Protein AF-0000000069866969 (afdb_homodimer)

InterPro domains:
  IPR025669 AAA domain [PF13614] (3-176)
  IPR027417 P-loop containing nucleoside triphosphate hydrolase [G3DSA:3.40.50.300] (1-258)
  IPR027417 P-loop containing nucleoside triphosphate hydrolase [SSF52540] (1-255)
  IPR050678 DNA Partitioning ATPase [PTHR13696] (1-254)

Nearest PDB structures (foldseek):
  5ihp-assembly1_A  TM=9.322E-01  e=5.234E-22  Mycolicibacterium smegmatis MC2 155
  5ihp-assembly2_B  TM=9.308E-01  e=9.791E-22  Mycolicibacterium smegmatis MC2 155
  5if9-assembly2_B  TM=9.311E-01  e=1.634E-21  Mycolicibacterium smegmatis MC2 155
  5if9-assembly1_A  TM=9.260E-01  e=3.057E-21  Mycolicibacterium smegmatis MC2 155
  4pfs-assembly1_A  TM=9.219E-01  e=2.173E-21  Mycolicibacterium smegmatis MC2 155

Structure (mmCIF, N/CA/C/O backbone):
data_AF-0000000069866969-model_v1
#
loop_
_entity.id
_entity.type
_entity.pdbx_description
1 polymer 'Sporulation initiation inhibitor protein Soj'
#
loop_
_atom_site.group_PDB
_atom_site.id
_atom_site.type_symbol
_atom_site.label_atom_id
_atom_site.label_alt_id
_atom_site.label_comp_id
_atom_site.label_asym_id
_atom_site.label_entity_id
_atom_site.label_seq_id
_atom_site.pdbx_PDB_ins_code
_atom_site.Cartn_x
_atom_site.Cartn_y
_atom_site.Cartn_z
_atom_site.occupancy
_atom_site.B_iso_or_equiv
_atom_site.auth_seq_id
_atom_site.auth_comp_id
_atom_site.auth_asym_id
_atom_site.auth_atom_id
_atom_site.pdbx_PDB_model_num
ATOM 1 N N . MET A 1 1 ? -4.129 -30.766 -12.219 1 86.69 1 MET A N 1
ATOM 2 C CA . MET A 1 1 ? -4.668 -29.484 -11.773 1 86.69 1 MET A CA 1
ATOM 3 C C . MET A 1 1 ? -3.553 -28.562 -11.297 1 86.69 1 MET A C 1
ATOM 5 O O . MET A 1 1 ? -2.549 -29.016 -10.75 1 86.69 1 MET A O 1
ATOM 9 N N . ALA A 1 2 ? -3.652 -27.344 -11.625 1 96.94 2 ALA A N 1
ATOM 10 C CA . ALA A 1 2 ? -2.607 -26.391 -11.258 1 96.94 2 ALA A CA 1
ATOM 11 C C . ALA A 1 2 ? -2.521 -26.219 -9.742 1 96.94 2 ALA A C 1
ATOM 13 O O . ALA A 1 2 ? -3.537 -26.281 -9.047 1 96.94 2 ALA A O 1
ATOM 14 N N . ARG A 1 3 ? -1.364 -26.234 -9.258 1 98.44 3 ARG A N 1
ATOM 15 C CA . ARG A 1 3 ? -1.183 -25.812 -7.867 1 98.44 3 ARG A CA 1
ATOM 16 C C . ARG A 1 3 ? -1.259 -24.297 -7.73 1 98.44 3 ARG A C 1
ATOM 18 O O . ARG A 1 3 ? -0.504 -23.578 -8.383 1 98.44 3 ARG A O 1
ATOM 25 N N . ILE A 1 4 ? -2.191 -23.766 -6.906 1 98.88 4 ILE A N 1
ATOM 26 C CA . ILE A 1 4 ? -2.443 -22.328 -6.805 1 98.88 4 ILE A CA 1
ATOM 27 C C . ILE A 1 4 ? -1.893 -21.812 -5.484 1 98.88 4 ILE A C 1
ATOM 29 O O . ILE A 1 4 ? -2.25 -22.297 -4.41 1 98.88 4 ILE A O 1
ATOM 33 N N . ILE A 1 5 ? -1.007 -20.797 -5.559 1 98.94 5 ILE A N 1
ATOM 34 C CA . ILE A 1 5 ? -0.299 -20.25 -4.406 1 98.94 5 ILE A CA 1
ATOM 35 C C . ILE A 1 5 ? -0.622 -18.766 -4.262 1 98.94 5 ILE A C 1
ATOM 37 O O . ILE A 1 5 ? -0.398 -17.984 -5.188 1 98.94 5 ILE A O 1
ATOM 41 N N . SER A 1 6 ? -1.142 -18.391 -3.123 1 98.94 6 SER A N 1
ATOM 42 C CA . SER A 1 6 ? -1.241 -16.969 -2.789 1 98.94 6 SER A CA 1
ATOM 43 C C . SER A 1 6 ? -0.017 -16.5 -2.014 1 98.94 6 SER A C 1
ATOM 45 O O . SER A 1 6 ? 0.435 -17.172 -1.086 1 98.94 6 SER A O 1
ATOM 47 N N . VAL A 1 7 ? 0.572 -15.398 -2.414 1 98.94 7 VAL A N 1
ATOM 48 C CA . VAL A 1 7 ? 1.601 -14.703 -1.646 1 98.94 7 VAL A CA 1
ATOM 49 C C . VAL A 1 7 ? 0.986 -13.508 -0.924 1 98.94 7 VAL A C 1
ATOM 51 O O . VAL A 1 7 ? 0.573 -12.531 -1.562 1 98.94 7 VAL A O 1
ATOM 54 N N . ALA A 1 8 ? 0.957 -13.609 0.402 1 98.62 8 ALA A N 1
ATOM 55 C CA . ALA A 1 8 ? 0.111 -12.648 1.104 1 98.62 8 ALA A CA 1
ATOM 56 C C . ALA A 1 8 ? 0.723 -12.258 2.445 1 98.62 8 ALA A C 1
ATOM 58 O O . ALA A 1 8 ? 1.416 -13.062 3.076 1 98.62 8 ALA A O 1
ATOM 59 N N . ASN A 1 9 ? 0.517 -11.141 2.797 1 97.44 9 ASN A N 1
ATOM 60 C CA . ASN A 1 9 ? 0.788 -10.5 4.078 1 97.44 9 ASN A CA 1
ATOM 61 C C . ASN A 1 9 ? 0.042 -9.172 4.211 1 97.44 9 ASN A C 1
ATOM 63 O O . ASN A 1 9 ? -0.158 -8.469 3.223 1 97.44 9 ASN A O 1
ATOM 67 N N . GLN A 1 10 ? -0.396 -8.914 5.383 1 96.19 10 GLN A N 1
ATOM 68 C CA . GLN A 1 10 ? -1.116 -7.656 5.57 1 96.19 10 GLN A CA 1
ATOM 69 C C . GLN A 1 10 ? -0.164 -6.465 5.539 1 96.19 10 GLN A C 1
ATOM 71 O O . GLN A 1 10 ? -0.546 -5.371 5.117 1 96.19 10 GLN A O 1
ATOM 76 N N . LYS A 1 11 ? 1.005 -6.684 5.902 1 95.56 11 LYS A N 1
ATOM 77 C CA . LYS A 1 11 ? 2.006 -5.621 5.895 1 95.56 11 LYS A CA 1
ATOM 78 C C . LYS A 1 11 ? 2.523 -5.359 4.484 1 95.56 11 LYS A C 1
ATOM 80 O O . LYS A 1 11 ? 2.764 -6.297 3.721 1 95.56 11 LYS A O 1
ATOM 85 N N . GLY A 1 12 ? 2.633 -4.02 4.129 1 94.44 12 GLY A N 1
ATOM 86 C CA . GLY A 1 12 ? 3.223 -3.621 2.861 1 94.44 12 GLY A CA 1
ATOM 87 C C . GLY A 1 12 ? 4.738 -3.592 2.891 1 94.44 12 GLY A C 1
ATOM 88 O O . GLY A 1 12 ? 5.344 -3.52 3.963 1 94.44 12 GLY A O 1
ATOM 89 N N . GLY A 1 13 ? 5.352 -3.746 1.772 1 93.44 13 GLY A N 1
ATOM 90 C CA . GLY A 1 13 ? 6.789 -3.551 1.654 1 93.44 13 GLY A CA 1
ATOM 91 C C . GLY A 1 13 ? 7.594 -4.754 2.107 1 93.44 13 GLY A C 1
ATOM 92 O O . GLY A 1 13 ? 8.82 -4.672 2.25 1 93.44 13 GLY A O 1
ATOM 93 N N . VAL A 1 14 ? 6.941 -5.91 2.23 1 95.94 14 VAL A N 1
ATOM 94 C CA . VAL A 1 14 ? 7.621 -7.062 2.812 1 95.94 14 VAL A CA 1
ATOM 95 C C . VAL A 1 14 ? 8.039 -8.031 1.708 1 95.94 14 VAL A C 1
ATOM 97 O O . VAL A 1 14 ? 8.312 -9.203 1.971 1 95.94 14 VAL A O 1
ATOM 100 N N . SER A 1 15 ? 7.883 -7.688 0.43 1 97.75 15 SER A N 1
ATOM 101 C CA . SER A 1 15 ? 8.383 -8.398 -0.743 1 97.75 15 SER A CA 1
ATOM 102 C C . SER A 1 15 ? 7.367 -9.406 -1.255 1 97.75 15 SER A C 1
ATOM 104 O O . SER A 1 15 ? 7.734 -10.5 -1.702 1 97.75 15 SER A O 1
ATOM 106 N N . LYS A 1 16 ? 6.145 -9.141 -1.042 1 98.56 16 LYS A N 1
ATOM 107 C CA . LYS A 1 16 ? 5.117 -10 -1.619 1 98.56 16 LYS A CA 1
ATOM 108 C C . LYS A 1 16 ? 5.254 -10.078 -3.137 1 98.56 16 LYS A C 1
ATOM 110 O O . LYS A 1 16 ? 5.375 -11.172 -3.697 1 98.56 16 LYS A O 1
ATOM 115 N N . THR A 1 17 ? 5.301 -8.891 -3.76 1 98.69 17 THR A N 1
ATOM 116 C CA . THR A 1 17 ? 5.387 -8.805 -5.215 1 98.69 17 THR A CA 1
ATOM 117 C C . THR A 1 17 ? 6.695 -9.398 -5.715 1 98.69 17 THR A C 1
ATOM 119 O O . THR A 1 17 ? 6.699 -10.195 -6.66 1 98.69 17 THR A O 1
ATOM 122 N N . THR A 1 18 ? 7.789 -9.062 -5.031 1 98.5 18 THR A N 1
ATOM 123 C CA . THR A 1 18 ? 9.094 -9.594 -5.398 1 98.5 18 THR A CA 1
ATOM 124 C C . THR A 1 18 ? 9.094 -11.125 -5.332 1 98.5 18 THR A C 1
ATOM 126 O O . THR A 1 18 ? 9.625 -11.789 -6.227 1 98.5 18 THR A O 1
ATOM 129 N N . THR A 1 19 ? 8.469 -11.641 -4.312 1 98.88 19 THR A N 1
ATOM 130 C CA . THR A 1 19 ? 8.406 -13.086 -4.129 1 98.88 19 THR A CA 1
ATOM 131 C C . THR A 1 19 ? 7.527 -13.727 -5.203 1 98.88 19 THR A C 1
ATOM 133 O O . THR A 1 19 ? 7.891 -14.75 -5.777 1 98.88 19 THR A O 1
ATOM 136 N N . SER A 1 20 ? 6.395 -13.141 -5.512 1 98.94 20 SER A N 1
ATOM 137 C CA . SER A 1 20 ? 5.504 -13.672 -6.539 1 98.94 20 SER A CA 1
ATOM 138 C C . SER A 1 20 ? 6.215 -13.773 -7.887 1 98.94 20 SER A C 1
ATOM 140 O O . SER A 1 20 ? 6.145 -14.812 -8.555 1 98.94 20 SER A O 1
ATOM 142 N N . ILE A 1 21 ? 6.941 -12.719 -8.211 1 98.88 21 ILE A N 1
ATOM 143 C CA . ILE A 1 21 ? 7.609 -12.633 -9.508 1 98.88 21 ILE A CA 1
ATOM 144 C C . ILE A 1 21 ? 8.758 -13.641 -9.57 1 98.88 21 ILE A C 1
ATOM 146 O O . ILE A 1 21 ? 8.859 -14.406 -10.531 1 98.88 21 ILE A O 1
ATOM 150 N N . ASN A 1 22 ? 9.531 -13.703 -8.555 1 98.81 22 ASN A N 1
ATOM 151 C CA . ASN A 1 22 ? 10.766 -14.484 -8.633 1 98.81 22 ASN A CA 1
ATOM 152 C C . ASN A 1 22 ? 10.516 -15.953 -8.32 1 98.81 22 ASN A C 1
ATOM 154 O O . ASN A 1 22 ? 11.242 -16.828 -8.812 1 98.81 22 ASN A O 1
ATOM 158 N N . LEU A 1 23 ? 9.5 -16.25 -7.523 1 98.88 23 LEU A N 1
ATOM 159 C CA . LEU A 1 23 ? 9.039 -17.641 -7.434 1 98.88 23 LEU A CA 1
ATOM 160 C C . LEU A 1 23 ? 8.555 -18.141 -8.789 1 98.88 23 LEU A C 1
ATOM 162 O O . LEU A 1 23 ? 8.945 -19.219 -9.227 1 98.88 23 LEU A O 1
ATOM 166 N N . GLY A 1 24 ? 7.742 -17.312 -9.492 1 98.88 24 GLY A N 1
ATOM 167 C CA . GLY A 1 24 ? 7.285 -17.672 -10.828 1 98.88 24 GLY A CA 1
ATOM 168 C C . GLY A 1 24 ? 8.422 -17.875 -11.812 1 98.88 24 GLY A C 1
ATOM 169 O O . GLY A 1 24 ? 8.43 -18.844 -12.578 1 98.88 24 GLY A O 1
ATOM 170 N N . ALA A 1 25 ? 9.359 -16.984 -11.75 1 98.81 25 ALA A N 1
ATOM 171 C CA . ALA A 1 25 ? 10.508 -17.047 -12.648 1 98.81 25 ALA A CA 1
ATOM 172 C C . ALA A 1 25 ? 11.328 -18.312 -12.391 1 98.81 25 ALA A C 1
ATOM 174 O O . ALA A 1 25 ? 11.711 -19.016 -13.328 1 98.81 25 ALA A O 1
ATOM 175 N N . ALA A 1 26 ? 11.609 -18.594 -11.125 1 98.75 26 ALA A N 1
ATOM 176 C CA . ALA A 1 26 ? 12.391 -19.797 -10.797 1 98.75 26 ALA A CA 1
ATOM 177 C C . ALA A 1 26 ? 11.656 -21.062 -11.234 1 98.75 26 ALA A C 1
ATOM 179 O O . ALA A 1 26 ? 12.266 -21.953 -11.812 1 98.75 26 ALA A O 1
ATOM 180 N N . LEU A 1 27 ? 10.367 -21.125 -10.969 1 98.81 27 LEU A N 1
ATOM 181 C CA . LEU A 1 27 ? 9.578 -22.266 -11.391 1 98.81 27 LEU A CA 1
ATOM 182 C C . LEU A 1 27 ? 9.672 -22.469 -12.898 1 98.81 27 LEU A C 1
ATOM 184 O O . LEU A 1 27 ? 9.867 -23.594 -13.367 1 98.81 27 LEU A O 1
ATOM 188 N N . HIS A 1 28 ? 9.586 -21.391 -13.633 1 98.75 28 HIS A N 1
ATOM 189 C CA . HIS A 1 28 ? 9.539 -21.469 -15.086 1 98.75 28 HIS A CA 1
ATOM 190 C C . HIS A 1 28 ? 10.93 -21.688 -15.672 1 98.75 28 HIS A C 1
ATOM 192 O O . HIS A 1 28 ? 11.164 -22.672 -16.375 1 98.75 28 HIS A O 1
ATOM 198 N N . PHE A 1 29 ? 11.859 -20.828 -15.32 1 98.31 29 PHE A N 1
ATOM 199 C CA . PHE A 1 29 ? 13.141 -20.781 -16.016 1 98.31 29 PHE A CA 1
ATOM 200 C C . PHE A 1 29 ? 14.094 -21.844 -15.469 1 98.31 29 PHE A C 1
ATOM 202 O O . PHE A 1 29 ? 14.953 -22.328 -16.203 1 98.31 29 PHE A O 1
ATOM 209 N N . THR A 1 30 ? 13.984 -22.156 -14.203 1 98 30 THR A N 1
ATOM 210 C CA . THR A 1 30 ? 14.922 -23.078 -13.586 1 98 30 THR A CA 1
ATOM 211 C C . THR A 1 30 ? 14.32 -24.484 -13.516 1 98 30 THR A C 1
ATOM 213 O O . THR A 1 30 ? 15.016 -25.469 -13.742 1 98 30 THR A O 1
ATOM 216 N N . PHE A 1 31 ? 13.039 -24.594 -13.305 1 98.31 31 PHE A N 1
ATOM 217 C CA . PHE A 1 31 ? 12.484 -25.906 -13.039 1 98.31 31 PHE A CA 1
ATOM 218 C C . PHE A 1 31 ? 11.492 -26.312 -14.125 1 98.31 31 PHE A C 1
ATOM 220 O O . PHE A 1 31 ? 10.758 -27.281 -13.977 1 98.31 31 PHE A O 1
ATOM 227 N N . ASN A 1 32 ? 11.344 -25.594 -15.227 1 97.94 32 ASN A N 1
ATOM 228 C CA . ASN A 1 32 ? 10.633 -25.906 -16.453 1 97.94 32 ASN A CA 1
ATOM 229 C C . ASN A 1 32 ? 9.148 -26.156 -16.203 1 97.94 32 ASN A C 1
ATOM 231 O O . ASN A 1 32 ? 8.586 -27.141 -16.703 1 97.94 32 ASN A O 1
ATOM 235 N N . LYS A 1 33 ? 8.531 -25.281 -15.375 1 98.62 33 LYS A N 1
ATOM 236 C CA . LYS A 1 33 ? 7.102 -25.375 -15.094 1 98.62 33 LYS A CA 1
ATOM 237 C C . LYS A 1 33 ? 6.312 -24.344 -15.898 1 98.62 33 LYS A C 1
ATOM 239 O O . LYS A 1 33 ? 6.828 -23.266 -16.203 1 98.62 33 LYS A O 1
ATOM 244 N N . SER A 1 34 ? 5.074 -24.688 -16.328 1 98.75 34 SER A N 1
ATOM 245 C CA . SER A 1 34 ? 4.141 -23.703 -16.859 1 98.75 34 SER A CA 1
ATOM 246 C C . SER A 1 34 ? 3.512 -22.859 -15.758 1 98.75 34 SER A C 1
ATOM 248 O O . SER A 1 34 ? 2.926 -23.406 -14.82 1 98.75 34 SER A O 1
ATOM 250 N N . VAL A 1 35 ? 3.676 -21.516 -15.891 1 98.88 35 VAL A N 1
ATOM 251 C CA . VAL A 1 35 ? 3.34 -20.672 -14.75 1 98.88 35 VAL A CA 1
ATOM 252 C C . VAL A 1 35 ? 2.43 -19.531 -15.203 1 98.88 35 VAL A C 1
ATOM 254 O O . VAL A 1 35 ? 2.652 -18.922 -16.266 1 98.88 35 VAL A O 1
ATOM 257 N N . LEU A 1 36 ? 1.386 -19.234 -14.398 1 98.94 36 LEU A N 1
ATOM 258 C CA . LEU A 1 36 ? 0.578 -18.031 -14.469 1 98.94 36 LEU A CA 1
ATOM 259 C C . LEU A 1 36 ? 0.749 -17.188 -13.203 1 98.94 36 LEU A C 1
ATOM 261 O O . LEU A 1 36 ? 0.657 -17.719 -12.086 1 98.94 36 LEU A O 1
ATOM 265 N N . VAL A 1 37 ? 1.093 -15.93 -13.352 1 98.94 37 VAL A N 1
ATOM 266 C CA . VAL A 1 37 ? 1.11 -14.992 -12.242 1 98.94 37 VAL A CA 1
ATOM 267 C C . VAL A 1 37 ? -0.066 -14.023 -12.359 1 98.94 37 VAL A C 1
ATOM 269 O O . VAL A 1 37 ? -0.274 -13.422 -13.414 1 98.94 37 VAL A O 1
ATOM 272 N N . ILE A 1 38 ? -0.859 -13.883 -11.312 1 98.94 38 ILE A N 1
ATOM 273 C CA . ILE A 1 38 ? -2.002 -12.977 -11.289 1 98.94 38 ILE A CA 1
ATOM 274 C C . ILE A 1 38 ? -1.721 -11.82 -10.336 1 98.94 38 ILE A C 1
ATOM 276 O O . ILE A 1 38 ? -1.481 -12.031 -9.148 1 98.94 38 ILE A O 1
ATOM 280 N N . ASP A 1 39 ? -1.709 -10.625 -10.844 1 98.88 39 ASP A N 1
ATOM 281 C CA . ASP A 1 39 ? -1.643 -9.414 -10.039 1 98.88 39 ASP A CA 1
ATOM 282 C C . ASP A 1 39 ? -3.008 -9.078 -9.438 1 98.88 39 ASP A C 1
ATOM 284 O O . ASP A 1 39 ? -3.934 -8.711 -10.164 1 98.88 39 ASP A O 1
ATOM 288 N N . MET A 1 40 ? -3.121 -9.195 -8.117 1 98.81 40 MET A N 1
ATOM 289 C CA . MET A 1 40 ? -4.391 -8.922 -7.445 1 98.81 40 MET A CA 1
ATOM 290 C C . MET A 1 40 ? -4.297 -7.66 -6.598 1 98.81 40 MET A C 1
ATOM 292 O O . MET A 1 40 ? -5.16 -7.406 -5.758 1 98.81 40 MET A O 1
ATOM 296 N N . ASP A 1 41 ? -3.234 -6.914 -6.73 1 98.5 41 ASP A N 1
ATOM 297 C CA . ASP A 1 41 ? -3.041 -5.648 -6.027 1 98.5 41 ASP A CA 1
ATOM 298 C C . ASP A 1 41 ? -3.396 -4.461 -6.922 1 98.5 41 ASP A C 1
ATOM 300 O O . ASP A 1 41 ? -2.785 -4.266 -7.973 1 98.5 41 ASP A O 1
ATOM 304 N N . PRO A 1 42 ? -4.305 -3.609 -6.457 1 97.44 42 PRO A N 1
ATOM 305 C CA . PRO A 1 42 ? -4.695 -2.449 -7.262 1 97.44 42 PRO A CA 1
ATOM 306 C C . PRO A 1 42 ? -3.512 -1.558 -7.625 1 97.44 42 PRO A C 1
ATOM 308 O O . PRO A 1 42 ? -3.584 -0.792 -8.586 1 97.44 42 PRO A O 1
ATOM 311 N N . GLN A 1 43 ? -2.377 -1.67 -6.961 1 96.69 43 GLN A N 1
ATOM 312 C CA . GLN A 1 43 ? -1.207 -0.853 -7.262 1 96.69 43 GLN A CA 1
ATOM 313 C C . GLN A 1 43 ? -0.494 -1.355 -8.516 1 96.69 43 GLN A C 1
ATOM 315 O O . GLN A 1 43 ? 0.333 -0.646 -9.094 1 96.69 43 GLN A O 1
ATOM 320 N N . GLY A 1 44 ? -0.757 -2.598 -8.953 1 96.88 44 GLY A N 1
ATOM 321 C CA . GLY A 1 44 ? -0.243 -3.133 -10.203 1 96.88 44 GLY A CA 1
ATOM 322 C C . GLY A 1 44 ? 1.262 -3.324 -10.195 1 96.88 44 GLY A C 1
ATOM 323 O O . GLY A 1 44 ? 1.903 -3.27 -11.242 1 96.88 44 GLY A O 1
ATOM 324 N N . ASN A 1 45 ? 1.891 -3.574 -9.039 1 96.88 45 ASN A N 1
ATOM 325 C CA . ASN A 1 45 ? 3.346 -3.646 -8.969 1 96.88 45 ASN A CA 1
ATOM 326 C C . ASN A 1 45 ? 3.881 -4.875 -9.695 1 96.88 45 ASN A C 1
ATOM 328 O O . ASN A 1 45 ? 4.918 -4.809 -10.359 1 96.88 45 ASN A O 1
ATOM 332 N N . ALA A 1 46 ? 3.182 -6.031 -9.516 1 98.5 46 ALA A N 1
ATOM 333 C CA . ALA A 1 46 ? 3.637 -7.207 -10.242 1 98.5 46 ALA A CA 1
ATOM 334 C C . ALA A 1 46 ? 3.58 -6.973 -11.75 1 98.5 46 ALA A C 1
ATOM 336 O O . ALA A 1 46 ? 4.516 -7.316 -12.477 1 98.5 46 ALA A O 1
ATOM 337 N N . THR A 1 47 ? 2.502 -6.344 -12.227 1 98 47 THR A N 1
ATOM 338 C CA . THR A 1 47 ? 2.326 -6 -13.633 1 98 47 THR A CA 1
ATOM 339 C C . THR A 1 47 ? 3.475 -5.121 -14.125 1 98 47 THR A C 1
ATOM 341 O O . THR A 1 47 ? 4.129 -5.445 -15.117 1 98 47 THR A O 1
ATOM 344 N N . ASP A 1 48 ? 3.785 -4.113 -13.367 1 95.62 48 ASP A N 1
ATOM 345 C CA . ASP A 1 48 ? 4.844 -3.178 -13.734 1 95.62 48 ASP A CA 1
ATOM 346 C C . ASP A 1 48 ? 6.211 -3.855 -13.695 1 95.62 48 ASP A C 1
ATOM 348 O O . ASP A 1 48 ? 7.051 -3.623 -14.57 1 95.62 48 ASP A O 1
ATOM 352 N N . ASN A 1 49 ? 6.418 -4.676 -12.703 1 96.94 49 ASN A N 1
ATOM 353 C CA . ASN A 1 49 ? 7.734 -5.266 -12.469 1 96.94 49 ASN A CA 1
ATOM 354 C C . ASN A 1 49 ? 8.039 -6.359 -13.492 1 96.94 49 ASN A C 1
ATOM 356 O O . ASN A 1 49 ? 9.195 -6.766 -13.641 1 96.94 49 ASN A O 1
ATOM 360 N N . PHE A 1 50 ? 7.012 -6.832 -14.203 1 98 50 PHE A N 1
ATOM 361 C CA . PHE A 1 50 ? 7.223 -7.723 -15.344 1 98 50 PHE A CA 1
ATOM 362 C C . PHE A 1 50 ? 7.453 -6.922 -16.625 1 98 50 PHE A C 1
ATOM 364 O O . PHE A 1 50 ? 7.656 -7.5 -17.688 1 98 50 PHE A O 1
ATOM 371 N N . GLY A 1 51 ? 7.34 -5.645 -16.562 1 96.31 51 GLY A N 1
ATOM 372 C CA . GLY A 1 51 ? 7.668 -4.781 -17.688 1 96.31 51 GLY A CA 1
ATOM 373 C C . GLY A 1 51 ? 6.449 -4.379 -18.5 1 96.31 51 GLY A C 1
ATOM 374 O O . GLY A 1 51 ? 6.586 -3.861 -19.609 1 96.31 51 GLY A O 1
ATOM 375 N N . PHE A 1 52 ? 5.246 -4.617 -17.969 1 96.31 52 PHE A N 1
ATOM 376 C CA . PHE A 1 52 ? 4.035 -4.262 -18.688 1 96.31 52 PHE A CA 1
ATOM 377 C C . PHE A 1 52 ? 3.547 -2.875 -18.297 1 96.31 52 PHE A C 1
ATOM 379 O O . PHE A 1 52 ? 3.26 -2.629 -17.109 1 96.31 52 PHE A O 1
ATOM 386 N N . ASP A 1 53 ? 3.539 -1.968 -19.156 1 90.94 53 ASP A N 1
ATOM 387 C CA . ASP A 1 53 ? 2.9 -0.668 -18.984 1 90.94 53 ASP A CA 1
ATOM 388 C C . ASP A 1 53 ? 1.514 -0.644 -19.609 1 90.94 53 ASP A C 1
ATOM 390 O O . ASP A 1 53 ? 1.38 -0.403 -20.812 1 90.94 53 ASP A O 1
ATOM 394 N N . ILE A 1 54 ? 0.541 -0.729 -18.766 1 89.31 54 ILE A N 1
ATOM 395 C CA . ILE A 1 54 ? -0.777 -0.914 -19.359 1 89.31 54 ILE A CA 1
ATOM 396 C C . ILE A 1 54 ? -1.649 0.306 -19.062 1 89.31 54 ILE A C 1
ATOM 398 O O . ILE A 1 54 ? -2.838 0.317 -19.391 1 89.31 54 ILE A O 1
ATOM 402 N N . ASP A 1 55 ? -1.041 1.221 -18.469 1 81.06 55 ASP A N 1
ATOM 403 C CA . ASP A 1 55 ? -1.819 2.43 -18.219 1 81.06 55 ASP A CA 1
ATOM 404 C C . ASP A 1 55 ? -2.236 3.096 -19.531 1 81.06 55 ASP A C 1
ATOM 406 O O . ASP A 1 55 ? -1.409 3.289 -20.422 1 81.06 55 ASP A O 1
ATOM 410 N N . GLY A 1 56 ? -3.506 3.428 -19.656 1 78.19 56 GLY A N 1
ATOM 411 C CA . GLY A 1 56 ? -4.004 4.109 -20.844 1 78.19 56 GLY A CA 1
ATOM 412 C C . GLY A 1 56 ? -4.258 3.168 -22 1 78.19 56 GLY A C 1
ATOM 413 O O . GLY A 1 56 ? -4.535 3.613 -23.125 1 78.19 56 GLY A O 1
ATOM 414 N N . THR A 1 57 ? -3.957 1.886 -21.734 1 84.62 57 THR A N 1
ATOM 415 C CA . THR A 1 57 ? -4.227 0.922 -22.797 1 84.62 57 THR A CA 1
ATOM 416 C C . THR A 1 57 ? -5.605 0.291 -22.609 1 84.62 57 THR A C 1
ATOM 418 O O . THR A 1 57 ? -6.281 0.538 -21.609 1 84.62 57 THR A O 1
ATOM 421 N N . ASN A 1 58 ? -5.992 -0.459 -23.609 1 88.19 58 ASN A N 1
ATOM 422 C CA . ASN A 1 58 ? -7.281 -1.144 -23.562 1 88.19 58 ASN A CA 1
ATOM 423 C C . ASN A 1 58 ? -7.125 -2.607 -23.172 1 88.19 58 ASN A C 1
ATOM 425 O O . ASN A 1 58 ? -8.062 -3.396 -23.297 1 88.19 58 ASN A O 1
ATOM 429 N N . VAL A 1 59 ? -5.934 -2.922 -22.703 1 92.25 59 VAL A N 1
ATOM 430 C CA . VAL A 1 59 ? -5.719 -4.285 -22.234 1 92.25 59 VAL A CA 1
ATOM 431 C C . VAL A 1 59 ? -6.543 -4.531 -20.969 1 92.25 59 VAL A C 1
ATOM 433 O O . VAL A 1 59 ? -6.445 -3.779 -20 1 92.25 59 VAL A O 1
ATOM 436 N N . PRO A 1 60 ? -7.426 -5.539 -21.094 1 97 60 PRO A N 1
ATOM 437 C CA . PRO A 1 60 ? -8.18 -5.809 -19.859 1 97 60 PRO A CA 1
ATOM 438 C C . PRO A 1 60 ? -7.301 -6.328 -18.734 1 97 60 PRO A C 1
ATOM 440 O O . PRO A 1 60 ? -6.309 -7.016 -18.984 1 97 60 PRO A O 1
ATOM 443 N N . THR A 1 61 ? -7.652 -5.973 -17.578 1 98.12 61 THR A N 1
ATOM 444 C CA . THR A 1 61 ? -6.969 -6.453 -16.375 1 98.12 61 THR A CA 1
ATOM 445 C C . THR A 1 61 ? -7.852 -7.43 -15.602 1 98.12 61 THR A C 1
ATOM 447 O O . THR A 1 61 ? -8.969 -7.734 -16.031 1 98.12 61 THR A O 1
ATOM 450 N N . ILE A 1 62 ? -7.367 -7.895 -14.508 1 98.75 62 ILE A N 1
ATOM 451 C CA . ILE A 1 62 ? -8.109 -8.805 -13.641 1 98.75 62 ILE A CA 1
ATOM 452 C C . ILE A 1 62 ? -9.414 -8.141 -13.195 1 98.75 62 ILE A C 1
ATOM 454 O O . ILE A 1 62 ? -10.398 -8.828 -12.906 1 98.75 62 ILE A O 1
ATOM 458 N N . TYR A 1 63 ? -9.445 -6.809 -13.219 1 98.12 63 TYR A N 1
ATOM 459 C CA . TYR A 1 63 ? -10.641 -6.078 -12.805 1 98.12 63 TYR A CA 1
ATOM 460 C C . TYR A 1 63 ? -11.797 -6.348 -13.758 1 98.12 63 TYR A C 1
ATOM 462 O O . TYR A 1 63 ? -12.883 -6.758 -13.336 1 98.12 63 TYR A O 1
ATOM 470 N N . GLU A 1 64 ? -11.586 -6.168 -15.016 1 98.19 64 GLU A N 1
ATOM 471 C CA . GLU A 1 64 ? -12.625 -6.426 -16.016 1 98.19 64 GLU A CA 1
ATOM 472 C C . GLU A 1 64 ? -13 -7.906 -16.047 1 98.19 64 GLU A C 1
ATOM 474 O O . GLU A 1 64 ? -14.164 -8.25 -16.281 1 98.19 64 GLU A O 1
ATOM 479 N N . VAL A 1 65 ? -12 -8.734 -15.812 1 98.69 65 VAL A N 1
ATOM 480 C CA . VAL A 1 65 ? -12.242 -10.172 -15.812 1 98.69 65 VAL A CA 1
ATOM 481 C C . VAL A 1 65 ? -13.188 -10.539 -14.664 1 98.69 65 VAL A C 1
ATOM 483 O O . VAL A 1 65 ? -14.172 -11.242 -14.867 1 98.69 65 VAL A O 1
ATOM 486 N N . LEU A 1 66 ? -12.945 -9.992 -13.445 1 98.56 66 LEU A N 1
ATOM 487 C CA . LEU A 1 66 ? -13.766 -10.297 -12.281 1 98.56 66 LEU A CA 1
ATOM 488 C C . LEU A 1 66 ? -15.172 -9.719 -12.438 1 98.56 66 LEU A C 1
ATOM 490 O O . LEU A 1 66 ? -16.109 -10.195 -11.812 1 98.56 66 LEU A O 1
ATOM 494 N N . LYS A 1 67 ? -15.297 -8.727 -13.281 1 97.62 67 LYS A N 1
ATOM 495 C CA . LYS A 1 67 ? -16.594 -8.086 -13.516 1 97.62 67 LYS A CA 1
ATOM 496 C C . LYS A 1 67 ? -17.344 -8.758 -14.656 1 97.62 67 LYS A C 1
ATOM 498 O O . LYS A 1 67 ? -18.438 -8.336 -15.023 1 97.62 67 LYS A O 1
ATOM 503 N N . ASP A 1 68 ? -16.719 -9.703 -15.266 1 97.12 68 ASP A N 1
ATOM 504 C CA . ASP A 1 68 ? -17.266 -10.43 -16.406 1 97.12 68 ASP A CA 1
ATOM 505 C C . ASP A 1 68 ? -17.422 -9.516 -17.609 1 97.12 68 ASP A C 1
ATOM 507 O O . ASP A 1 68 ? -18.359 -9.656 -18.391 1 97.12 68 ASP A O 1
ATOM 511 N N . GLU A 1 69 ? -16.5 -8.57 -17.734 1 97.69 69 GLU A N 1
ATOM 512 C CA . GLU A 1 69 ? -16.5 -7.648 -18.875 1 97.69 69 GLU A CA 1
ATOM 513 C C . GLU A 1 69 ? -15.438 -8.039 -19.906 1 97.69 69 GLU A C 1
ATOM 515 O O . GLU A 1 69 ? -15.406 -7.488 -21 1 97.69 69 GLU A O 1
ATOM 520 N N . ALA A 1 70 ? -14.586 -8.938 -19.594 1 97.94 70 ALA A N 1
ATOM 521 C CA . ALA A 1 70 ? -13.586 -9.539 -20.469 1 97.94 70 ALA A CA 1
ATOM 522 C C . ALA A 1 70 ? -13.32 -10.992 -20.078 1 97.94 70 ALA A C 1
ATOM 524 O O . ALA A 1 70 ? -13.469 -11.367 -18.906 1 97.94 70 ALA A O 1
ATOM 525 N N . 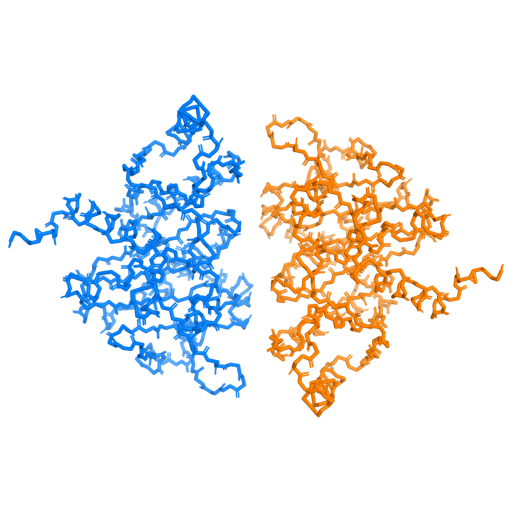SER A 1 71 ? -13 -11.781 -21.016 1 97.69 71 SER A N 1
ATOM 526 C CA . SER A 1 71 ? -12.586 -13.141 -20.688 1 97.69 71 SER A CA 1
ATOM 527 C C . SER A 1 71 ? -11.188 -13.172 -20.078 1 97.69 71 SER A C 1
ATOM 529 O O . SER A 1 71 ? -10.375 -12.281 -20.344 1 97.69 71 SER A O 1
ATOM 531 N N . ILE A 1 72 ? -10.961 -14.164 -19.312 1 98.31 72 ILE A N 1
ATOM 532 C CA . ILE A 1 72 ? -9.664 -14.266 -18.656 1 98.31 72 ILE A CA 1
ATOM 533 C C . ILE A 1 72 ? -8.578 -14.484 -19.719 1 98.31 72 ILE A C 1
ATOM 535 O O . ILE A 1 72 ? -7.457 -13.984 -19.562 1 98.31 72 ILE A O 1
ATOM 539 N N . THR A 1 73 ? -8.859 -15.156 -20.781 1 98.06 73 THR A N 1
ATOM 540 C CA . THR A 1 73 ? -7.902 -15.438 -21.844 1 98.06 73 THR A CA 1
ATOM 541 C C . THR A 1 73 ? -7.465 -14.148 -22.531 1 98.06 73 THR A C 1
ATOM 543 O O . THR A 1 73 ? -6.297 -13.992 -22.891 1 98.06 73 THR A O 1
ATOM 546 N N . GLU A 1 74 ? -8.383 -13.172 -22.656 1 97.44 74 GLU A N 1
ATOM 547 C CA . GLU A 1 74 ? -8.094 -11.891 -23.297 1 97.44 74 GLU A CA 1
ATOM 548 C C . GLU A 1 74 ? -7.16 -11.039 -22.438 1 97.44 74 GLU A C 1
ATOM 550 O O . GLU A 1 74 ? -6.473 -10.156 -22.953 1 97.44 74 GLU A O 1
ATOM 555 N N . ALA A 1 75 ? -7.086 -11.398 -21.188 1 98.25 75 ALA A N 1
ATOM 556 C CA . ALA A 1 75 ? -6.32 -10.57 -20.266 1 98.25 75 ALA A CA 1
ATOM 557 C C . ALA A 1 75 ? -4.898 -11.102 -20.094 1 98.25 75 ALA A C 1
ATOM 559 O O . ALA A 1 75 ? -4.055 -10.445 -19.469 1 98.25 75 ALA A O 1
ATOM 560 N N . ILE A 1 76 ? -4.594 -12.242 -20.672 1 98.62 76 ILE A N 1
ATOM 561 C CA . ILE A 1 76 ? -3.299 -12.875 -20.453 1 98.62 76 ILE A CA 1
ATOM 562 C C . ILE A 1 76 ? -2.221 -12.133 -21.25 1 98.62 76 ILE A C 1
ATOM 564 O O . ILE A 1 76 ? -2.357 -11.93 -22.453 1 98.62 76 ILE A O 1
ATOM 568 N N . LEU A 1 77 ? -1.25 -11.68 -20.562 1 98.5 77 LEU A N 1
ATOM 569 C CA . LEU A 1 77 ? -0.004 -11.195 -21.156 1 98.5 77 LEU A CA 1
ATOM 570 C C . LEU A 1 77 ? 1.095 -12.25 -21.031 1 98.5 77 LEU A C 1
ATOM 572 O O . LEU A 1 77 ? 0.958 -13.211 -20.281 1 98.5 77 LEU A O 1
ATOM 576 N N . ASN A 1 78 ? 2.145 -12.078 -21.828 1 98.56 78 ASN A N 1
ATOM 577 C CA . ASN A 1 78 ? 3.213 -13.07 -21.828 1 98.56 78 ASN A CA 1
ATOM 578 C C . ASN A 1 78 ? 4.566 -12.438 -21.531 1 98.56 78 ASN A C 1
ATOM 580 O O . ASN A 1 78 ? 5.008 -11.531 -22.234 1 98.56 78 ASN A O 1
ATOM 584 N N . TYR A 1 79 ? 5.176 -12.836 -20.453 1 98.56 79 TYR A N 1
ATOM 585 C CA . TYR A 1 79 ? 6.527 -12.445 -20.062 1 98.56 79 TYR A CA 1
ATOM 586 C C . TYR A 1 79 ? 7.5 -13.602 -20.234 1 98.56 79 TYR A C 1
ATOM 588 O O . TYR A 1 79 ? 7.719 -14.375 -19.312 1 98.56 79 TYR A O 1
ATOM 596 N N . LYS A 1 80 ? 8.148 -13.711 -21.391 1 98.25 80 LYS A N 1
ATOM 597 C CA . LYS A 1 80 ? 9.188 -14.695 -21.656 1 98.25 80 LYS A CA 1
ATOM 598 C C . LYS A 1 80 ? 8.711 -16.109 -21.312 1 98.25 80 LYS A C 1
ATOM 600 O O . LYS A 1 80 ? 9.445 -16.891 -20.703 1 98.25 80 LYS A O 1
ATOM 605 N N . GLY A 1 81 ? 7.422 -16.375 -21.562 1 98.62 81 GLY A N 1
ATOM 606 C CA . GLY A 1 81 ? 6.883 -17.703 -21.344 1 98.62 81 GLY A CA 1
ATOM 607 C C . GLY A 1 81 ? 6.055 -17.828 -20.078 1 98.62 81 GLY A C 1
ATOM 608 O O . GLY A 1 81 ? 5.34 -18.812 -19.891 1 98.62 81 GLY A O 1
ATOM 609 N N . ILE A 1 82 ? 6.16 -16.828 -19.203 1 98.88 82 ILE A N 1
ATOM 610 C CA . ILE A 1 82 ? 5.293 -16.75 -18.031 1 98.88 82 ILE A CA 1
ATOM 611 C C . ILE A 1 82 ? 4.051 -15.938 -18.375 1 98.88 82 ILE A C 1
ATOM 613 O O . ILE A 1 82 ? 4.156 -14.781 -18.797 1 98.88 82 ILE A O 1
ATOM 617 N N . ASP A 1 83 ? 2.891 -16.562 -18.219 1 98.94 83 ASP A N 1
ATOM 618 C CA . ASP A 1 83 ? 1.654 -15.812 -18.406 1 98.94 83 ASP A CA 1
ATOM 619 C C . ASP A 1 83 ? 1.362 -14.922 -17.203 1 98.94 83 ASP A C 1
ATOM 621 O O . ASP A 1 83 ? 1.599 -15.328 -16.062 1 98.94 83 ASP A O 1
ATOM 625 N N . VAL A 1 84 ? 0.891 -13.711 -17.5 1 98.88 84 VAL A N 1
ATOM 626 C CA . VAL A 1 84 ? 0.603 -12.734 -16.469 1 98.88 84 VAL A CA 1
ATOM 627 C C . VAL A 1 84 ? -0.788 -12.141 -16.688 1 98.88 84 VAL A C 1
ATOM 629 O O . VAL A 1 84 ? -1.137 -11.75 -17.797 1 98.88 84 VAL A O 1
ATOM 632 N N . ILE A 1 85 ? -1.625 -12.133 -15.703 1 98.88 85 ILE A N 1
ATOM 633 C CA . ILE A 1 85 ? -2.857 -11.352 -15.711 1 98.88 85 ILE A CA 1
ATOM 634 C C . ILE A 1 85 ? -2.65 -10.055 -14.938 1 98.88 85 ILE A C 1
ATOM 636 O O . ILE A 1 85 ? -2.408 -10.078 -13.727 1 98.88 85 ILE A O 1
ATOM 640 N N . PRO A 1 86 ? -2.732 -8.93 -15.57 1 98.75 86 PRO A N 1
ATOM 641 C CA . PRO A 1 86 ? -2.338 -7.648 -14.977 1 98.75 86 PRO A CA 1
ATOM 642 C C . PRO A 1 86 ? -3.439 -7.031 -14.117 1 98.75 86 PRO A C 1
ATOM 644 O O . PRO A 1 86 ? -4.594 -7.465 -14.188 1 98.75 86 PRO A O 1
ATOM 647 N N . ALA A 1 87 ? -3.057 -6.125 -13.305 1 98 87 ALA A N 1
ATOM 648 C CA . ALA A 1 87 ? -3.951 -5.266 -12.531 1 98 87 ALA A CA 1
ATOM 649 C C . ALA A 1 87 ? -3.619 -3.793 -12.75 1 98 87 ALA A C 1
ATOM 651 O O . ALA A 1 87 ? -2.521 -3.457 -13.203 1 98 87 ALA A O 1
ATOM 652 N N . ASP A 1 88 ? -4.516 -2.984 -12.539 1 95.5 88 ASP A N 1
ATOM 653 C CA . ASP A 1 88 ? -4.305 -1.541 -12.477 1 95.5 88 ASP A CA 1
ATOM 654 C C . ASP A 1 88 ? -5.156 -0.912 -11.375 1 95.5 88 ASP A C 1
ATOM 656 O O . ASP A 1 88 ? -5.82 -1.619 -10.617 1 95.5 88 ASP A O 1
ATOM 660 N N . ILE A 1 89 ? -5.09 0.338 -11.258 1 94.69 89 ILE A N 1
ATOM 661 C CA . ILE A 1 89 ? -5.621 1.073 -10.117 1 94.69 89 ILE A CA 1
ATOM 662 C C . ILE A 1 89 ? -7.141 0.941 -10.078 1 94.69 89 ILE A C 1
ATOM 664 O O . ILE A 1 89 ? -7.762 1.153 -9.031 1 94.69 89 ILE A O 1
ATOM 668 N N . ALA A 1 90 ? -7.824 0.634 -11.18 1 94.56 90 ALA A N 1
ATOM 669 C CA . ALA A 1 90 ? -9.273 0.469 -11.234 1 94.56 90 ALA A CA 1
ATOM 670 C C . ALA A 1 90 ? -9.727 -0.681 -10.336 1 94.56 90 ALA A C 1
ATOM 672 O O . ALA A 1 90 ? -10.852 -0.679 -9.836 1 94.56 90 ALA A O 1
ATOM 673 N N . LEU A 1 91 ? -8.828 -1.616 -10.094 1 97.25 91 LEU A N 1
ATOM 674 C CA . LEU A 1 91 ? -9.125 -2.777 -9.266 1 97.25 91 LEU A CA 1
ATOM 675 C C . LEU A 1 91 ? -9.523 -2.352 -7.855 1 97.25 91 LEU A C 1
ATOM 677 O O . LEU A 1 91 ? -10.188 -3.104 -7.141 1 97.25 91 LEU A O 1
ATOM 681 N N . SER A 1 92 ? -9.18 -1.166 -7.445 1 95.38 92 SER A N 1
ATOM 682 C CA . SER A 1 92 ? -9.5 -0.663 -6.113 1 95.38 92 SER A CA 1
ATOM 683 C C . SER A 1 92 ? -11.008 -0.55 -5.91 1 95.38 92 SER A C 1
ATOM 685 O O . SER A 1 92 ? -11.492 -0.561 -4.777 1 95.38 92 SER A O 1
ATOM 687 N N . SER A 1 93 ? -11.781 -0.5 -6.965 1 95.12 93 SER A N 1
ATOM 688 C CA . SER A 1 93 ? -13.227 -0.359 -6.895 1 95.12 93 SER A CA 1
ATOM 689 C C . SER A 1 93 ? -13.891 -1.666 -6.469 1 95.12 93 SER A C 1
ATOM 691 O O . SER A 1 93 ? -15.055 -1.674 -6.059 1 95.12 93 SER A O 1
ATOM 693 N N . ALA A 1 94 ? -13.148 -2.725 -6.523 1 95.12 94 ALA A N 1
ATOM 694 C CA . ALA A 1 94 ? -13.68 -4.051 -6.219 1 95.12 94 ALA A CA 1
ATOM 695 C C . ALA A 1 94 ? -14.227 -4.105 -4.797 1 95.12 94 ALA A C 1
ATOM 697 O O . ALA A 1 94 ? -15.266 -4.723 -4.551 1 95.12 94 ALA A O 1
ATOM 698 N N . GLU A 1 95 ? -13.555 -3.459 -3.844 1 89.75 95 GLU A N 1
ATOM 699 C CA . GLU A 1 95 ? -13.945 -3.49 -2.436 1 89.75 95 GLU A CA 1
ATOM 700 C C . GLU A 1 95 ? -15.375 -3.008 -2.246 1 89.75 95 GLU A C 1
ATOM 702 O O . GLU A 1 95 ? -16.109 -3.521 -1.393 1 89.75 95 GLU A O 1
ATOM 707 N N . ARG A 1 96 ? -15.797 -2.088 -3.02 1 88.31 96 ARG A N 1
ATOM 708 C CA . ARG A 1 96 ? -17.125 -1.501 -2.877 1 88.31 96 ARG A CA 1
ATOM 709 C C . ARG A 1 96 ? -18.125 -2.17 -3.814 1 88.31 96 ARG A C 1
ATOM 711 O O . ARG A 1 96 ? -19.328 -2.109 -3.588 1 88.31 96 ARG A O 1
ATOM 718 N N . GLU A 1 97 ? -17.609 -2.826 -4.809 1 94 97 GLU A N 1
ATOM 719 C CA . GLU A 1 97 ? -18.484 -3.354 -5.852 1 94 97 GLU A CA 1
ATOM 720 C C . GLU A 1 97 ? -18.844 -4.812 -5.582 1 94 97 GLU A C 1
ATOM 722 O O . GLU A 1 97 ? -19.938 -5.258 -5.934 1 94 97 GLU A O 1
ATOM 727 N N . PHE A 1 98 ? -17.922 -5.531 -5 1 95.19 98 PHE A N 1
ATOM 728 C CA . PHE A 1 98 ? -18.125 -6.961 -4.82 1 95.19 98 PHE A CA 1
ATOM 729 C C . PHE A 1 98 ? -18.703 -7.262 -3.443 1 95.19 98 PHE A C 1
ATOM 731 O O . PHE A 1 98 ? -18.047 -7.879 -2.605 1 95.19 98 PHE A O 1
ATOM 738 N N . THR A 1 99 ? -19.969 -6.934 -3.213 1 91.31 99 THR A N 1
ATOM 739 C CA . THR A 1 99 ? -20.625 -7.062 -1.909 1 91.31 99 THR A CA 1
ATOM 740 C C . THR A 1 99 ? -21.75 -8.094 -1.961 1 91.31 99 THR A C 1
ATOM 742 O O . THR A 1 99 ? -22.344 -8.414 -0.935 1 91.31 99 THR A O 1
ATOM 745 N N . GLN A 1 100 ? -22.031 -8.633 -3.098 1 93.19 100 GLN A N 1
ATOM 746 C CA . GLN A 1 100 ? -23.141 -9.578 -3.258 1 93.19 100 GLN A CA 1
ATOM 747 C C . GLN A 1 100 ? -22.734 -10.977 -2.799 1 93.19 100 GLN A C 1
ATOM 749 O O . GLN A 1 100 ? -21.531 -11.273 -2.682 1 93.19 100 GLN A O 1
ATOM 754 N N . VAL A 1 101 ? -23.781 -11.758 -2.65 1 94.19 101 VAL A N 1
ATOM 755 C CA . VAL A 1 101 ? -23.578 -13.156 -2.295 1 94.19 101 VAL A CA 1
ATOM 756 C C . VAL A 1 101 ? -22.703 -13.836 -3.355 1 94.19 101 VAL A C 1
ATOM 758 O O . VAL A 1 101 ? -22.953 -13.68 -4.555 1 94.19 101 VAL A O 1
ATOM 761 N N . GLY A 1 102 ? -21.594 -14.508 -2.891 1 95.94 102 GLY A N 1
ATOM 762 C CA . GLY A 1 102 ? -20.766 -15.273 -3.805 1 95.94 102 GLY A CA 1
ATOM 763 C C . GLY A 1 102 ? -19.578 -14.492 -4.328 1 95.94 102 GLY A C 1
ATOM 764 O O . GLY A 1 102 ? -18.75 -15.031 -5.078 1 95.94 102 GLY A O 1
ATOM 765 N N . SER A 1 103 ? -19.438 -13.234 -3.844 1 96.94 103 SER A N 1
ATOM 766 C CA . SER A 1 103 ? -18.375 -12.367 -4.355 1 96.94 103 SER A CA 1
ATOM 767 C C . SER A 1 103 ? -17 -12.938 -4.031 1 96.94 103 SER A C 1
ATOM 769 O O . SER A 1 103 ? -16.031 -12.648 -4.73 1 96.94 103 SER A O 1
ATOM 771 N N . GLU A 1 104 ? -16.891 -13.773 -3.027 1 98 104 GLU A N 1
ATOM 772 C CA . GLU A 1 104 ? -15.625 -14.359 -2.617 1 98 104 GLU A CA 1
ATOM 773 C C . GLU A 1 104 ? -15.164 -15.422 -3.609 1 98 104 GLU A C 1
ATOM 775 O O . GLU A 1 104 ? -14.008 -15.859 -3.566 1 98 104 GLU A O 1
ATOM 780 N N . HIS A 1 105 ? -15.992 -15.828 -4.625 1 98.44 105 HIS A N 1
ATOM 781 C CA . HIS A 1 105 ? -15.711 -16.953 -5.504 1 98.44 105 HIS A CA 1
ATOM 782 C C . HIS A 1 105 ? -15.438 -16.484 -6.93 1 98.44 105 HIS A C 1
ATOM 784 O O . HIS A 1 105 ? -15.289 -17.297 -7.84 1 98.44 105 HIS A O 1
ATOM 790 N N . ARG A 1 106 ? -15.367 -15.188 -7.121 1 98.5 106 ARG A N 1
ATOM 791 C CA . ARG A 1 106 ? -15.25 -14.648 -8.469 1 98.5 106 ARG A CA 1
ATOM 792 C C . ARG A 1 106 ? -13.977 -15.133 -9.148 1 98.5 106 ARG A C 1
ATOM 794 O O . ARG A 1 106 ? -14 -15.562 -10.305 1 98.5 106 ARG A O 1
ATOM 801 N N . LEU A 1 107 ? -12.852 -15.086 -8.422 1 98.81 107 LEU A N 1
ATOM 802 C CA . LEU A 1 107 ? -11.586 -15.508 -9.016 1 98.81 107 LEU A CA 1
ATOM 803 C C . LEU A 1 107 ? -11.617 -17 -9.328 1 98.81 107 LEU A C 1
ATOM 805 O O . LEU A 1 107 ? -11.125 -17.422 -10.375 1 98.81 107 LEU A O 1
ATOM 809 N N . LYS A 1 108 ? -12.164 -17.797 -8.453 1 98.38 108 LYS A N 1
ATOM 810 C CA . LYS A 1 108 ? -12.305 -19.234 -8.68 1 98.38 108 LYS A CA 1
ATOM 811 C C . LYS A 1 108 ? -13.07 -19.5 -9.969 1 98.38 108 LYS A C 1
ATOM 813 O O . LYS A 1 108 ? -12.656 -20.344 -10.781 1 98.38 108 LYS A O 1
ATOM 818 N N . ARG A 1 109 ? -14.117 -18.812 -10.148 1 98.06 109 ARG A N 1
ATOM 819 C CA . ARG A 1 109 ? -14.969 -19 -11.32 1 98.06 109 ARG A CA 1
ATOM 820 C C . ARG A 1 109 ? -14.219 -18.656 -12.602 1 98.06 109 ARG A C 1
ATOM 822 O O . ARG A 1 109 ? -14.227 -19.438 -13.555 1 98.06 109 ARG A O 1
ATOM 829 N N . VAL A 1 110 ? -13.57 -17.531 -12.625 1 98.31 110 VAL A N 1
ATOM 830 C CA . VAL A 1 110 ? -12.984 -17.047 -13.867 1 98.31 110 VAL A CA 1
ATOM 831 C C . VAL A 1 110 ? -11.719 -17.844 -14.188 1 98.31 110 VAL A C 1
ATOM 833 O O . VAL A 1 110 ? -11.266 -17.859 -15.336 1 98.31 110 VAL A O 1
ATOM 836 N N . LEU A 1 111 ? -11.125 -18.516 -13.234 1 98.38 111 LEU A N 1
ATOM 837 C CA . LEU A 1 111 ? -9.891 -19.266 -13.438 1 98.38 111 LEU A CA 1
ATOM 838 C C . LEU A 1 111 ? -10.18 -20.641 -14.008 1 98.38 111 LEU A C 1
ATOM 840 O O . LEU A 1 111 ? -9.289 -21.281 -14.586 1 98.38 111 LEU A O 1
ATOM 844 N N . GLN A 1 112 ? -11.328 -21.156 -13.891 1 97.12 112 GLN A N 1
ATOM 845 C CA . GLN A 1 112 ? -11.703 -22.531 -14.195 1 97.12 112 GLN A CA 1
ATOM 846 C C . GLN A 1 112 ? -11.32 -22.891 -15.625 1 97.12 112 GLN A C 1
ATOM 848 O O . GLN A 1 112 ? -10.727 -23.953 -15.867 1 97.12 112 GLN A O 1
ATOM 853 N N . PRO A 1 113 ? -11.57 -22.047 -16.578 1 97 113 PRO A N 1
ATOM 854 C CA . PRO A 1 113 ? -11.344 -22.422 -17.969 1 97 113 PRO A CA 1
ATOM 855 C C . PRO A 1 113 ? -9.859 -22.594 -18.297 1 97 113 PRO A C 1
ATOM 857 O O . PRO A 1 113 ? -9.516 -23.203 -19.312 1 97 113 PRO A O 1
ATOM 860 N N . ILE A 1 114 ? -8.945 -22.062 -17.422 1 98.06 114 ILE A N 1
ATOM 861 C CA . ILE A 1 114 ? -7.559 -22.047 -17.859 1 98.06 114 ILE A CA 1
ATOM 862 C C . ILE A 1 114 ? -6.672 -22.75 -16.828 1 98.06 114 ILE A C 1
ATOM 864 O O . ILE A 1 114 ? -5.469 -22.906 -17.047 1 98.06 114 ILE A O 1
ATOM 868 N N . GLU A 1 115 ? -7.242 -23.156 -15.789 1 97.88 115 GLU A N 1
ATOM 869 C CA . GLU A 1 115 ? -6.473 -23.703 -14.672 1 97.88 115 GLU A CA 1
ATOM 870 C C . GLU A 1 115 ? -5.602 -24.875 -15.117 1 97.88 115 GLU A C 1
ATOM 872 O O . GLU A 1 115 ? -4.445 -24.984 -14.703 1 97.88 115 GLU A O 1
ATOM 877 N N . GLU A 1 116 ? -6.043 -25.688 -16.016 1 97.44 116 GLU A N 1
ATOM 878 C CA . GLU A 1 116 ? -5.367 -26.922 -16.438 1 97.44 116 GLU A CA 1
ATOM 879 C C . GLU A 1 116 ? -4.188 -26.609 -17.344 1 97.44 116 GLU A C 1
ATOM 881 O O . GLU A 1 116 ? -3.354 -27.484 -17.609 1 97.44 116 GLU A O 1
ATOM 886 N N . ASN A 1 117 ? -4.121 -25.422 -17.812 1 98.31 117 ASN A N 1
ATOM 887 C CA . ASN A 1 117 ? -3.045 -25.031 -18.719 1 98.31 117 ASN A CA 1
ATOM 888 C C . ASN A 1 117 ? -1.736 -24.797 -17.969 1 98.31 117 ASN A C 1
ATOM 890 O O . ASN A 1 117 ? -0.681 -24.641 -18.578 1 98.31 117 ASN A O 1
ATOM 894 N N . TYR A 1 118 ? -1.745 -24.891 -16.625 1 98.75 118 TYR A N 1
ATOM 895 C CA . TYR A 1 118 ? -0.577 -24.5 -15.852 1 98.75 118 TYR A CA 1
ATOM 896 C C . TYR A 1 118 ? -0.232 -25.562 -14.812 1 98.75 118 TYR A C 1
ATOM 898 O O . TYR A 1 118 ? -1.112 -26.281 -14.336 1 98.75 118 TYR A O 1
ATOM 906 N N . ASP A 1 119 ? 1.051 -25.609 -14.523 1 98.69 119 ASP A N 1
ATOM 907 C CA . ASP A 1 119 ? 1.491 -26.359 -13.352 1 98.69 119 ASP A CA 1
ATOM 908 C C . ASP A 1 119 ? 1.291 -25.547 -12.078 1 98.69 119 ASP A C 1
ATOM 910 O O . ASP A 1 119 ? 0.867 -26.078 -11.055 1 98.69 119 ASP A O 1
ATOM 914 N N . TYR A 1 120 ? 1.574 -24.234 -12.156 1 98.88 120 TYR A N 1
ATOM 915 C CA . TYR A 1 120 ? 1.489 -23.359 -10.992 1 98.88 120 TYR A CA 1
ATOM 916 C C . TYR A 1 120 ? 0.789 -22.047 -11.352 1 98.88 120 TYR A C 1
ATOM 918 O O . TYR A 1 120 ? 1.014 -21.5 -12.43 1 98.88 120 TYR A O 1
ATOM 926 N N . ILE A 1 121 ? -0.094 -21.547 -10.5 1 98.94 121 ILE A N 1
ATOM 927 C CA . ILE A 1 121 ? -0.69 -20.219 -10.531 1 98.94 121 ILE A CA 1
ATOM 928 C C . ILE A 1 121 ? -0.329 -19.469 -9.25 1 98.94 121 ILE A C 1
ATOM 930 O O . ILE A 1 121 ? -0.603 -19.938 -8.148 1 98.94 121 ILE A O 1
ATOM 934 N N . ILE A 1 122 ? 0.371 -18.375 -9.398 1 98.94 122 ILE A N 1
ATOM 935 C CA . ILE A 1 122 ? 0.804 -17.547 -8.266 1 98.94 122 ILE A CA 1
ATOM 936 C C . ILE A 1 122 ? -0.024 -16.266 -8.211 1 98.94 122 ILE A C 1
ATOM 938 O O . ILE A 1 122 ? -0.125 -15.547 -9.203 1 98.94 122 ILE A O 1
ATOM 942 N N . ILE A 1 123 ? -0.624 -15.984 -7.098 1 99 123 ILE A N 1
ATOM 943 C CA . ILE A 1 123 ? -1.457 -14.805 -6.918 1 99 123 ILE A CA 1
ATOM 944 C C . ILE A 1 123 ? -0.749 -13.805 -6.004 1 99 123 ILE A C 1
ATOM 946 O O . ILE A 1 123 ? -0.509 -14.094 -4.828 1 99 123 ILE A O 1
ATOM 950 N N . ASP A 1 124 ? -0.407 -12.641 -6.516 1 98.94 124 ASP A N 1
ATOM 951 C CA . ASP A 1 124 ? 0.175 -11.539 -5.75 1 98.94 124 ASP A CA 1
ATOM 952 C C . ASP A 1 124 ? -0.909 -10.719 -5.055 1 98.94 124 ASP A C 1
ATOM 954 O O . ASP A 1 124 ? -1.631 -9.961 -5.699 1 98.94 124 ASP A O 1
ATOM 958 N N . CYS A 1 125 ? -0.953 -10.789 -3.775 1 98.88 125 CYS A N 1
ATOM 959 C CA . CYS A 1 125 ? -2.053 -10.195 -3.025 1 98.88 125 CYS A CA 1
ATOM 960 C C . CYS A 1 125 ? -1.681 -8.805 -2.521 1 98.88 125 CYS A C 1
ATOM 962 O O . CYS A 1 125 ? -0.502 -8.516 -2.314 1 98.88 125 CYS A O 1
ATOM 964 N N . PRO A 1 126 ? -2.645 -7.922 -2.316 1 98.38 126 PRO A N 1
ATOM 965 C CA . PRO A 1 126 ? -2.396 -6.598 -1.744 1 98.38 126 PRO A CA 1
ATOM 966 C C . PRO A 1 126 ? -2.131 -6.645 -0.241 1 98.38 126 PRO A C 1
ATOM 968 O O . PRO A 1 126 ? -2.355 -7.676 0.397 1 98.38 126 PRO A O 1
ATOM 971 N N . PRO A 1 127 ? -1.597 -5.566 0.326 1 97.12 127 PRO A N 1
ATOM 972 C CA . PRO A 1 127 ? -1.417 -5.48 1.777 1 97.12 127 PRO A CA 1
ATOM 973 C C . PRO A 1 127 ? -2.715 -5.16 2.516 1 97.12 127 PRO A C 1
ATOM 975 O O . PRO A 1 127 ? -2.779 -4.184 3.262 1 97.12 127 PRO A O 1
ATOM 978 N N . SER A 1 128 ? -3.688 -5.926 2.314 1 95.69 128 SER A N 1
ATOM 979 C CA . SER A 1 128 ? -5.012 -5.828 2.92 1 95.69 128 SER A CA 1
ATOM 980 C C . SER A 1 128 ? -5.684 -7.195 3.002 1 95.69 128 SER A C 1
ATOM 982 O O . SER A 1 128 ? -5.223 -8.156 2.385 1 95.69 128 SER A O 1
ATOM 984 N N . LEU A 1 129 ? -6.691 -7.234 3.811 1 96.5 129 LEU A N 1
ATOM 985 C CA . LEU A 1 129 ? -7.402 -8.492 4.012 1 96.5 129 LEU A CA 1
ATOM 986 C C . LEU A 1 129 ? -8.852 -8.375 3.553 1 96.5 129 LEU A C 1
ATOM 988 O O . LEU A 1 129 ? -9.75 -8.938 4.176 1 96.5 129 LEU A O 1
ATOM 992 N N . GLY A 1 130 ? -9.023 -7.621 2.486 1 95.19 130 GLY A N 1
ATOM 993 C CA . GLY A 1 130 ? -10.352 -7.391 1.952 1 95.19 130 GLY A CA 1
ATOM 994 C C . GLY A 1 130 ? -10.781 -8.43 0.931 1 95.19 130 GLY A C 1
ATOM 995 O O . GLY A 1 130 ? -10.258 -9.547 0.922 1 95.19 130 GLY A O 1
ATOM 996 N N . ILE A 1 131 ? -11.727 -8.102 0.082 1 97.19 131 ILE A N 1
ATOM 997 C CA . ILE A 1 131 ? -12.414 -9.023 -0.807 1 97.19 131 ILE A CA 1
ATOM 998 C C . ILE A 1 131 ? -11.43 -9.594 -1.826 1 97.19 131 ILE A C 1
ATOM 1000 O O . ILE A 1 131 ? -11.547 -10.758 -2.223 1 97.19 131 ILE A O 1
ATOM 1004 N N . LEU A 1 132 ? -10.477 -8.805 -2.242 1 98.38 132 LEU A N 1
ATOM 1005 C CA . LEU A 1 132 ? -9.508 -9.273 -3.225 1 98.38 132 LEU A CA 1
ATOM 1006 C C . LEU A 1 132 ? -8.648 -10.391 -2.643 1 98.38 132 LEU A C 1
ATOM 1008 O O . LEU A 1 132 ? -8.43 -11.414 -3.295 1 98.38 132 LEU A O 1
ATOM 1012 N N . THR A 1 133 ? -8.188 -10.219 -1.41 1 98.56 133 THR A N 1
ATOM 1013 C CA . THR A 1 133 ? -7.406 -11.234 -0.726 1 98.56 133 THR A CA 1
ATOM 1014 C C . THR A 1 133 ? -8.25 -12.477 -0.453 1 98.56 133 THR A C 1
ATOM 1016 O O . THR A 1 133 ? -7.785 -13.602 -0.635 1 98.56 133 THR A O 1
ATOM 1019 N N . VAL A 1 134 ? -9.461 -12.266 -0.113 1 98.5 134 VAL A N 1
ATOM 1020 C CA . VAL A 1 134 ? -10.367 -13.375 0.172 1 98.5 134 VAL A CA 1
ATOM 1021 C C . VAL A 1 134 ? -10.602 -14.195 -1.096 1 98.5 134 VAL A C 1
ATOM 1023 O O . VAL A 1 134 ? -10.648 -15.422 -1.046 1 98.5 134 VAL A O 1
ATOM 1026 N N . ASN A 1 135 ? -10.742 -13.539 -2.227 1 98.88 135 ASN A N 1
ATOM 1027 C CA . ASN A 1 135 ? -10.836 -14.258 -3.492 1 98.88 135 ASN A CA 1
ATOM 1028 C C . ASN A 1 135 ? -9.602 -15.109 -3.748 1 98.88 135 ASN A C 1
ATOM 1030 O O . ASN A 1 135 ? -9.719 -16.266 -4.164 1 98.88 135 ASN A O 1
ATOM 1034 N N . ALA A 1 136 ? -8.469 -14.547 -3.498 1 98.94 136 ALA A N 1
ATOM 1035 C CA . ALA A 1 136 ? -7.219 -15.281 -3.691 1 98.94 136 ALA A CA 1
ATOM 1036 C C . ALA A 1 136 ? -7.16 -16.516 -2.789 1 98.94 136 ALA A C 1
ATOM 1038 O O . ALA A 1 136 ? -6.891 -17.625 -3.256 1 98.94 136 ALA A O 1
ATOM 1039 N N . PHE A 1 137 ? -7.484 -16.328 -1.533 1 98.88 137 PHE A N 1
ATOM 1040 C CA . PHE A 1 137 ? -7.434 -17.406 -0.561 1 98.88 137 PHE A CA 1
ATOM 1041 C C . PHE A 1 137 ? -8.453 -18.484 -0.903 1 98.88 137 PHE A C 1
ATOM 1043 O O . PHE A 1 137 ? -8.203 -19.672 -0.705 1 98.88 137 PHE A O 1
ATOM 1050 N N . THR A 1 138 ? -9.555 -18.078 -1.427 1 98.88 138 THR A N 1
ATOM 1051 C CA . THR A 1 138 ? -10.664 -18.984 -1.722 1 98.88 138 THR A CA 1
ATOM 1052 C C . THR A 1 138 ? -10.273 -19.984 -2.814 1 98.88 138 THR A C 1
ATOM 1054 O O . THR A 1 138 ? -10.703 -21.141 -2.795 1 98.88 138 THR A O 1
ATOM 1057 N N . VAL A 1 139 ? -9.398 -19.594 -3.676 1 98.75 139 VAL A N 1
ATOM 1058 C CA . VAL A 1 139 ? -9.094 -20.453 -4.816 1 98.75 139 VAL A CA 1
ATOM 1059 C C . VAL A 1 139 ? -7.738 -21.125 -4.602 1 98.75 139 VAL A C 1
ATOM 1061 O O . VAL A 1 139 ? -7.406 -22.094 -5.285 1 98.75 139 VAL A O 1
ATOM 1064 N N . SER A 1 140 ? -6.988 -20.75 -3.623 1 98.81 140 SER A N 1
ATOM 1065 C CA . SER A 1 140 ? -5.602 -21.172 -3.486 1 98.81 140 SER A CA 1
ATOM 1066 C C . SER A 1 140 ? -5.504 -22.516 -2.762 1 98.81 140 SER A C 1
ATOM 1068 O O . SER A 1 140 ? -6.324 -22.812 -1.891 1 98.81 140 SER A O 1
ATOM 1070 N N . ASP A 1 141 ? -4.488 -23.25 -3.123 1 98.62 141 ASP A N 1
ATOM 1071 C CA . ASP A 1 141 ? -4.141 -24.453 -2.363 1 98.62 141 ASP A CA 1
ATOM 1072 C C . ASP A 1 141 ? -3.342 -24.094 -1.113 1 98.62 141 ASP A C 1
ATOM 1074 O O . ASP A 1 141 ? -3.496 -24.734 -0.068 1 98.62 141 ASP A O 1
ATOM 1078 N N . GLU A 1 142 ? -2.518 -23.125 -1.235 1 98.31 142 GLU A N 1
ATOM 1079 C CA . GLU A 1 142 ? -1.621 -22.781 -0.135 1 98.31 142 GLU A CA 1
ATOM 1080 C C . GLU A 1 142 ? -1.217 -21.312 -0.186 1 98.31 142 GLU A C 1
ATOM 1082 O O . GLU A 1 142 ? -1.371 -20.656 -1.218 1 98.31 142 GLU A O 1
ATOM 1087 N N . ILE A 1 143 ? -0.717 -20.844 0.977 1 98.69 143 ILE A N 1
ATOM 1088 C CA . ILE A 1 143 ? -0.288 -19.453 1.141 1 98.69 143 ILE A CA 1
ATOM 1089 C C . ILE A 1 143 ? 1.18 -19.422 1.562 1 98.69 143 ILE A C 1
ATOM 1091 O O . ILE A 1 143 ? 1.605 -20.188 2.422 1 98.69 143 ILE A O 1
ATOM 1095 N N . ILE A 1 144 ? 1.946 -18.594 0.897 1 98.62 144 ILE A N 1
ATOM 1096 C CA . ILE A 1 144 ? 3.291 -18.219 1.332 1 98.62 144 ILE A CA 1
ATOM 1097 C C . ILE A 1 144 ? 3.289 -16.812 1.896 1 98.62 144 ILE A C 1
ATOM 1099 O O . ILE A 1 144 ? 2.752 -15.883 1.276 1 98.62 144 ILE A O 1
ATOM 1103 N N . ILE A 1 145 ? 3.928 -16.656 3.041 1 98 145 ILE A N 1
ATOM 1104 C CA . ILE A 1 145 ? 3.867 -15.375 3.742 1 98 145 ILE A CA 1
ATOM 1105 C C . ILE A 1 145 ? 5.27 -14.781 3.852 1 98 145 ILE A C 1
ATOM 1107 O O . ILE A 1 145 ? 6.047 -15.172 4.73 1 98 145 ILE A O 1
ATOM 1111 N N . PRO A 1 146 ? 5.594 -13.828 3.014 1 97.75 146 PRO A N 1
ATOM 1112 C CA . PRO A 1 146 ? 6.852 -13.094 3.199 1 97.75 146 PRO A CA 1
ATOM 1113 C C . PRO A 1 146 ? 6.82 -12.172 4.418 1 97.75 146 PRO A C 1
ATOM 1115 O O . PRO A 1 146 ? 5.824 -11.484 4.648 1 97.75 146 PRO A O 1
ATOM 1118 N N . VAL A 1 147 ? 7.918 -12.18 5.16 1 95.12 147 VAL A N 1
ATOM 1119 C CA . VAL A 1 147 ? 8.031 -11.359 6.359 1 95.12 147 VAL A CA 1
ATOM 1120 C C . VAL A 1 147 ? 9.438 -10.766 6.449 1 95.12 147 VAL A C 1
ATOM 1122 O O . VAL A 1 147 ? 10.43 -11.469 6.223 1 95.12 147 VAL A O 1
ATOM 1125 N N . GLU A 1 148 ? 9.445 -9.484 6.629 1 91.31 148 GLU A N 1
ATOM 1126 C CA . GLU A 1 148 ? 10.719 -8.898 7.051 1 91.31 148 GLU A CA 1
ATOM 1127 C C . GLU A 1 148 ? 10.891 -8.992 8.562 1 91.31 148 GLU A C 1
ATOM 1129 O O . GLU A 1 148 ? 10.188 -8.312 9.32 1 91.31 148 GLU A O 1
ATOM 1134 N N . ALA A 1 149 ? 11.852 -9.727 8.953 1 80.62 149 ALA A N 1
ATOM 1135 C CA . ALA A 1 149 ? 11.977 -10.117 10.359 1 80.62 149 ALA A CA 1
ATOM 1136 C C . ALA A 1 149 ? 12.148 -8.898 11.258 1 80.62 149 ALA A C 1
ATOM 1138 O O . ALA A 1 149 ? 11.625 -8.859 12.367 1 80.62 149 ALA A O 1
ATOM 1139 N N . ALA A 1 150 ? 12.766 -7.887 10.742 1 77.56 150 ALA A N 1
ATOM 1140 C CA . ALA A 1 150 ? 13.055 -6.719 11.57 1 77.56 150 ALA A CA 1
ATOM 1141 C C . ALA A 1 150 ? 11.836 -5.805 11.672 1 77.56 150 ALA A C 1
ATOM 1143 O O . ALA A 1 150 ? 11.781 -4.926 12.539 1 77.56 150 ALA A O 1
ATOM 1144 N N . TYR A 1 151 ? 10.844 -6.062 10.82 1 78.62 151 TYR A N 1
ATOM 1145 C CA . TYR A 1 151 ? 9.758 -5.098 10.695 1 78.62 151 TYR A CA 1
ATOM 1146 C C . TYR A 1 151 ? 8.414 -5.805 10.562 1 78.62 151 TYR A C 1
ATOM 1148 O O . TYR A 1 151 ? 7.594 -5.434 9.719 1 78.62 151 TYR A O 1
ATOM 1156 N N . PHE A 1 152 ? 8.148 -6.684 11.43 1 81.94 152 PHE A N 1
ATOM 1157 C CA . PHE A 1 152 ? 6.863 -7.352 11.258 1 81.94 152 PHE A CA 1
ATOM 1158 C C . PHE A 1 152 ? 5.879 -6.91 12.336 1 81.94 152 PHE A C 1
ATOM 1160 O O . PHE A 1 152 ? 6.273 -6.305 13.336 1 81.94 152 PHE A O 1
ATOM 1167 N N . SER A 1 153 ? 4.641 -7.113 12.016 1 85.81 153 SER A N 1
ATOM 1168 C CA . SER A 1 153 ? 3.564 -6.816 12.953 1 85.81 153 SER A CA 1
ATOM 1169 C C . SER A 1 153 ? 2.865 -8.094 13.414 1 85.81 153 SER A C 1
ATOM 1171 O O . SER A 1 153 ? 2.236 -8.781 12.617 1 85.81 153 SER A O 1
ATOM 1173 N N . LEU A 1 154 ? 2.963 -8.328 14.711 1 88.88 154 LEU A N 1
ATOM 1174 C CA . LEU A 1 154 ? 2.26 -9.484 15.25 1 88.88 154 LEU A CA 1
ATOM 1175 C C . LEU A 1 154 ? 0.754 -9.352 15.047 1 88.88 154 LEU A C 1
ATOM 1177 O O . LEU A 1 154 ? 0.082 -10.32 14.695 1 88.88 154 LEU A O 1
ATOM 1181 N N . LYS A 1 155 ? 0.232 -8.125 15.297 1 90.5 155 LYS A N 1
ATOM 1182 C CA . LYS A 1 155 ? -1.193 -7.883 15.094 1 90.5 155 LYS A CA 1
ATOM 1183 C C . LYS A 1 155 ? -1.603 -8.195 13.656 1 90.5 155 LYS A C 1
ATOM 1185 O O . LYS A 1 155 ? -2.652 -8.797 13.422 1 90.5 155 LYS A O 1
ATOM 1190 N N . GLY A 1 156 ? -0.738 -7.809 12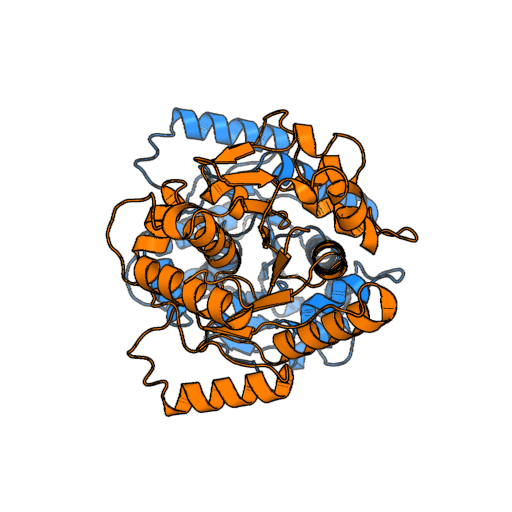.766 1 93.56 156 GLY A N 1
ATOM 1191 C CA . GLY A 1 156 ? -1.01 -8.078 11.359 1 93.56 156 GLY A CA 1
ATOM 1192 C C . GLY A 1 156 ? -1.045 -9.555 11.039 1 93.56 156 GLY A C 1
ATOM 1193 O O . GLY A 1 156 ? -1.879 -10.008 10.25 1 93.56 156 GLY A O 1
ATOM 1194 N N . LEU A 1 157 ? -0.193 -10.336 11.68 1 94 157 LEU A N 1
ATOM 1195 C CA . LEU A 1 157 ? -0.129 -11.773 11.445 1 94 157 LEU A CA 1
ATOM 1196 C C . LEU A 1 157 ? -1.324 -12.477 12.078 1 94 157 LEU A C 1
ATOM 1198 O O . LEU A 1 157 ? -1.859 -13.43 11.508 1 94 157 LEU A O 1
ATOM 1202 N N . VAL A 1 158 ? -1.714 -12 13.164 1 93.62 158 VAL A N 1
ATOM 1203 C CA . VAL A 1 158 ? -2.875 -12.57 13.836 1 93.62 158 VAL A CA 1
ATOM 1204 C C . VAL A 1 158 ? -4.125 -12.352 12.984 1 93.62 158 VAL A C 1
ATOM 1206 O O . VAL A 1 158 ? -4.914 -13.273 12.773 1 93.62 158 VAL A O 1
ATOM 1209 N N . LYS A 1 159 ? -4.258 -11.172 12.5 1 94.62 159 LYS A N 1
ATOM 1210 C CA . LYS A 1 159 ? -5.402 -10.859 11.656 1 94.62 159 LYS A CA 1
ATOM 1211 C C . LYS A 1 159 ? -5.379 -11.688 10.375 1 94.62 159 LYS A C 1
ATOM 1213 O O . LYS A 1 159 ? -6.422 -12.133 9.891 1 94.62 159 LYS A O 1
ATOM 1218 N N . LEU A 1 160 ? -4.215 -11.797 9.82 1 96.88 160 LEU A N 1
ATOM 1219 C CA . LEU A 1 160 ? -4.055 -12.656 8.648 1 96.88 160 LEU A CA 1
ATOM 1220 C C . LEU A 1 160 ? -4.523 -14.07 8.945 1 96.88 160 LEU A C 1
ATOM 1222 O O . LEU A 1 160 ? -5.297 -14.648 8.172 1 96.88 160 LEU A O 1
ATOM 1226 N N . ASN A 1 161 ? -4.109 -14.625 10.008 1 97 161 ASN A N 1
ATOM 1227 C CA . ASN A 1 161 ? -4.496 -15.977 10.398 1 97 161 ASN A CA 1
ATOM 1228 C C . ASN A 1 161 ? -6.004 -16.094 10.594 1 97 161 ASN A C 1
ATOM 1230 O O . ASN A 1 161 ? -6.609 -17.094 10.195 1 97 161 ASN A O 1
ATOM 1234 N N . GLU A 1 162 ? -6.566 -15.094 11.242 1 96.56 162 GLU A N 1
ATOM 1235 C CA . GLU A 1 162 ? -8.008 -15.094 11.445 1 96.56 162 GLU A CA 1
ATOM 1236 C C . GLU A 1 162 ? -8.758 -15.148 10.109 1 96.56 162 GLU A C 1
ATOM 1238 O O . GLU A 1 162 ? -9.75 -15.867 9.977 1 96.56 162 GLU A O 1
ATOM 1243 N N . THR A 1 163 ? -8.289 -14.344 9.18 1 97.44 163 THR A N 1
ATOM 1244 C CA . THR A 1 163 ? -8.922 -14.328 7.867 1 97.44 163 THR A CA 1
ATOM 1245 C C . THR A 1 163 ? -8.773 -15.68 7.18 1 97.44 163 THR A C 1
ATOM 1247 O O . THR A 1 163 ? -9.734 -16.188 6.598 1 97.44 163 THR A O 1
ATOM 1250 N N . ILE A 1 164 ? -7.617 -16.297 7.242 1 98.12 164 ILE A N 1
ATOM 1251 C CA . ILE A 1 164 ? -7.363 -17.609 6.645 1 98.12 164 ILE A CA 1
ATOM 1252 C C . ILE A 1 164 ? -8.305 -18.641 7.254 1 98.12 164 ILE A C 1
ATOM 1254 O O . ILE A 1 164 ? -8.914 -19.438 6.531 1 98.12 164 ILE A O 1
ATOM 1258 N N . GLU A 1 165 ? -8.445 -18.609 8.555 1 97.69 165 GLU A N 1
ATOM 1259 C CA . GLU A 1 165 ? -9.32 -19.562 9.227 1 97.69 165 GLU A CA 1
ATOM 1260 C C . GLU A 1 165 ? -10.773 -19.391 8.797 1 97.69 165 GLU A C 1
ATOM 1262 O O . GLU A 1 165 ? -11.5 -20.359 8.633 1 97.69 165 GLU A O 1
ATOM 1267 N N . THR A 1 166 ? -11.141 -18.188 8.656 1 98.06 166 THR A N 1
ATOM 1268 C CA . THR A 1 166 ? -12.492 -17.906 8.188 1 98.06 166 THR A CA 1
ATOM 1269 C C . THR A 1 166 ? -12.703 -18.453 6.777 1 98.06 166 THR A C 1
ATOM 1271 O O . THR A 1 166 ? -13.742 -19.062 6.492 1 98.06 166 THR A O 1
ATOM 1274 N N . VAL A 1 167 ? -11.766 -18.234 5.902 1 98.69 167 VAL A N 1
ATOM 1275 C CA . VAL A 1 167 ? -11.844 -18.75 4.539 1 98.69 167 VAL A CA 1
ATOM 1276 C C . VAL A 1 167 ? -11.898 -20.281 4.555 1 98.69 167 VAL A C 1
ATOM 1278 O O . VAL A 1 167 ? -12.703 -20.875 3.844 1 98.69 167 VAL A O 1
ATOM 1281 N N . LYS A 1 168 ? -11.078 -20.938 5.363 1 98.38 168 LYS A N 1
ATOM 1282 C CA . LYS A 1 168 ? -11.086 -22.391 5.496 1 98.38 168 LYS A CA 1
ATOM 1283 C C . LYS A 1 168 ? -12.469 -22.906 5.91 1 98.38 168 LYS A C 1
ATOM 1285 O O . LYS A 1 168 ? -12.938 -23.922 5.398 1 98.38 168 LYS A O 1
ATOM 1290 N N . GLU A 1 169 ? -13.055 -22.188 6.758 1 98.31 169 GLU A N 1
ATOM 1291 C CA . GLU A 1 169 ? -14.344 -22.594 7.312 1 98.31 169 GLU A CA 1
ATOM 1292 C C . GLU A 1 169 ? -15.453 -22.469 6.277 1 98.31 169 GLU A C 1
ATOM 1294 O O . GLU A 1 169 ? -16.328 -23.328 6.199 1 98.31 169 GLU A O 1
ATOM 1299 N N . TYR A 1 170 ? -15.367 -21.5 5.422 1 97.94 170 TYR A N 1
ATOM 1300 C CA . TYR A 1 170 ? -16.578 -21.156 4.695 1 97.94 170 TYR A CA 1
ATOM 1301 C C . TYR A 1 170 ? -16.406 -21.375 3.197 1 97.94 170 TYR A C 1
ATOM 1303 O O . TYR A 1 170 ? -17.359 -21.688 2.486 1 97.94 170 TYR A O 1
ATOM 1311 N N . THR A 1 171 ? -15.109 -21.172 2.715 1 98.38 171 THR A N 1
ATOM 1312 C CA . THR A 1 171 ? -15.055 -21.125 1.258 1 98.38 171 THR A CA 1
ATOM 1313 C C . THR A 1 171 ? -13.969 -22.047 0.725 1 98.38 171 THR A C 1
ATOM 1315 O O . THR A 1 171 ? -13.969 -22.406 -0.456 1 98.38 171 THR A O 1
ATOM 1318 N N . ASN A 1 172 ? -13.039 -22.453 1.508 1 98.62 172 ASN A N 1
ATOM 1319 C CA . ASN A 1 172 ? -11.914 -23.266 1.041 1 98.62 172 ASN A CA 1
ATOM 1320 C C . ASN A 1 172 ? -11.305 -24.078 2.174 1 98.62 172 ASN A C 1
ATOM 1322 O O . ASN A 1 172 ? -10.242 -23.734 2.693 1 98.62 172 ASN A O 1
ATOM 1326 N N . GLU A 1 173 ? -11.805 -25.172 2.434 1 98.38 173 GLU A N 1
ATOM 1327 C CA . GLU A 1 173 ? -11.445 -26 3.586 1 98.38 173 GLU A CA 1
ATOM 1328 C C . GLU A 1 173 ? -10.039 -26.562 3.447 1 98.38 173 GLU A C 1
ATOM 1330 O O . GLU A 1 173 ? -9.375 -26.844 4.449 1 98.38 173 GLU A O 1
ATOM 1335 N N . SER A 1 174 ? -9.594 -26.656 2.297 1 98.12 174 SER A N 1
ATOM 1336 C CA . SER A 1 174 ? -8.328 -27.344 2.059 1 98.12 174 SER A CA 1
ATOM 1337 C C . SER A 1 174 ? -7.156 -26.359 2.09 1 98.12 174 SER A C 1
ATOM 1339 O O . SER A 1 174 ? -5.996 -26.766 2.004 1 98.12 174 SER A O 1
ATOM 1341 N N . LEU A 1 175 ? -7.449 -25.062 2.236 1 98.31 175 LEU A N 1
ATOM 1342 C CA . LEU A 1 175 ? -6.414 -24.031 2.236 1 98.31 175 LEU A CA 1
ATOM 1343 C C . LEU A 1 175 ? -5.43 -24.25 3.379 1 98.31 175 LEU A C 1
ATOM 1345 O O . LEU A 1 175 ? -5.832 -24.562 4.504 1 98.31 175 LEU A O 1
ATOM 1349 N N . ILE A 1 176 ? -4.094 -24.125 3.111 1 97.12 176 ILE A N 1
ATOM 1350 C CA . ILE A 1 176 ? -3.105 -24.25 4.176 1 97.12 176 ILE A CA 1
ATOM 1351 C C . ILE A 1 176 ? -2.088 -23.109 4.059 1 97.12 176 ILE A C 1
ATOM 1353 O O . ILE A 1 176 ? -1.918 -22.531 2.984 1 97.12 176 ILE A O 1
ATOM 1357 N N . ILE A 1 177 ? -1.489 -22.844 5.129 1 97.62 177 ILE A N 1
ATOM 1358 C CA . ILE A 1 177 ? -0.297 -22 5.09 1 97.62 177 ILE A CA 1
ATOM 1359 C C . ILE A 1 177 ? 0.935 -22.859 4.832 1 97.62 177 ILE A C 1
ATOM 1361 O O . ILE A 1 177 ? 1.312 -23.688 5.672 1 97.62 177 ILE A O 1
ATOM 1365 N N . ARG A 1 178 ? 1.545 -22.688 3.686 1 96.88 178 ARG A N 1
ATOM 1366 C CA . ARG A 1 178 ? 2.727 -23.469 3.332 1 96.88 178 ARG A CA 1
ATOM 1367 C C . ARG A 1 178 ? 3.918 -23.078 4.203 1 96.88 178 ARG A C 1
ATOM 1369 O O . ARG A 1 178 ? 4.699 -23.938 4.609 1 96.88 178 ARG A O 1
ATOM 1376 N N . GLY A 1 179 ? 4.059 -21.75 4.438 1 96.38 179 GLY A N 1
ATOM 1377 C CA . GLY A 1 179 ? 5.137 -21.312 5.312 1 96.38 179 GLY A CA 1
ATOM 1378 C C . GLY A 1 179 ? 5.398 -19.828 5.238 1 96.38 179 GLY A C 1
ATOM 1379 O O . GLY A 1 179 ? 4.777 -19.109 4.441 1 96.38 179 GLY A O 1
ATOM 1380 N N . VAL A 1 180 ? 6.289 -19.438 6.152 1 96.44 180 VAL A N 1
ATOM 1381 C CA . VAL A 1 180 ? 6.758 -18.062 6.211 1 96.44 180 VAL A CA 1
ATOM 1382 C C . VAL A 1 180 ? 8.141 -17.953 5.582 1 96.44 180 VAL A C 1
ATOM 1384 O O . VAL A 1 180 ? 9.016 -18.781 5.844 1 96.44 180 VAL A O 1
ATOM 1387 N N . LEU A 1 181 ? 8.273 -16.984 4.703 1 96.31 181 LEU A N 1
ATOM 1388 C CA . LEU A 1 181 ? 9.555 -16.703 4.062 1 96.31 181 LEU A CA 1
ATOM 1389 C C . LEU A 1 181 ? 10.156 -15.406 4.582 1 96.31 181 LEU A C 1
ATOM 1391 O O . LEU A 1 181 ? 9.586 -14.328 4.383 1 96.31 181 LEU A O 1
ATOM 1395 N N . PHE A 1 182 ? 11.32 -15.508 5.203 1 94.06 182 PHE A N 1
ATOM 1396 C CA . PHE A 1 182 ? 12 -14.297 5.648 1 94.06 182 PHE A CA 1
ATOM 1397 C C . PHE A 1 182 ? 12.664 -13.586 4.477 1 94.06 182 PHE A C 1
ATOM 1399 O O . PHE A 1 182 ? 13.398 -14.211 3.703 1 94.06 182 PHE A O 1
ATOM 1406 N N . THR A 1 183 ? 12.336 -12.281 4.379 1 95.5 183 THR A N 1
ATOM 1407 C CA . THR A 1 183 ? 12.852 -11.492 3.264 1 95.5 183 THR A CA 1
ATOM 1408 C C . THR A 1 183 ? 13.664 -10.312 3.77 1 95.5 183 THR A C 1
ATOM 1410 O O . THR A 1 183 ? 13.641 -9.992 4.961 1 95.5 183 THR A O 1
ATOM 1413 N N . LYS A 1 184 ? 14.445 -9.703 2.832 1 92.75 184 LYS A N 1
ATOM 1414 C CA . LYS A 1 184 ? 15.305 -8.555 3.092 1 92.75 184 LYS A CA 1
ATOM 1415 C C . LYS A 1 184 ? 16.219 -8.812 4.293 1 92.75 184 LYS A C 1
ATOM 1417 O O . LYS A 1 184 ? 16.359 -7.949 5.164 1 92.75 184 LYS A O 1
ATOM 1422 N N . TYR A 1 185 ? 16.703 -9.984 4.328 1 87.19 185 TYR A N 1
ATOM 1423 C CA . TYR A 1 185 ? 17.562 -10.406 5.422 1 87.19 185 TYR A CA 1
ATOM 1424 C C . TYR A 1 185 ? 18.938 -9.75 5.32 1 87.19 185 TYR A C 1
ATOM 1426 O O . TYR A 1 185 ? 19.547 -9.75 4.25 1 87.19 185 TYR A O 1
ATOM 1434 N N . ASN A 1 186 ? 19.312 -9.07 6.438 1 78.25 186 ASN A N 1
ATOM 1435 C CA . ASN A 1 186 ? 20.656 -8.508 6.566 1 78.25 186 ASN A CA 1
ATOM 1436 C C . ASN A 1 186 ? 21.453 -9.195 7.664 1 78.25 186 ASN A C 1
ATOM 1438 O O . ASN A 1 186 ? 20.969 -9.352 8.789 1 78.25 186 ASN A O 1
ATOM 1442 N N . GLU A 1 187 ? 22.562 -9.672 7.312 1 67.19 187 GLU A N 1
ATOM 1443 C CA . GLU A 1 187 ? 23.406 -10.43 8.234 1 67.19 187 GLU A CA 1
ATOM 1444 C C . GLU A 1 187 ? 23.688 -9.633 9.508 1 67.19 187 GLU A C 1
ATOM 1446 O O . GLU A 1 187 ? 23.906 -10.211 10.57 1 67.19 187 GLU A O 1
ATOM 1451 N N . ARG A 1 188 ? 23.844 -8.344 9.344 1 61.69 188 ARG A N 1
ATOM 1452 C CA . ARG A 1 188 ? 24.141 -7.559 10.531 1 61.69 188 ARG A CA 1
ATOM 1453 C C . ARG A 1 188 ? 23.047 -7.707 11.578 1 61.69 188 ARG A C 1
ATOM 1455 O O . ARG A 1 188 ? 23.234 -7.344 12.742 1 61.69 188 ARG A O 1
ATOM 1462 N N . PHE A 1 189 ? 21.922 -7.941 11.109 1 55.59 189 PHE A N 1
ATOM 1463 C CA . PHE A 1 189 ? 20.875 -8.211 12.078 1 55.59 189 PHE A CA 1
ATOM 1464 C C . PHE A 1 189 ? 21.172 -9.484 12.867 1 55.59 189 PHE A C 1
ATOM 1466 O O . PHE A 1 189 ? 21.188 -10.578 12.305 1 55.59 189 PHE A O 1
ATOM 1473 N N . ASN A 1 190 ? 22.328 -9.484 13.594 1 52.38 190 ASN A N 1
ATOM 1474 C CA . ASN A 1 190 ? 22.781 -10.609 14.398 1 52.38 190 ASN A CA 1
ATOM 1475 C C . ASN A 1 190 ? 21.609 -11.453 14.898 1 52.38 190 ASN A C 1
ATOM 1477 O O . ASN A 1 190 ? 21.25 -11.391 16.078 1 52.38 190 ASN A O 1
ATOM 1481 N N . ILE A 1 191 ? 20.641 -11.57 14.359 1 52.88 191 ILE A N 1
ATOM 1482 C CA . ILE A 1 191 ? 19.391 -12.039 14.938 1 52.88 191 ILE A CA 1
ATOM 1483 C C . ILE A 1 191 ? 19.484 -13.539 15.227 1 52.88 191 ILE A C 1
ATOM 1485 O O . ILE A 1 191 ? 18.938 -14.352 14.469 1 52.88 191 ILE A O 1
ATOM 1489 N N . SER A 1 192 ? 20.609 -14.227 15.359 1 58.03 192 SER A N 1
ATOM 1490 C CA . SER A 1 192 ? 20.219 -15.578 15.75 1 58.03 192 SER A CA 1
ATOM 1491 C C . SER A 1 192 ? 19.172 -15.555 16.859 1 58.03 192 SER A C 1
ATOM 1493 O O . SER A 1 192 ? 18.109 -16.172 16.719 1 58.03 192 SER A O 1
ATOM 1495 N N . LYS A 1 193 ? 19.484 -14.695 17.812 1 62.72 193 LYS A N 1
ATOM 1496 C CA . LYS A 1 193 ? 18.547 -14.711 18.922 1 62.72 193 LYS A CA 1
ATOM 1497 C C . LYS A 1 193 ? 17.266 -13.969 18.578 1 62.72 193 LYS A C 1
ATOM 1499 O O . LYS A 1 193 ? 16.172 -14.461 18.844 1 62.72 193 LYS A O 1
ATOM 1504 N N . GLU A 1 194 ? 17.469 -12.859 17.859 1 70.81 194 GLU A N 1
ATOM 1505 C CA . GLU A 1 194 ? 16.297 -12.055 17.5 1 70.81 194 GLU A CA 1
ATOM 1506 C C . GLU A 1 194 ? 15.453 -12.75 16.438 1 70.81 194 GLU A C 1
ATOM 1508 O O . GLU A 1 194 ? 14.219 -12.695 16.484 1 70.81 194 GLU A O 1
ATOM 1513 N N . MET A 1 195 ? 16.234 -13.414 15.711 1 71.19 195 MET A N 1
ATOM 1514 C CA . MET A 1 195 ? 15.523 -14.156 14.664 1 71.19 195 MET A CA 1
ATOM 1515 C C . MET A 1 195 ? 14.742 -15.312 15.258 1 71.19 195 MET A C 1
ATOM 1517 O O . MET A 1 195 ? 13.609 -15.578 14.852 1 71.19 195 MET A O 1
ATOM 1521 N N . ASN A 1 196 ? 15.367 -15.891 16.172 1 76.06 196 ASN A N 1
ATOM 1522 C CA . ASN A 1 196 ? 14.68 -17 16.828 1 76.06 196 ASN A CA 1
ATOM 1523 C C . ASN A 1 196 ? 13.445 -16.531 17.578 1 76.06 196 ASN A C 1
ATOM 1525 O O . ASN A 1 196 ? 12.406 -17.203 17.562 1 76.06 196 ASN A O 1
ATOM 1529 N N . LYS A 1 197 ? 13.656 -15.461 18.25 1 80.25 197 LYS A N 1
ATOM 1530 C CA . LYS A 1 197 ? 12.516 -14.898 18.953 1 80.25 197 LYS A CA 1
ATOM 1531 C C . LYS A 1 197 ? 11.383 -14.539 17.984 1 80.25 197 LYS A C 1
ATOM 1533 O O . LYS A 1 197 ? 10.219 -14.859 18.234 1 80.25 197 LYS A O 1
ATOM 1538 N N . THR A 1 198 ? 11.781 -13.953 16.938 1 82.62 198 THR A N 1
ATOM 1539 C CA . THR A 1 198 ? 10.812 -13.578 15.906 1 82.62 198 THR A CA 1
ATOM 1540 C C . THR A 1 198 ? 10.141 -14.82 15.32 1 82.62 198 THR A C 1
ATOM 1542 O O . THR A 1 198 ? 8.914 -14.859 15.18 1 82.62 198 THR A O 1
ATOM 1545 N N . ALA A 1 199 ? 10.945 -15.766 15.047 1 82.56 199 ALA A N 1
ATOM 1546 C CA . ALA A 1 199 ? 10.43 -17.016 14.5 1 82.56 199 ALA A CA 1
ATOM 1547 C C . ALA A 1 199 ? 9.422 -17.656 15.445 1 82.56 199 ALA A C 1
ATOM 1549 O O . ALA A 1 199 ? 8.391 -18.172 15 1 82.56 199 ALA A O 1
ATOM 1550 N N . ASN A 1 200 ? 9.695 -17.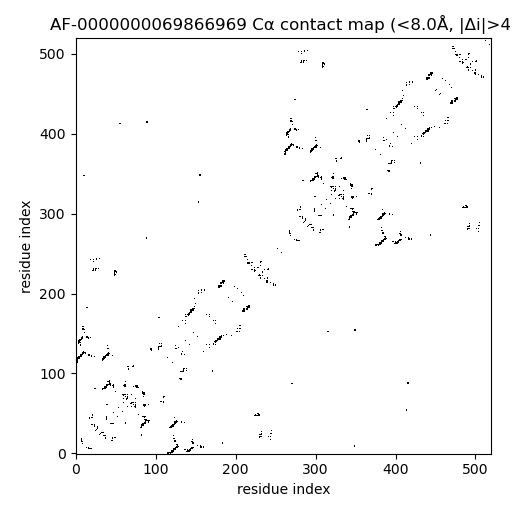625 16.672 1 85.12 200 ASN A N 1
ATOM 1551 C CA . ASN A 1 200 ? 8.797 -18.203 17.672 1 85.12 200 ASN A CA 1
ATOM 1552 C C . ASN A 1 200 ? 7.473 -17.438 17.734 1 85.12 200 ASN A C 1
ATOM 1554 O O . ASN A 1 200 ? 6.406 -18.062 17.844 1 85.12 200 ASN A O 1
ATOM 1558 N N . GLN A 1 201 ? 7.574 -16.172 17.688 1 86 201 GLN A N 1
ATOM 1559 C CA . GLN A 1 201 ? 6.359 -15.359 17.719 1 86 201 GLN A CA 1
ATOM 1560 C C . GLN A 1 201 ? 5.473 -15.641 16.516 1 86 201 GLN A C 1
ATOM 1562 O O . GLN A 1 201 ? 4.254 -15.742 16.641 1 86 201 GLN A O 1
ATOM 1567 N N . ILE A 1 202 ? 6.125 -15.758 15.469 1 88.69 202 ILE A N 1
ATOM 1568 C CA . ILE A 1 202 ? 5.402 -16.016 14.227 1 88.69 202 ILE A CA 1
ATOM 1569 C C . ILE A 1 202 ? 4.773 -17.406 14.281 1 88.69 202 ILE A C 1
ATOM 1571 O O . ILE A 1 202 ? 3.613 -17.578 13.906 1 88.69 202 ILE A O 1
ATOM 1575 N N . SER A 1 203 ? 5.578 -18.359 14.719 1 85.44 203 SER A N 1
ATOM 1576 C CA . SER A 1 203 ? 5.07 -19.719 14.836 1 85.44 203 SER A CA 1
ATOM 1577 C C . SER A 1 203 ? 3.879 -19.781 15.789 1 85.44 203 SER A C 1
ATOM 1579 O O . SER A 1 203 ? 2.936 -20.547 15.555 1 85.44 203 SER A O 1
ATOM 1581 N N . ASP A 1 204 ? 3.926 -19.047 16.766 1 84.56 204 ASP A N 1
ATOM 1582 C CA . ASP A 1 204 ? 2.826 -19.016 17.719 1 84.56 204 ASP A CA 1
ATOM 1583 C C . ASP A 1 204 ? 1.573 -18.406 17.109 1 84.56 204 ASP A C 1
ATOM 1585 O O . ASP A 1 204 ? 0.458 -18.859 17.375 1 84.56 204 ASP A O 1
ATOM 1589 N N . ALA A 1 205 ? 1.803 -17.422 16.297 1 84.81 205 ALA A N 1
ATOM 1590 C CA . ALA A 1 205 ? 0.677 -16.688 15.719 1 84.81 205 ALA A CA 1
ATOM 1591 C C . ALA A 1 205 ? 0.049 -17.484 14.57 1 84.81 205 ALA A C 1
ATOM 1593 O O . ALA A 1 205 ? -1.175 -17.5 14.422 1 84.81 205 ALA A O 1
ATOM 1594 N N . LEU A 1 206 ? 0.851 -18.109 13.797 1 87.19 206 LEU A N 1
ATOM 1595 C CA . LEU A 1 206 ? 0.378 -18.703 12.555 1 87.19 206 LEU A CA 1
ATOM 1596 C C . LEU A 1 206 ? 0.373 -20.234 12.648 1 87.19 206 LEU A C 1
ATOM 1598 O O . LEU A 1 206 ? -0.282 -20.906 11.852 1 87.19 206 LEU A O 1
ATOM 1602 N N . HIS A 1 207 ? 1.083 -20.828 13.516 1 83.94 207 HIS A N 1
ATOM 1603 C CA . HIS A 1 207 ? 1.228 -22.266 13.695 1 83.94 207 HIS A CA 1
ATOM 1604 C C . HIS A 1 207 ? 1.77 -22.938 12.43 1 83.94 207 HIS A C 1
ATOM 1606 O O . HIS A 1 207 ? 1.217 -23.938 11.969 1 83.94 207 HIS A O 1
ATOM 1612 N N . VAL A 1 208 ? 2.795 -22.281 11.945 1 83.94 208 VAL A N 1
ATOM 1613 C CA . VAL A 1 208 ? 3.291 -22.812 10.672 1 83.94 208 VAL A CA 1
ATOM 1614 C C . VAL A 1 208 ? 4.816 -22.844 10.688 1 83.94 208 VAL A C 1
ATOM 1616 O O . VAL A 1 208 ? 5.449 -22.281 11.594 1 83.94 208 VAL A O 1
ATOM 1619 N N . ASN A 1 209 ? 5.352 -23.5 9.594 1 84.31 209 ASN A N 1
ATOM 1620 C CA . ASN A 1 209 ? 6.797 -23.625 9.445 1 84.31 209 ASN A CA 1
ATOM 1621 C C . ASN A 1 209 ? 7.406 -22.391 8.789 1 84.31 209 ASN A C 1
ATOM 1623 O O . ASN A 1 209 ? 6.762 -21.734 7.965 1 84.31 209 ASN A O 1
ATOM 1627 N N . ILE A 1 210 ? 8.531 -22.141 9.258 1 92.12 210 ILE A N 1
ATOM 1628 C CA . ILE A 1 210 ? 9.391 -21.141 8.617 1 92.12 210 ILE A CA 1
ATOM 1629 C C . ILE A 1 210 ? 10.328 -21.828 7.629 1 92.12 210 ILE A C 1
ATOM 1631 O O . ILE A 1 210 ? 10.922 -22.875 7.945 1 92.12 210 ILE A O 1
ATOM 1635 N N . PHE A 1 211 ? 10.336 -21.359 6.449 1 94.94 211 PHE A N 1
ATOM 1636 C CA . PHE A 1 211 ? 11.25 -21.922 5.469 1 94.94 211 PHE A CA 1
ATOM 1637 C C . PHE A 1 211 ? 12.695 -21.797 5.938 1 94.94 211 PHE A C 1
ATOM 1639 O O . PHE A 1 211 ? 13.039 -20.844 6.652 1 94.94 211 PHE A O 1
ATOM 1646 N N . ASP A 1 212 ? 13.523 -22.719 5.484 1 93.94 212 ASP A N 1
ATOM 1647 C CA . ASP A 1 212 ? 14.945 -22.672 5.812 1 93.94 212 ASP A CA 1
ATOM 1648 C C . ASP A 1 212 ? 15.648 -21.531 5.059 1 93.94 212 ASP A C 1
ATOM 1650 O O . ASP A 1 212 ? 16.562 -20.906 5.586 1 93.94 212 ASP A O 1
ATOM 1654 N N . THR A 1 213 ? 15.188 -21.359 3.854 1 95.81 213 THR A N 1
ATOM 1655 C CA . THR A 1 213 ? 15.797 -20.328 3.01 1 95.81 213 THR A CA 1
ATOM 1656 C C . THR A 1 213 ? 15.289 -18.938 3.385 1 95.81 213 THR A C 1
ATOM 1658 O O . THR A 1 213 ? 14.102 -18.766 3.682 1 95.81 213 THR A O 1
ATOM 1661 N N . TYR A 1 214 ? 16.141 -18 3.48 1 93.81 214 TYR A N 1
ATOM 1662 C CA . TYR A 1 214 ? 15.797 -16.578 3.592 1 93.81 214 TYR A CA 1
ATOM 1663 C C . TYR A 1 214 ? 16.344 -15.797 2.406 1 93.81 214 TYR A C 1
ATOM 1665 O O . TYR A 1 214 ? 17.312 -16.203 1.774 1 93.81 214 TYR A O 1
ATOM 1673 N N . ILE A 1 215 ? 15.656 -14.719 2.1 1 96.81 215 ILE A N 1
ATOM 1674 C CA . ILE A 1 215 ? 16.078 -13.906 0.959 1 96.81 215 ILE A CA 1
ATOM 1675 C C . ILE A 1 215 ? 16.938 -12.742 1.442 1 96.81 215 ILE A C 1
ATOM 1677 O O . ILE A 1 215 ? 16.469 -11.891 2.205 1 96.81 215 ILE A O 1
ATOM 1681 N N . ARG A 1 216 ? 18.188 -12.688 1.032 1 95.81 216 ARG A N 1
ATOM 1682 C CA . ARG A 1 216 ? 19.094 -11.633 1.454 1 95.81 216 ARG A CA 1
ATOM 1683 C C . ARG A 1 216 ? 18.781 -10.312 0.746 1 95.81 216 ARG A C 1
ATOM 1685 O O . ARG A 1 216 ? 18.344 -10.312 -0.406 1 95.81 216 ARG A O 1
ATOM 1692 N N . ARG A 1 217 ? 19 -9.25 1.405 1 93.25 217 ARG A N 1
ATOM 1693 C CA . ARG A 1 217 ? 18.812 -7.914 0.844 1 93.25 217 ARG A CA 1
ATOM 1694 C C . ARG A 1 217 ? 19.875 -7.609 -0.213 1 93.25 217 ARG A C 1
ATOM 1696 O O . ARG A 1 217 ? 21.047 -7.906 -0.023 1 93.25 217 ARG A O 1
ATOM 1703 N N . THR A 1 218 ? 19.453 -7.105 -1.32 1 93.31 218 THR A N 1
ATOM 1704 C CA . THR A 1 218 ? 20.375 -6.652 -2.357 1 93.31 218 THR A CA 1
ATOM 1705 C C . THR A 1 218 ? 19.75 -5.523 -3.178 1 93.31 218 THR A C 1
ATOM 1707 O O . THR A 1 218 ? 18.531 -5.477 -3.352 1 93.31 218 THR A O 1
ATOM 1710 N N . ILE A 1 219 ? 20.562 -4.645 -3.652 1 92.19 219 ILE A N 1
ATOM 1711 C CA . ILE A 1 219 ? 20.094 -3.529 -4.473 1 92.19 219 ILE A CA 1
ATOM 1712 C C . ILE A 1 219 ? 19.609 -4.051 -5.824 1 92.19 219 ILE A C 1
ATOM 1714 O O . ILE A 1 219 ? 18.844 -3.381 -6.516 1 92.19 219 ILE A O 1
ATOM 1718 N N . THR A 1 220 ? 20.047 -5.258 -6.195 1 96 220 THR A N 1
ATOM 1719 C CA . THR A 1 220 ? 19.75 -5.836 -7.5 1 96 220 THR A CA 1
ATOM 1720 C C . THR A 1 220 ? 18.25 -6.062 -7.664 1 96 220 THR A C 1
ATOM 1722 O O . THR A 1 220 ? 17.719 -6.008 -8.773 1 96 220 THR A O 1
ATOM 1725 N N . VAL A 1 221 ? 17.516 -6.309 -6.539 1 96.5 221 VAL A N 1
ATOM 1726 C CA . VAL A 1 221 ? 16.078 -6.48 -6.602 1 96.5 221 VAL A CA 1
ATOM 1727 C C . VAL A 1 221 ? 15.422 -5.211 -7.141 1 96.5 221 VAL A C 1
ATOM 1729 O O . VAL A 1 221 ? 14.602 -5.27 -8.062 1 96.5 221 VAL A O 1
ATOM 1732 N N . ASP A 1 222 ? 15.852 -4.078 -6.602 1 93.5 222 ASP A N 1
ATOM 1733 C CA . ASP A 1 222 ? 15.32 -2.793 -7.043 1 93.5 222 ASP A CA 1
ATOM 1734 C C . ASP A 1 222 ? 15.68 -2.52 -8.5 1 93.5 222 ASP A C 1
ATOM 1736 O O . ASP A 1 222 ? 14.867 -1.995 -9.258 1 93.5 222 ASP A O 1
ATOM 1740 N N . GLU A 1 223 ? 16.859 -2.869 -8.859 1 95.31 223 GLU A N 1
ATOM 1741 C CA . GLU A 1 223 ? 17.328 -2.658 -10.227 1 95.31 223 GLU A CA 1
ATOM 1742 C C . GLU A 1 223 ? 16.531 -3.5 -11.219 1 95.31 223 GLU A C 1
ATOM 1744 O O . GLU A 1 223 ? 16.125 -3.006 -12.273 1 95.31 223 GLU A O 1
ATOM 1749 N N . ALA A 1 224 ? 16.328 -4.746 -10.867 1 97.38 224 ALA A N 1
ATOM 1750 C CA . ALA A 1 224 ? 15.562 -5.641 -11.727 1 97.38 224 ALA A CA 1
ATOM 1751 C C . ALA A 1 224 ? 14.133 -5.145 -11.891 1 97.38 224 ALA A C 1
ATOM 1753 O O . ALA A 1 224 ? 13.586 -5.156 -13 1 97.38 224 ALA A O 1
ATOM 1754 N N . GLN A 1 225 ? 13.57 -4.707 -10.82 1 94.94 225 GLN A N 1
ATOM 1755 C CA . GLN A 1 225 ? 12.211 -4.172 -10.844 1 94.94 225 GLN A CA 1
ATOM 1756 C C . GLN A 1 225 ? 12.117 -2.947 -11.75 1 94.94 225 GLN A C 1
ATOM 1758 O O . GLN A 1 225 ? 11.195 -2.834 -12.562 1 94.94 225 GLN A O 1
ATOM 1763 N N . ALA A 1 226 ? 13.047 -2.098 -11.602 1 90.75 226 ALA A N 1
ATOM 1764 C CA . ALA A 1 226 ? 13.078 -0.888 -12.422 1 90.75 226 ALA A CA 1
ATOM 1765 C C . ALA A 1 226 ? 13.219 -1.229 -13.898 1 90.75 226 ALA A C 1
ATOM 1767 O O . ALA A 1 226 ? 12.688 -0.523 -14.758 1 90.75 226 ALA A O 1
ATOM 1768 N N . ALA A 1 227 ? 13.852 -2.334 -14.18 1 95 227 ALA A N 1
ATOM 1769 C CA . ALA A 1 227 ? 14.094 -2.756 -15.555 1 95 227 ALA A CA 1
ATOM 1770 C C . ALA A 1 227 ? 12.938 -3.592 -16.094 1 95 227 ALA A C 1
ATOM 1772 O O . ALA A 1 227 ? 12.953 -4.027 -17.234 1 95 227 ALA A O 1
ATOM 1773 N N . GLY A 1 228 ? 11.961 -3.832 -15.266 1 96.75 228 GLY A N 1
ATOM 1774 C CA . GLY A 1 228 ? 10.844 -4.668 -15.688 1 96.75 228 GLY A CA 1
ATOM 1775 C C . GLY A 1 228 ? 11.234 -6.121 -15.891 1 96.75 228 GLY A C 1
ATOM 1776 O O . GLY A 1 228 ? 10.812 -6.754 -16.859 1 96.75 228 GLY A O 1
ATOM 1777 N N . SER A 1 229 ? 12.062 -6.625 -14.922 1 97.69 229 SER A N 1
ATOM 1778 C CA . SER A 1 229 ? 12.586 -7.973 -15.109 1 97.69 229 SER A CA 1
ATOM 1779 C C . SER A 1 229 ? 12.609 -8.742 -13.789 1 97.69 229 SER A C 1
ATOM 1781 O O . SER A 1 229 ? 12.719 -8.141 -12.719 1 97.69 229 SER A O 1
ATOM 1783 N N . ASP A 1 230 ? 12.43 -10.062 -13.891 1 98.19 230 ASP A N 1
ATOM 1784 C CA . ASP A 1 230 ? 12.758 -10.914 -12.758 1 98.19 230 ASP A CA 1
ATOM 1785 C C . ASP A 1 230 ? 14.266 -10.992 -12.539 1 98.19 230 ASP A C 1
ATOM 1787 O O . ASP A 1 230 ? 15.039 -10.508 -13.367 1 98.19 230 ASP A O 1
ATOM 1791 N N . LEU A 1 231 ? 14.703 -11.602 -11.492 1 98.25 231 LEU A N 1
ATOM 1792 C CA . LEU A 1 231 ? 16.109 -11.617 -11.125 1 98.25 231 LEU A CA 1
ATOM 1793 C C . LEU A 1 231 ? 16.906 -12.539 -12.047 1 98.25 231 LEU A C 1
ATOM 1795 O O . LEU A 1 231 ? 18.062 -12.258 -12.367 1 98.25 231 LEU A O 1
ATOM 1799 N N . ILE A 1 232 ? 16.312 -13.641 -12.492 1 97.69 232 ILE A N 1
ATOM 1800 C CA . ILE A 1 232 ? 17 -14.609 -13.328 1 97.69 232 ILE A CA 1
ATOM 1801 C C . ILE A 1 232 ? 17.266 -14.016 -14.711 1 97.69 232 ILE A C 1
ATOM 1803 O O . ILE A 1 232 ? 18.391 -14.062 -15.219 1 97.69 232 ILE A O 1
ATOM 1807 N N . SER A 1 233 ? 16.328 -13.359 -15.289 1 97.25 233 SER A N 1
ATOM 1808 C CA . SER A 1 233 ? 16.422 -12.789 -16.625 1 97.25 233 SER A CA 1
ATOM 1809 C C . SER A 1 233 ? 17.203 -11.484 -16.625 1 97.25 233 SER A C 1
ATOM 1811 O O . SER A 1 233 ? 17.672 -11.023 -17.672 1 97.25 233 SER A O 1
ATOM 1813 N N . PHE A 1 234 ? 17.234 -10.766 -15.492 1 96.25 234 PHE A N 1
ATOM 1814 C CA . PHE A 1 234 ? 17.969 -9.508 -15.375 1 96.25 234 PHE A CA 1
ATOM 1815 C C . PHE A 1 234 ? 19.453 -9.719 -15.656 1 96.25 234 PHE A C 1
ATOM 1817 O O . PHE A 1 234 ? 20.156 -8.789 -16.078 1 96.25 234 PHE A O 1
ATOM 1824 N N . ASN A 1 235 ? 19.953 -10.891 -15.477 1 89.5 235 ASN A N 1
ATOM 1825 C CA . ASN A 1 235 ? 21.281 -11.352 -15.859 1 89.5 235 ASN A CA 1
ATOM 1826 C C . ASN A 1 235 ? 22.375 -10.586 -15.117 1 89.5 235 ASN A C 1
ATOM 1828 O O . ASN A 1 235 ? 23.375 -10.195 -15.719 1 89.5 235 ASN A O 1
ATOM 1832 N N . LYS A 1 236 ? 22.172 -10.023 -14.016 1 93.69 236 LYS A N 1
ATOM 1833 C CA . LYS A 1 236 ? 23.141 -9.539 -13.031 1 93.69 236 LYS A CA 1
ATOM 1834 C C . LYS A 1 236 ? 23.125 -10.406 -11.773 1 93.69 236 LYS A C 1
ATOM 1836 O O . LYS A 1 236 ? 22.125 -10.445 -11.055 1 93.69 236 LYS A O 1
ATOM 1841 N N . THR A 1 237 ? 24.203 -11.07 -11.656 1 91.19 237 THR A N 1
ATOM 1842 C CA . THR A 1 237 ? 24.266 -12.016 -10.547 1 91.19 237 THR A CA 1
ATOM 1843 C C . THR A 1 237 ? 23.984 -11.328 -9.219 1 91.19 237 THR A C 1
ATOM 1845 O O . THR A 1 237 ? 24.438 -10.203 -8.992 1 91.19 237 THR A O 1
ATOM 1848 N N . SER A 1 238 ? 23.125 -12.023 -8.414 1 94.88 238 SER A N 1
ATOM 1849 C CA . SER A 1 238 ? 22.797 -11.492 -7.094 1 94.88 238 SER A CA 1
ATOM 1850 C C . SER A 1 238 ? 22.5 -12.609 -6.102 1 94.88 238 SER A C 1
ATOM 1852 O O . SER A 1 238 ? 22.094 -13.703 -6.496 1 94.88 238 SER A O 1
ATOM 1854 N N . THR A 1 239 ? 22.766 -12.289 -4.863 1 95.81 239 THR A N 1
ATOM 1855 C CA . THR A 1 239 ? 22.469 -13.242 -3.801 1 95.81 239 THR A CA 1
ATOM 1856 C C . THR A 1 239 ? 20.969 -13.523 -3.734 1 95.81 239 THR A C 1
ATOM 1858 O O . THR A 1 239 ? 20.562 -14.648 -3.445 1 95.81 239 THR A O 1
ATOM 1861 N N . ALA A 1 240 ? 20.125 -12.594 -4.062 1 97.44 240 ALA A N 1
ATOM 1862 C CA . ALA A 1 240 ? 18.672 -12.773 -4.023 1 97.44 240 ALA A CA 1
ATOM 1863 C C . ALA A 1 240 ? 18.203 -13.766 -5.086 1 97.44 240 ALA A C 1
ATOM 1865 O O . ALA A 1 240 ? 17.281 -14.539 -4.859 1 97.44 240 ALA A O 1
ATOM 1866 N N . GLU A 1 241 ? 18.859 -13.68 -6.23 1 97.94 241 GLU A N 1
ATOM 1867 C CA . GLU A 1 241 ? 18.547 -14.656 -7.27 1 97.94 241 GLU A CA 1
ATOM 1868 C C . GLU A 1 241 ? 18.797 -16.078 -6.781 1 97.94 241 GLU A C 1
ATOM 1870 O O . GLU A 1 241 ? 17.922 -16.938 -6.902 1 97.94 241 GLU A O 1
ATOM 1875 N N . ASP A 1 242 ? 19.984 -16.25 -6.215 1 98.12 242 ASP A N 1
ATOM 1876 C CA . ASP A 1 242 ? 20.344 -17.562 -5.664 1 98.12 242 ASP A CA 1
ATOM 1877 C C . ASP A 1 242 ? 19.344 -17.984 -4.582 1 98.12 242 ASP A C 1
ATOM 1879 O O . ASP A 1 242 ? 18.938 -19.141 -4.531 1 98.12 242 ASP A O 1
ATOM 1883 N N . ASP A 1 243 ? 19.031 -17.062 -3.77 1 98.19 243 ASP A N 1
ATOM 1884 C CA . ASP A 1 243 ? 18.141 -17.359 -2.656 1 98.19 243 ASP A CA 1
ATOM 1885 C C . ASP A 1 243 ? 16.75 -17.781 -3.16 1 98.19 243 ASP A C 1
ATOM 1887 O O . ASP A 1 243 ? 16.172 -18.734 -2.65 1 98.19 243 ASP A O 1
ATOM 1891 N N . TYR A 1 244 ? 16.172 -17.141 -4.176 1 98.69 244 TYR A N 1
ATOM 1892 C CA . TYR A 1 244 ? 14.844 -17.484 -4.676 1 98.69 244 TYR A CA 1
ATOM 1893 C C . TYR A 1 244 ? 14.867 -18.828 -5.387 1 98.69 244 TYR A C 1
ATOM 1895 O O . TYR A 1 244 ? 13.891 -19.578 -5.332 1 98.69 244 TYR A O 1
ATOM 1903 N N . ILE A 1 245 ? 15.969 -19.141 -6.047 1 98.5 245 ILE A N 1
ATOM 1904 C CA . ILE A 1 245 ? 16.109 -20.453 -6.652 1 98.5 245 ILE A CA 1
ATOM 1905 C C . ILE A 1 245 ? 16.125 -21.516 -5.562 1 98.5 245 ILE A C 1
ATOM 1907 O O . ILE A 1 245 ? 15.414 -22.531 -5.656 1 98.5 245 ILE A O 1
ATOM 1911 N N . GLN A 1 246 ? 16.875 -21.25 -4.52 1 98.62 246 GLN A N 1
ATOM 1912 C CA . GLN A 1 246 ? 16.969 -22.188 -3.406 1 98.62 246 GLN A CA 1
ATOM 1913 C C . GLN A 1 246 ? 15.617 -22.312 -2.691 1 98.62 246 GLN A C 1
ATOM 1915 O O . GLN A 1 246 ? 15.219 -23.406 -2.301 1 98.62 246 GLN A O 1
ATOM 1920 N N . PHE A 1 247 ? 14.977 -21.266 -2.504 1 98.62 247 PHE A N 1
ATOM 1921 C CA . PHE A 1 247 ? 13.648 -21.25 -1.892 1 98.62 247 PHE A CA 1
ATOM 1922 C C . PHE A 1 247 ? 12.672 -22.094 -2.711 1 98.62 247 PHE A C 1
ATOM 1924 O O . PHE A 1 247 ? 11.914 -22.891 -2.156 1 98.62 247 PHE A O 1
ATOM 1931 N N . THR A 1 248 ? 12.688 -21.875 -4.047 1 98.88 248 THR A N 1
ATOM 1932 C CA . THR A 1 248 ? 11.789 -22.609 -4.938 1 98.88 248 THR A CA 1
ATOM 1933 C C . THR A 1 248 ? 12.078 -24.109 -4.875 1 98.88 248 THR A C 1
ATOM 1935 O O . THR A 1 248 ? 11.156 -24.922 -4.855 1 98.88 248 THR A O 1
ATOM 1938 N N . LYS A 1 249 ? 13.344 -24.438 -4.805 1 98.56 249 LYS A N 1
ATOM 1939 C CA . LYS A 1 249 ? 13.734 -25.828 -4.648 1 98.56 249 LYS A CA 1
ATOM 1940 C C . LYS A 1 249 ? 13.172 -26.406 -3.348 1 98.56 249 LYS A C 1
ATOM 1942 O O . LYS A 1 249 ? 12.609 -27.5 -3.342 1 98.56 249 LYS A O 1
ATOM 1947 N N . GLU A 1 250 ? 13.375 -25.719 -2.293 1 98.38 250 GLU A N 1
ATOM 1948 C CA . GLU A 1 250 ? 12.844 -26.125 -1 1 98.38 250 GLU A CA 1
ATOM 1949 C C . GLU A 1 250 ? 11.328 -26.328 -1.062 1 98.38 250 GLU A C 1
ATOM 1951 O O . GLU A 1 250 ? 10.805 -27.312 -0.541 1 98.38 250 GLU A O 1
ATOM 1956 N N . PHE A 1 251 ? 10.648 -25.422 -1.652 1 98.44 251 PHE A N 1
ATOM 1957 C CA . PHE A 1 251 ? 9.203 -25.5 -1.812 1 98.44 251 PHE A CA 1
ATOM 1958 C C . PHE A 1 251 ? 8.805 -26.75 -2.594 1 98.44 251 PHE A C 1
ATOM 1960 O O . PHE A 1 251 ? 7.91 -27.484 -2.176 1 98.44 251 PHE A O 1
ATOM 1967 N N . LEU A 1 252 ? 9.461 -26.953 -3.746 1 98.38 252 LEU A N 1
ATOM 1968 C CA . LEU A 1 252 ? 9.148 -28.094 -4.598 1 98.38 252 LEU A CA 1
ATOM 1969 C C . LEU A 1 252 ? 9.391 -29.406 -3.859 1 98.38 252 LEU A C 1
ATOM 1971 O O . LEU A 1 252 ? 8.641 -30.375 -4.039 1 98.38 252 LEU A O 1
ATOM 1975 N N . GLU A 1 253 ? 10.43 -29.422 -3.043 1 97.25 253 GLU A N 1
ATOM 1976 C CA . GLU A 1 253 ? 10.68 -30.594 -2.227 1 97.25 253 GLU A CA 1
ATOM 1977 C C . GLU A 1 253 ? 9.539 -30.844 -1.245 1 97.25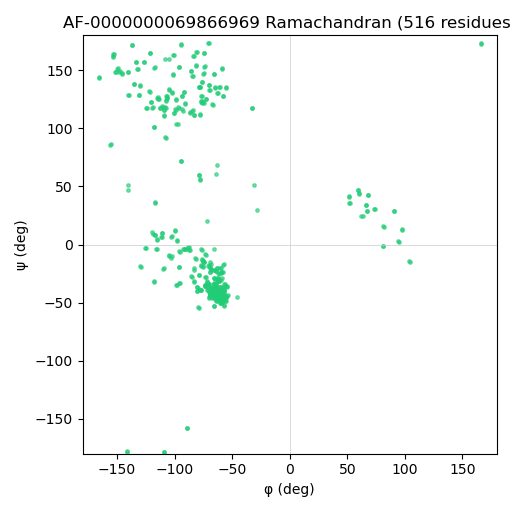 253 GLU A C 1
ATOM 1979 O O . GLU A 1 253 ? 9.078 -31.984 -1.093 1 97.25 253 GLU A O 1
ATOM 1984 N N . LYS A 1 254 ? 9.117 -29.859 -0.682 1 95.25 254 LYS A N 1
ATOM 1985 C CA . LYS A 1 254 ? 8.062 -29.953 0.326 1 95.25 254 LYS A CA 1
ATOM 1986 C C . LYS A 1 254 ? 6.754 -30.422 -0.292 1 95.25 254 LYS A C 1
ATOM 1988 O O . LYS A 1 254 ? 5.965 -31.109 0.359 1 95.25 254 LYS A O 1
ATOM 1993 N N . VAL A 1 255 ? 6.52 -30.016 -1.54 1 96 255 VAL A N 1
ATOM 1994 C CA . VAL A 1 255 ? 5.238 -30.375 -2.143 1 96 255 VAL A CA 1
ATOM 1995 C C . VAL A 1 255 ? 5.406 -31.609 -3.02 1 96 255 VAL A C 1
ATOM 1997 O O . VAL A 1 255 ? 4.469 -32.031 -3.705 1 96 255 VAL A O 1
ATOM 2000 N N . GLY A 1 256 ? 6.559 -32.188 -3.066 1 94.56 256 GLY A N 1
ATOM 2001 C CA . GLY A 1 256 ? 6.82 -33.438 -3.766 1 94.56 256 GLY A CA 1
ATOM 2002 C C . GLY A 1 256 ? 6.859 -33.281 -5.273 1 94.56 256 GLY A C 1
ATOM 2003 O O . GLY A 1 256 ? 6.418 -34.156 -6.008 1 94.56 256 GLY A O 1
ATOM 2004 N N . ASP A 1 257 ? 7.289 -32.094 -5.746 1 94.12 257 ASP A N 1
ATOM 2005 C CA . ASP A 1 257 ? 7.273 -31.828 -7.18 1 94.12 257 ASP A CA 1
ATOM 2006 C C . ASP A 1 257 ? 8.68 -31.547 -7.703 1 94.12 257 ASP A C 1
ATOM 2008 O O . ASP A 1 257 ? 8.844 -30.938 -8.758 1 94.12 257 ASP A O 1
ATOM 2012 N N . LEU A 1 258 ? 9.711 -31.797 -6.848 1 87.81 258 LEU A N 1
ATOM 2013 C CA . LEU A 1 258 ? 11.086 -31.625 -7.305 1 87.81 258 LEU A CA 1
ATOM 2014 C C . LEU A 1 258 ? 11.531 -32.812 -8.148 1 87.81 258 LEU A C 1
ATOM 2016 O O . LEU A 1 258 ? 11.406 -33.969 -7.723 1 87.81 258 LEU A O 1
ATOM 2020 N N . ASN A 1 259 ? 10.867 -33.156 -9.328 1 66.88 259 ASN A N 1
ATOM 2021 C CA . ASN A 1 259 ? 11.312 -34.312 -10.094 1 66.88 259 ASN A CA 1
ATOM 2022 C C . ASN A 1 259 ? 12.82 -34.5 -9.992 1 66.88 259 ASN A C 1
ATOM 2024 O O . ASN A 1 259 ? 13.578 -33.531 -10 1 66.88 259 ASN A O 1
ATOM 2028 N N . GLU A 1 260 ? 13.297 -35.75 -9.375 1 45.88 260 GLU A N 1
ATOM 2029 C CA . GLU A 1 260 ? 14.641 -36.312 -9.516 1 45.88 260 GLU A CA 1
ATOM 2030 C C . GLU A 1 260 ? 15.094 -36.312 -10.969 1 45.88 260 GLU A C 1
ATOM 2032 O O . GLU A 1 260 ? 14.273 -36.438 -11.883 1 45.88 260 GLU A O 1
ATOM 2037 N N . MET B 1 1 ? -8.469 28.953 14.07 1 86.62 1 MET B N 1
ATOM 2038 C CA . MET B 1 1 ? -8.766 27.547 13.75 1 86.62 1 MET B CA 1
ATOM 2039 C C . MET B 1 1 ? -7.625 26.938 12.945 1 86.62 1 MET B C 1
ATOM 2041 O O . MET B 1 1 ? -6.965 27.609 12.164 1 86.62 1 MET B O 1
ATOM 2045 N N . ALA B 1 2 ? -7.297 25.734 13.242 1 96.94 2 ALA B N 1
ATOM 2046 C CA . ALA B 1 2 ? -6.188 25.078 12.57 1 96.94 2 ALA B CA 1
ATOM 2047 C C . ALA B 1 2 ? -6.48 24.891 11.086 1 96.94 2 ALA B C 1
ATOM 2049 O O . ALA B 1 2 ? -7.629 24.656 10.703 1 96.94 2 ALA B O 1
ATOM 2050 N N . ARG B 1 3 ? -5.555 25.172 10.297 1 98.44 3 ARG B N 1
ATOM 2051 C CA . ARG B 1 3 ? -5.664 24.766 8.898 1 98.44 3 ARG B CA 1
ATOM 2052 C C . ARG B 1 3 ? -5.375 23.281 8.734 1 98.44 3 ARG B C 1
ATOM 2054 O O . ARG B 1 3 ? -4.309 22.797 9.125 1 98.44 3 ARG B O 1
ATOM 2061 N N . ILE B 1 4 ? -6.32 22.5 8.172 1 98.88 4 ILE B N 1
ATOM 2062 C CA . ILE B 1 4 ? -6.211 21.047 8.094 1 98.88 4 ILE B CA 1
ATOM 2063 C C . ILE B 1 4 ? -5.926 20.625 6.648 1 98.88 4 ILE B C 1
ATOM 2065 O O . ILE B 1 4 ? -6.68 20.969 5.734 1 98.88 4 ILE B O 1
ATOM 2069 N N . ILE B 1 5 ? -4.82 19.891 6.441 1 98.94 5 ILE B N 1
ATOM 2070 C CA . ILE B 1 5 ? -4.34 19.5 5.121 1 98.94 5 ILE B CA 1
ATOM 2071 C C . ILE B 1 5 ? -4.289 17.969 5.02 1 98.94 5 ILE B C 1
ATOM 2073 O O . ILE B 1 5 ? -3.621 17.312 5.816 1 98.94 5 ILE B O 1
ATOM 2077 N N . SER B 1 6 ? -4.988 17.422 4.055 1 98.94 6 SER B N 1
ATOM 2078 C CA . SER B 1 6 ? -4.805 16.016 3.709 1 98.94 6 SER B CA 1
ATOM 2079 C C . SER B 1 6 ? -3.758 15.852 2.611 1 98.94 6 SER B C 1
ATOM 2081 O O . SER B 1 6 ? -3.768 16.594 1.621 1 98.94 6 SER B O 1
ATOM 2083 N N . VAL B 1 7 ? -2.82 14.961 2.801 1 98.94 7 VAL B N 1
ATOM 2084 C CA . VAL B 1 7 ? -1.898 14.531 1.756 1 98.94 7 VAL B CA 1
ATOM 2085 C C . VAL B 1 7 ? -2.354 13.188 1.188 1 98.94 7 VAL B C 1
ATOM 2087 O O . VAL B 1 7 ? -2.309 12.172 1.878 1 98.94 7 VAL B O 1
ATOM 2090 N N . ALA B 1 8 ? -2.77 13.234 -0.082 1 98.69 8 ALA B N 1
ATOM 2091 C CA . ALA B 1 8 ? -3.494 12.055 -0.56 1 98.69 8 ALA B CA 1
ATOM 2092 C C . ALA B 1 8 ? -3.191 11.789 -2.031 1 98.69 8 ALA B C 1
ATOM 2094 O O . ALA B 1 8 ? -2.93 12.719 -2.799 1 98.69 8 ALA B O 1
ATOM 2095 N N . ASN B 1 9 ? -3.189 10.648 -2.352 1 97.5 9 ASN B N 1
ATOM 2096 C CA . ASN B 1 9 ? -3.121 10.055 -3.682 1 97.5 9 ASN B CA 1
ATOM 2097 C C . ASN B 1 9 ? -3.504 8.578 -3.654 1 97.5 9 ASN B C 1
ATOM 2099 O O . ASN B 1 9 ? -3.232 7.879 -2.676 1 97.5 9 ASN B O 1
ATOM 2103 N N . GLN B 1 10 ? -4.16 8.164 -4.68 1 96.25 10 GLN B N 1
ATOM 2104 C CA . GLN B 1 10 ? -4.555 6.758 -4.711 1 96.25 10 GLN B CA 1
ATOM 2105 C C . GLN B 1 10 ? -3.354 5.855 -4.98 1 96.25 10 GLN B C 1
ATOM 2107 O O . GLN B 1 10 ? -3.312 4.715 -4.516 1 96.25 10 GLN B O 1
ATOM 2112 N N . LYS B 1 11 ? -2.418 6.367 -5.637 1 95.62 11 LYS B N 1
ATOM 2113 C CA . LYS B 1 11 ? -1.214 5.605 -5.945 1 95.62 11 LYS B CA 1
ATOM 2114 C C . LYS B 1 11 ? -0.284 5.535 -4.738 1 95.62 11 LYS B C 1
ATOM 2116 O O . LYS B 1 11 ? -0.1 6.531 -4.031 1 95.62 11 LYS B O 1
ATOM 2121 N N . GLY B 1 12 ? 0.263 4.285 -4.48 1 94.5 12 GLY B N 1
ATOM 2122 C CA . GLY B 1 12 ? 1.261 4.098 -3.438 1 94.5 12 GLY B CA 1
ATOM 2123 C C . GLY B 1 12 ? 2.664 4.465 -3.883 1 94.5 12 GLY B C 1
ATOM 2124 O O . GLY B 1 12 ? 2.947 4.512 -5.082 1 94.5 12 GLY B O 1
ATOM 2125 N N . GLY B 1 13 ? 3.496 4.828 -2.969 1 93.5 13 GLY B N 1
ATOM 2126 C CA . GLY B 1 13 ? 4.91 5.012 -3.256 1 93.5 13 GLY B CA 1
ATOM 2127 C C . GLY B 1 13 ? 5.223 6.367 -3.867 1 93.5 13 GLY B C 1
ATOM 2128 O O . GLY B 1 13 ? 6.336 6.598 -4.34 1 93.5 13 GLY B O 1
ATOM 2129 N N . VAL B 1 14 ? 4.273 7.301 -3.766 1 95.94 14 VAL B N 1
ATOM 2130 C CA . VAL B 1 14 ? 4.449 8.57 -4.473 1 95.94 14 VAL B CA 1
ATOM 2131 C C . VAL B 1 14 ? 4.887 9.648 -3.488 1 95.94 14 VAL B C 1
ATOM 2133 O O . VAL B 1 14 ? 4.75 10.844 -3.768 1 95.94 14 VAL B O 1
ATOM 2136 N N . SER B 1 15 ? 5.188 9.328 -2.223 1 97.75 15 SER B N 1
ATOM 2137 C CA . SER B 1 15 ? 5.789 10.18 -1.206 1 97.75 15 SER B CA 1
ATOM 2138 C C . SER B 1 15 ? 4.719 10.914 -0.402 1 97.75 15 SER B C 1
ATOM 2140 O O . SER B 1 15 ? 4.898 12.078 -0.037 1 97.75 15 SER B O 1
ATOM 2142 N N . LYS B 1 16 ? 3.594 10.328 -0.294 1 98.56 16 LYS B N 1
ATOM 2143 C CA . LYS B 1 16 ? 2.574 10.914 0.572 1 98.56 16 LYS B CA 1
ATOM 2144 C C . LYS B 1 16 ? 3.098 11.086 1.996 1 98.56 16 LYS B C 1
ATOM 2146 O O . LYS B 1 16 ? 3.076 12.188 2.541 1 98.56 16 LYS B O 1
ATOM 2151 N N . THR B 1 17 ? 3.633 9.969 2.543 1 98.69 17 THR B N 1
ATOM 2152 C CA . THR B 1 17 ? 4.129 9.961 3.916 1 98.69 17 THR B CA 1
ATOM 2153 C C . THR B 1 17 ? 5.324 10.898 4.059 1 98.69 17 THR B C 1
ATOM 2155 O O . THR B 1 17 ? 5.379 11.703 4.992 1 98.69 17 THR B O 1
ATOM 2158 N N . THR B 1 18 ? 6.23 10.836 3.092 1 98.5 18 THR B N 1
ATOM 2159 C CA . THR B 1 18 ? 7.402 11.703 3.104 1 98.5 18 THR B CA 1
ATOM 2160 C C . THR B 1 18 ? 6.988 13.172 3.096 1 98.5 18 THR B C 1
ATOM 2162 O O . THR B 1 18 ? 7.551 13.984 3.834 1 98.5 18 THR B O 1
ATOM 2165 N N . THR B 1 19 ? 6 13.461 2.311 1 98.88 19 THR B N 1
ATOM 2166 C CA . THR B 1 19 ? 5.512 14.836 2.209 1 98.88 19 THR B CA 1
ATOM 2167 C C . THR B 1 19 ? 4.824 15.266 3.502 1 98.88 19 THR B C 1
ATOM 2169 O O . THR B 1 19 ? 5.051 16.375 3.992 1 98.88 19 THR B O 1
ATOM 2172 N N . SER B 1 20 ? 4.016 14.414 4.09 1 98.94 20 SER B N 1
ATOM 2173 C CA . SER B 1 20 ? 3.334 14.734 5.34 1 98.94 20 SER B CA 1
ATOM 2174 C C . SER B 1 20 ? 4.336 15.07 6.441 1 98.94 20 SER B C 1
ATOM 2176 O O . SER B 1 20 ? 4.184 16.078 7.141 1 98.94 20 SER B O 1
ATOM 2178 N N . ILE B 1 21 ? 5.375 14.258 6.52 1 98.88 21 ILE B N 1
ATOM 2179 C CA . ILE B 1 21 ? 6.371 14.391 7.578 1 98.88 21 ILE B CA 1
ATOM 2180 C C . ILE B 1 21 ? 7.188 15.664 7.363 1 98.88 21 ILE B C 1
ATOM 2182 O O . ILE B 1 21 ? 7.348 16.469 8.281 1 98.88 21 ILE B O 1
ATOM 2186 N N . ASN B 1 22 ? 7.602 15.891 6.172 1 98.81 22 ASN B N 1
ATOM 2187 C CA . ASN B 1 22 ? 8.562 16.969 5.941 1 98.81 22 ASN B CA 1
ATOM 2188 C C . ASN B 1 22 ? 7.863 18.312 5.762 1 98.81 22 ASN B C 1
ATOM 2190 O O . ASN B 1 22 ? 8.438 19.359 6.07 1 98.81 22 ASN B O 1
ATOM 2194 N N . LEU B 1 23 ? 6.625 18.297 5.285 1 98.94 23 LEU B N 1
ATOM 2195 C CA . LEU B 1 23 ? 5.816 19.5 5.375 1 98.94 23 LEU B CA 1
ATOM 2196 C C . LEU B 1 23 ? 5.609 19.922 6.828 1 98.94 23 LEU B C 1
ATOM 2198 O O . LEU B 1 23 ? 5.805 21.078 7.184 1 98.94 23 LEU B O 1
ATOM 2202 N N . GLY B 1 24 ? 5.262 18.938 7.688 1 98.88 24 GLY B N 1
ATOM 2203 C CA . GLY B 1 24 ? 5.113 19.219 9.109 1 98.88 24 GLY B CA 1
ATOM 2204 C C . GLY B 1 24 ? 6.387 19.734 9.75 1 98.88 24 GLY B C 1
ATOM 2205 O O . GLY B 1 24 ? 6.348 20.703 10.516 1 98.88 24 GLY B O 1
ATOM 2206 N N . ALA B 1 25 ? 7.465 19.141 9.398 1 98.81 25 ALA B N 1
ATOM 2207 C CA . ALA B 1 25 ? 8.758 19.531 9.945 1 98.81 25 ALA B CA 1
ATOM 2208 C C . ALA B 1 25 ? 9.117 20.953 9.516 1 98.81 25 ALA B C 1
ATOM 2210 O O . ALA B 1 25 ? 9.555 21.766 10.336 1 98.81 25 ALA B O 1
ATOM 2211 N N . ALA B 1 26 ? 8.953 21.25 8.242 1 98.75 26 ALA B N 1
ATOM 2212 C CA . ALA B 1 26 ? 9.273 22.594 7.758 1 98.75 26 ALA B CA 1
ATOM 2213 C C . ALA B 1 26 ? 8.391 23.641 8.422 1 98.75 26 ALA B C 1
ATOM 2215 O O . ALA B 1 26 ? 8.875 24.688 8.844 1 98.75 26 ALA B O 1
ATOM 2216 N N . LEU B 1 27 ? 7.105 23.359 8.523 1 98.81 27 LEU B N 1
ATOM 2217 C CA . LEU B 1 27 ? 6.188 24.266 9.195 1 98.81 27 LEU B CA 1
ATOM 2218 C C . LEU B 1 27 ? 6.641 24.547 10.625 1 98.81 27 LEU B C 1
ATOM 2220 O O . LEU B 1 27 ? 6.652 25.703 11.062 1 98.81 27 LEU B O 1
ATOM 2224 N N . HIS B 1 28 ? 7.047 23.5 11.305 1 98.75 28 HIS B N 1
ATOM 2225 C CA . HIS B 1 28 ? 7.375 23.625 12.727 1 98.75 28 HIS B CA 1
ATOM 2226 C C . HIS B 1 28 ? 8.766 24.219 12.914 1 98.75 28 HIS B C 1
ATOM 2228 O O . HIS B 1 28 ? 8.922 25.25 13.57 1 98.75 28 HIS B O 1
ATOM 2234 N N . PHE B 1 29 ? 9.758 23.625 12.289 1 98.31 29 PHE B N 1
ATOM 2235 C CA . PHE B 1 29 ? 11.148 23.922 12.609 1 98.31 29 PHE B CA 1
ATOM 2236 C C . PHE B 1 29 ? 11.602 25.172 11.867 1 98.31 29 PHE B C 1
ATOM 2238 O O . PHE B 1 29 ? 12.477 25.906 12.344 1 98.31 29 PHE B O 1
ATOM 2245 N N . THR B 1 30 ? 11.07 25.391 10.688 1 98 30 THR B N 1
ATOM 2246 C CA . THR B 1 30 ? 11.523 26.516 9.875 1 98 30 THR B CA 1
ATOM 2247 C C . THR B 1 30 ? 10.586 27.719 10.023 1 98 30 THR B C 1
ATOM 2249 O O . THR B 1 30 ? 11.039 28.859 10.094 1 98 30 THR B O 1
ATOM 2252 N N . PHE B 1 31 ? 9.312 27.469 10.172 1 98.38 31 PHE B N 1
ATOM 2253 C CA . PHE B 1 31 ? 8.375 28.578 10.117 1 98.38 31 PHE B CA 1
ATOM 2254 C C . PHE B 1 31 ? 7.652 28.75 11.453 1 98.38 31 PHE B C 1
ATOM 2256 O O . PHE B 1 31 ? 6.68 29.5 11.547 1 98.38 31 PHE B O 1
ATOM 2263 N N . ASN B 1 32 ? 8.008 28.062 12.523 1 98 32 ASN B N 1
ATOM 2264 C CA . ASN B 1 32 ? 7.609 28.234 13.914 1 98 32 ASN B CA 1
ATOM 2265 C C . ASN B 1 32 ? 6.098 28.078 14.086 1 98 32 ASN B C 1
ATOM 2267 O O . ASN B 1 32 ? 5.465 28.891 14.758 1 98 32 ASN B O 1
ATOM 2271 N N . LYS B 1 33 ? 5.535 27.047 13.422 1 98.62 33 LYS B N 1
ATOM 2272 C CA . LYS B 1 33 ? 4.109 26.766 13.547 1 98.62 33 LYS B CA 1
ATOM 2273 C C . LYS B 1 33 ? 3.869 25.594 14.5 1 98.62 33 LYS B C 1
ATOM 2275 O O . LYS B 1 33 ? 4.711 24.703 14.617 1 98.62 33 LYS B O 1
ATOM 2280 N N . SER B 1 34 ? 2.748 25.609 15.258 1 98.75 34 SER B N 1
ATOM 2281 C CA . SER B 1 34 ? 2.287 24.453 16 1 98.75 34 SER B CA 1
ATOM 2282 C C . SER B 1 34 ? 1.62 23.438 15.078 1 98.75 34 SER B C 1
ATOM 2284 O O . SER B 1 34 ? 0.678 23.766 14.359 1 98.75 34 SER B O 1
ATOM 2286 N N . VAL B 1 35 ? 2.164 22.188 15.117 1 98.88 35 VAL B N 1
ATOM 2287 C CA . VAL B 1 35 ? 1.764 21.234 14.078 1 98.88 35 VAL B CA 1
ATOM 2288 C C . VAL B 1 35 ? 1.341 19.906 14.727 1 98.88 35 VAL B C 1
ATOM 2290 O O . VAL B 1 35 ? 1.989 19.438 15.656 1 98.88 35 VAL B O 1
ATOM 2293 N N . LEU B 1 36 ? 0.225 19.328 14.234 1 98.94 36 LEU B N 1
ATOM 2294 C CA . LEU B 1 36 ? -0.19 17.953 14.469 1 98.94 36 LEU B CA 1
ATOM 2295 C C . LEU B 1 36 ? -0.161 17.141 13.18 1 98.94 36 LEU B C 1
ATOM 2297 O O . LEU B 1 36 ? -0.683 17.594 12.148 1 98.94 36 LEU B O 1
ATOM 2301 N N . VAL B 1 37 ? 0.524 16.016 13.188 1 98.94 37 VAL B N 1
ATOM 2302 C CA . VAL B 1 37 ? 0.477 15.07 12.078 1 98.94 37 VAL B CA 1
ATOM 2303 C C . VAL B 1 37 ? -0.327 13.836 12.477 1 98.94 37 VAL B C 1
ATOM 2305 O O . VAL B 1 37 ? -0.073 13.242 13.523 1 98.94 37 VAL B O 1
ATOM 2308 N N . ILE B 1 38 ? -1.313 13.461 11.688 1 98.94 38 ILE B N 1
ATOM 2309 C CA . ILE B 1 38 ? -2.139 12.289 11.945 1 98.94 38 ILE B CA 1
ATOM 2310 C C . ILE B 1 38 ? -1.838 11.203 10.914 1 98.94 38 ILE B C 1
ATOM 2312 O O . ILE B 1 38 ? -1.997 11.43 9.711 1 98.94 38 ILE B O 1
ATOM 2316 N N . ASP B 1 39 ? -1.377 10.086 11.359 1 98.88 39 ASP B N 1
ATOM 2317 C CA . ASP B 1 39 ? -1.222 8.898 10.516 1 98.88 39 ASP B CA 1
ATOM 2318 C C . ASP B 1 39 ? -2.561 8.195 10.305 1 98.88 39 ASP B C 1
ATOM 2320 O O . ASP B 1 39 ? -3.121 7.625 11.25 1 98.88 39 ASP B O 1
ATOM 2324 N N . MET B 1 40 ? -3.062 8.234 9.07 1 98.81 40 MET B N 1
ATOM 2325 C CA . MET B 1 40 ? -4.348 7.613 8.766 1 98.81 40 MET B CA 1
ATOM 2326 C C . MET B 1 40 ? -4.168 6.387 7.875 1 98.81 40 MET B C 1
ATOM 2328 O O . MET B 1 40 ? -5.133 5.879 7.305 1 98.81 40 MET B O 1
ATOM 2332 N N . ASP B 1 41 ? -2.955 5.945 7.684 1 98.56 41 ASP B N 1
ATOM 2333 C CA . ASP B 1 41 ? -2.641 4.75 6.91 1 98.56 41 ASP B CA 1
ATOM 2334 C C . ASP B 1 41 ? -2.416 3.547 7.82 1 98.56 41 ASP B C 1
ATOM 2336 O O . ASP B 1 41 ? -1.515 3.559 8.664 1 98.56 41 ASP B O 1
ATOM 2340 N N . PRO B 1 42 ? -3.15 2.469 7.59 1 97.44 42 PRO B N 1
ATOM 2341 C CA . PRO B 1 42 ? -2.988 1.274 8.422 1 97.44 42 PRO B CA 1
ATOM 2342 C C . PRO B 1 42 ? -1.559 0.738 8.414 1 97.44 42 PRO B C 1
ATOM 2344 O O . PRO B 1 42 ? -1.162 0.009 9.328 1 97.44 42 PRO B O 1
ATOM 2347 N N . GLN B 1 43 ? -0.727 1.115 7.469 1 96.62 43 GLN B N 1
ATOM 2348 C CA . GLN B 1 43 ? 0.654 0.647 7.41 1 96.62 43 GLN B CA 1
ATOM 2349 C C . GLN B 1 43 ? 1.525 1.369 8.438 1 96.62 43 GLN B C 1
ATOM 2351 O O . GLN B 1 43 ? 2.637 0.927 8.734 1 96.62 43 GLN B O 1
ATOM 2356 N N . GLY B 1 44 ? 1.078 2.518 8.961 1 96.81 44 GLY B N 1
ATOM 2357 C CA . GLY B 1 44 ? 1.755 3.221 10.039 1 96.81 44 GLY B CA 1
ATOM 2358 C C . GLY B 1 44 ? 3.1 3.791 9.633 1 96.81 44 GLY B C 1
ATOM 2359 O O . GLY B 1 44 ? 3.998 3.939 10.461 1 96.81 44 GLY B O 1
ATOM 2360 N N . ASN B 1 45 ? 3.301 4.148 8.359 1 96.88 45 ASN B N 1
ATOM 2361 C CA . ASN B 1 45 ? 4.609 4.598 7.902 1 96.88 45 ASN B CA 1
ATOM 2362 C C . ASN B 1 45 ? 4.984 5.949 8.5 1 96.88 45 ASN B C 1
ATOM 2364 O O . ASN B 1 45 ? 6.145 6.176 8.852 1 96.88 45 ASN B O 1
ATOM 2368 N N . ALA B 1 46 ? 3.982 6.875 8.555 1 98.5 46 ALA B N 1
ATOM 2369 C CA . ALA B 1 46 ? 4.297 8.156 9.18 1 98.5 46 ALA B CA 1
ATOM 2370 C C . ALA B 1 46 ? 4.715 7.973 10.633 1 98.5 46 ALA B C 1
ATOM 2372 O O . ALA B 1 46 ? 5.691 8.578 11.086 1 98.5 46 ALA B O 1
ATOM 2373 N N . THR B 1 47 ? 4.016 7.105 11.352 1 98 47 THR B N 1
ATOM 2374 C CA . THR B 1 47 ? 4.324 6.777 12.742 1 98 47 THR B CA 1
ATOM 2375 C C . THR B 1 47 ? 5.754 6.25 12.867 1 98 47 THR B C 1
ATOM 2377 O O . THR B 1 47 ? 6.547 6.77 13.648 1 98 47 THR B O 1
ATOM 2380 N N . ASP B 1 48 ? 6.102 5.332 12.023 1 95.56 48 ASP B N 1
ATOM 2381 C CA . ASP B 1 48 ? 7.43 4.719 12.047 1 95.56 48 ASP B CA 1
ATOM 2382 C C . ASP B 1 48 ? 8.508 5.73 11.664 1 95.56 48 ASP B C 1
ATOM 2384 O O . ASP B 1 48 ? 9.586 5.758 12.266 1 95.56 48 ASP B O 1
ATOM 2388 N N . ASN B 1 49 ? 8.211 6.531 10.68 1 96.94 49 ASN B N 1
ATOM 2389 C CA . ASN B 1 49 ? 9.211 7.438 10.125 1 96.94 49 ASN B CA 1
ATOM 2390 C C . ASN B 1 49 ? 9.484 8.609 11.055 1 96.94 49 ASN B C 1
ATOM 2392 O O . ASN B 1 49 ? 10.477 9.32 10.891 1 96.94 49 ASN B O 1
ATOM 2396 N N . PHE B 1 50 ? 8.602 8.828 12.039 1 98 50 PHE B N 1
ATOM 2397 C CA . PHE B 1 50 ? 8.875 9.781 13.109 1 98 50 PHE B CA 1
ATOM 2398 C C . PHE B 1 50 ? 9.648 9.117 14.242 1 98 50 PHE B C 1
ATOM 2400 O O . PHE B 1 50 ? 9.977 9.766 15.242 1 98 50 PHE B O 1
ATOM 2407 N N . GLY B 1 51 ? 9.867 7.855 14.172 1 96.25 51 GLY B N 1
ATOM 2408 C CA . GLY B 1 51 ? 10.703 7.145 15.133 1 96.25 51 GLY B CA 1
ATOM 2409 C C . GLY B 1 51 ? 9.906 6.469 16.234 1 96.25 51 GLY B C 1
ATOM 2410 O O . GLY B 1 51 ? 10.469 6.047 17.234 1 96.25 51 GLY B O 1
ATOM 2411 N N . PHE B 1 52 ? 8.586 6.363 16.062 1 96.25 52 PHE B N 1
ATOM 2412 C CA . PHE B 1 52 ? 7.758 5.73 17.078 1 96.25 52 PHE B CA 1
ATOM 2413 C C . PHE B 1 52 ? 7.559 4.254 16.766 1 96.25 52 PHE B C 1
ATOM 2415 O O . PHE B 1 52 ? 7.043 3.896 15.711 1 96.25 52 PHE B O 1
ATOM 2422 N N . ASP B 1 53 ? 8.016 3.404 17.578 1 90.94 53 ASP B N 1
ATOM 2423 C CA . ASP B 1 53 ? 7.715 1.978 17.531 1 90.94 53 ASP B CA 1
ATOM 2424 C C . ASP B 1 53 ? 6.609 1.617 18.531 1 90.94 53 ASP B C 1
ATOM 2426 O O . ASP B 1 53 ? 6.875 1.393 19.719 1 90.94 53 ASP B O 1
ATOM 2430 N N . ILE B 1 54 ? 5.457 1.416 17.984 1 89.19 54 ILE B N 1
ATOM 2431 C CA . ILE B 1 54 ? 4.355 1.272 18.922 1 89.19 54 ILE B CA 1
ATOM 2432 C C . ILE B 1 54 ? 3.783 -0.141 18.828 1 89.19 54 ILE B C 1
ATOM 2434 O O . ILE B 1 54 ? 2.775 -0.45 19.469 1 89.19 54 ILE B O 1
ATOM 2438 N N . ASP B 1 55 ? 4.418 -0.883 18.031 1 81 55 ASP B N 1
ATOM 2439 C CA . ASP B 1 55 ? 3.941 -2.262 17.969 1 81 55 ASP B CA 1
ATOM 2440 C C . ASP B 1 55 ? 4.09 -2.969 19.312 1 81 55 ASP B C 1
ATOM 2442 O O . ASP B 1 55 ? 5.148 -2.908 19.938 1 81 55 ASP B O 1
ATOM 2446 N N . GLY B 1 56 ? 3.035 -3.611 19.766 1 78 56 GLY B N 1
ATOM 2447 C CA . GLY B 1 56 ? 3.08 -4.359 21 1 78 56 GLY B CA 1
ATOM 2448 C C . GLY B 1 56 ? 2.914 -3.48 22.234 1 78 56 GLY B C 1
ATOM 2449 O O . GLY B 1 56 ? 3.068 -3.949 23.359 1 78 56 GLY B O 1
ATOM 2450 N N . THR B 1 57 ? 2.777 -2.18 21.953 1 84.44 57 THR B N 1
ATOM 2451 C CA . THR B 1 57 ? 2.566 -1.285 23.094 1 84.44 57 THR B CA 1
ATOM 2452 C C . THR B 1 57 ? 1.076 -1.042 23.312 1 84.44 57 THR B C 1
ATOM 2454 O O . THR B 1 57 ? 0.241 -1.493 22.531 1 84.44 57 THR B O 1
ATOM 2457 N N . ASN B 1 58 ? 0.8 -0.377 24.422 1 88.12 58 ASN B N 1
ATOM 2458 C CA . ASN B 1 58 ? -0.582 -0.053 24.75 1 88.12 58 ASN B CA 1
ATOM 2459 C C . ASN B 1 58 ? -0.928 1.385 24.375 1 88.12 58 ASN B C 1
ATOM 2461 O O . ASN B 1 58 ? -1.965 1.907 24.781 1 88.12 58 ASN B O 1
ATOM 2465 N N . VAL B 1 59 ? -0.031 1.988 23.625 1 92.19 59 VAL B N 1
ATOM 2466 C CA . VAL B 1 59 ? -0.312 3.342 23.156 1 92.19 59 VAL B CA 1
ATOM 2467 C C . VAL B 1 59 ? -1.487 3.318 22.188 1 92.19 59 VAL B C 1
ATOM 2469 O O . VAL B 1 59 ? -1.469 2.582 21.188 1 92.19 59 VAL B O 1
ATOM 2472 N N . PRO B 1 60 ? -2.529 4.066 22.578 1 97 60 PRO B N 1
ATOM 2473 C CA . PRO B 1 60 ? -3.635 4.086 21.609 1 97 60 PRO B CA 1
ATOM 2474 C C . PRO B 1 60 ? -3.266 4.773 20.297 1 97 60 PRO B C 1
ATOM 2476 O O . PRO B 1 60 ? -2.457 5.707 20.297 1 97 60 PRO B O 1
ATOM 2479 N N . THR B 1 61 ? -3.818 4.297 19.281 1 98.12 61 THR B N 1
ATOM 2480 C CA . THR B 1 61 ? -3.635 4.891 17.953 1 98.12 61 THR B CA 1
ATOM 2481 C C . THR B 1 61 ? -4.918 5.574 17.484 1 98.12 61 THR B C 1
ATOM 2483 O O . THR B 1 61 ? -5.914 5.598 18.203 1 98.12 61 THR B O 1
ATOM 2486 N N . ILE B 1 62 ? -4.891 6.109 16.328 1 98.75 62 ILE B N 1
ATOM 2487 C CA . ILE B 1 62 ? -6.055 6.762 15.727 1 98.75 62 ILE B CA 1
ATOM 2488 C C . ILE B 1 62 ? -7.211 5.77 15.633 1 98.75 62 ILE B C 1
ATOM 2490 O O . ILE B 1 62 ? -8.383 6.164 15.648 1 98.75 62 ILE B O 1
ATOM 2494 N N . TYR B 1 63 ? -6.887 4.477 15.617 1 98.12 63 TYR B N 1
ATOM 2495 C CA . TYR B 1 63 ? -7.914 3.447 15.523 1 98.12 63 TYR B CA 1
ATOM 2496 C C . TYR B 1 63 ? -8.797 3.441 16.766 1 98.12 63 TYR B C 1
ATOM 2498 O O . TYR B 1 63 ? -10.016 3.539 16.672 1 98.12 63 TYR B O 1
ATOM 2506 N N . GLU B 1 64 ? -8.211 3.369 17.906 1 98.12 64 GLU B N 1
ATOM 2507 C CA . GLU B 1 64 ? -8.961 3.383 19.156 1 98.12 64 GLU B CA 1
ATOM 2508 C C . GLU B 1 64 ? -9.688 4.711 19.344 1 98.12 64 GLU B C 1
ATOM 2510 O O . GLU B 1 64 ? -10.789 4.746 19.906 1 98.12 64 GLU B O 1
ATOM 2515 N N . VAL B 1 65 ? -9.039 5.766 18.875 1 98.69 65 VAL B N 1
ATOM 2516 C CA . VAL B 1 65 ? -9.648 7.086 19 1 98.69 65 VAL B CA 1
ATOM 2517 C C . VAL B 1 65 ? -10.922 7.148 18.172 1 98.69 65 VAL B C 1
ATOM 2519 O O . VAL B 1 65 ? -11.969 7.582 18.656 1 98.69 65 VAL B O 1
ATOM 2522 N N . LEU B 1 66 ? -10.891 6.645 16.906 1 98.56 66 LEU B N 1
ATOM 2523 C CA . LEU B 1 66 ? -12.055 6.68 16.016 1 98.56 66 LEU B CA 1
ATOM 2524 C C . LEU B 1 66 ? -13.156 5.754 16.531 1 98.56 66 LEU B C 1
ATOM 2526 O O . LEU B 1 66 ? -14.328 5.949 16.219 1 98.56 66 LEU B O 1
ATOM 2530 N N . LYS B 1 67 ? -12.781 4.805 17.344 1 97.62 67 LYS B N 1
ATOM 2531 C CA . LYS B 1 67 ? -13.742 3.852 17.906 1 97.62 67 LYS B CA 1
ATOM 2532 C C . LYS B 1 67 ? -14.305 4.352 19.234 1 97.62 67 LYS B C 1
ATOM 2534 O O . LYS B 1 67 ? -15.117 3.672 19.859 1 97.62 67 LYS B O 1
ATOM 2539 N N . ASP B 1 68 ? -13.82 5.441 19.672 1 97.06 68 ASP B N 1
ATOM 2540 C CA . ASP B 1 68 ? -14.211 6.039 20.953 1 97.06 68 ASP B CA 1
ATOM 2541 C C . ASP B 1 68 ? -13.773 5.164 22.125 1 97.06 68 ASP B C 1
ATOM 2543 O O . ASP B 1 68 ? -14.477 5.07 23.125 1 97.06 68 ASP B O 1
ATOM 2547 N N . GLU B 1 69 ? -12.633 4.504 21.969 1 97.62 69 GLU B N 1
ATOM 2548 C CA . GLU B 1 69 ? -12.078 3.654 23.016 1 97.62 69 GLU B CA 1
ATOM 2549 C C . GLU B 1 69 ? -10.93 4.348 23.734 1 97.62 69 GLU B C 1
ATOM 2551 O O . GLU B 1 69 ? -10.445 3.859 24.766 1 97.62 69 GLU B O 1
ATOM 2556 N N . ALA B 1 70 ? -10.461 5.426 23.219 1 97.94 70 ALA B N 1
ATOM 2557 C CA . ALA B 1 70 ? -9.445 6.301 23.812 1 97.94 70 ALA B CA 1
ATOM 2558 C C . ALA B 1 70 ? -9.695 7.758 23.422 1 97.94 70 ALA B C 1
ATOM 2560 O O . ALA B 1 70 ? -10.258 8.039 22.359 1 97.94 70 ALA B O 1
ATOM 2561 N N . SER B 1 71 ? -9.336 8.641 24.25 1 97.69 71 SER B N 1
ATOM 2562 C CA . SER B 1 71 ? -9.398 10.047 23.875 1 97.69 71 SER B CA 1
ATOM 2563 C C . SER B 1 71 ? -8.273 10.414 22.922 1 97.69 71 SER B C 1
ATOM 2565 O O . SER B 1 71 ? -7.219 9.781 22.922 1 97.69 71 SER B O 1
ATOM 2567 N N . ILE B 1 72 ? -8.531 11.391 22.141 1 98.31 72 ILE B N 1
ATOM 2568 C CA . ILE B 1 72 ? -7.535 11.82 21.172 1 98.31 72 ILE B CA 1
ATOM 2569 C C . ILE B 1 72 ? -6.301 12.344 21.891 1 98.31 72 ILE B C 1
ATOM 2571 O O . ILE B 1 72 ? -5.172 12.164 21.422 1 98.31 72 ILE B O 1
ATOM 2575 N N . THR B 1 73 ? -6.453 12.961 23.031 1 98.06 73 THR B N 1
ATOM 2576 C CA . THR B 1 73 ? -5.348 13.523 23.797 1 98.06 73 THR B CA 1
ATOM 2577 C C . THR B 1 73 ? -4.418 12.414 24.297 1 98.06 73 THR B C 1
ATOM 2579 O O . THR B 1 73 ? -3.199 12.586 24.312 1 98.06 73 THR B O 1
ATOM 2582 N N . GLU B 1 74 ? -4.977 11.234 24.625 1 97.44 74 GLU B N 1
ATOM 2583 C CA . GLU B 1 74 ? -4.199 10.102 25.109 1 97.44 74 GLU B CA 1
ATOM 2584 C C . GLU B 1 74 ? -3.348 9.5 24 1 97.44 74 GLU B C 1
ATOM 2586 O O . GLU B 1 74 ? -2.336 8.844 24.266 1 97.44 74 GLU B O 1
ATOM 2591 N N . ALA B 1 75 ? -3.709 9.805 22.797 1 98.25 75 ALA B N 1
ATOM 2592 C CA . ALA B 1 75 ? -3.039 9.172 21.656 1 98.25 75 ALA B CA 1
ATOM 2593 C C . ALA B 1 75 ? -1.906 10.047 21.125 1 98.25 75 ALA B C 1
ATOM 2595 O O . ALA B 1 75 ? -1.129 9.617 20.281 1 98.25 75 ALA B O 1
ATOM 2596 N N . ILE B 1 76 ? -1.764 11.258 21.641 1 98.62 76 ILE B N 1
ATOM 2597 C CA . ILE B 1 76 ? -0.792 12.203 21.109 1 98.62 76 ILE B CA 1
ATOM 2598 C C . ILE B 1 76 ? 0.615 11.797 21.531 1 98.62 76 ILE B C 1
ATOM 2600 O O . ILE B 1 76 ? 0.875 11.609 22.734 1 98.62 76 ILE B O 1
ATOM 2604 N N . LEU B 1 77 ? 1.445 11.578 20.594 1 98.5 77 LEU B N 1
ATOM 2605 C CA . LEU B 1 77 ? 2.885 11.461 20.797 1 98.5 77 LEU B CA 1
ATOM 2606 C C . LEU B 1 77 ? 3.594 12.758 20.422 1 98.5 77 LEU B C 1
ATOM 2608 O O . LEU B 1 77 ? 3.004 13.633 19.781 1 98.5 77 LEU B O 1
ATOM 2612 N N . ASN B 1 78 ? 4.832 12.891 20.891 1 98.56 78 ASN B N 1
ATOM 2613 C CA . ASN B 1 78 ? 5.562 14.133 20.641 1 98.56 78 ASN B CA 1
ATOM 2614 C C . ASN B 1 78 ? 6.898 13.859 19.953 1 98.56 78 ASN B C 1
ATOM 2616 O O . ASN B 1 78 ? 7.734 13.125 20.484 1 98.56 78 ASN B O 1
ATOM 2620 N N . TYR B 1 79 ? 7.059 14.367 18.766 1 98.56 79 TYR B N 1
ATOM 2621 C CA . TYR B 1 79 ? 8.305 14.32 18.016 1 98.56 79 TYR B CA 1
ATOM 2622 C C . TYR B 1 79 ? 8.953 15.695 17.953 1 98.56 79 TYR B C 1
ATOM 2624 O O . TYR B 1 79 ? 8.695 16.469 17.016 1 98.56 79 TYR B O 1
ATOM 2632 N N . LYS B 1 80 ? 9.844 16.016 18.875 1 98.25 80 LYS B N 1
ATOM 2633 C CA . LYS B 1 80 ? 10.625 17.25 18.891 1 98.25 80 LYS B CA 1
ATOM 2634 C C . LYS B 1 80 ? 9.719 18.469 18.75 1 98.25 80 LYS B C 1
ATOM 2636 O O . LYS B 1 80 ? 10.031 19.391 17.984 1 98.25 80 LYS B O 1
ATOM 2641 N N . GLY B 1 81 ? 8.523 18.406 19.344 1 98.62 81 GLY B N 1
ATOM 2642 C CA . GLY B 1 81 ? 7.617 19.547 19.328 1 98.62 81 GLY B CA 1
ATOM 2643 C C . GLY B 1 81 ? 6.473 19.391 18.359 1 98.62 81 GLY B C 1
ATOM 2644 O O . GLY B 1 81 ? 5.5 20.141 18.406 1 98.62 81 GLY B O 1
ATOM 2645 N N . ILE B 1 82 ? 6.59 18.422 17.453 1 98.88 82 ILE B N 1
ATOM 2646 C CA . ILE B 1 82 ? 5.488 18.078 16.562 1 98.88 82 ILE B CA 1
ATOM 2647 C C . ILE B 1 82 ? 4.641 16.984 17.188 1 98.88 82 ILE B C 1
ATOM 2649 O O . ILE B 1 82 ? 5.16 15.914 17.531 1 98.88 82 ILE B O 1
ATOM 2653 N N . ASP B 1 83 ? 3.361 17.281 17.391 1 98.94 83 ASP B N 1
ATOM 2654 C CA . ASP B 1 83 ? 2.465 16.234 17.875 1 98.94 83 ASP B CA 1
ATOM 2655 C C . ASP B 1 83 ? 2.092 15.258 16.766 1 98.94 83 ASP B C 1
ATOM 2657 O O . ASP B 1 83 ? 1.89 15.664 15.625 1 98.94 83 ASP B O 1
ATOM 2661 N N . VAL B 1 84 ? 2.051 13.977 17.156 1 98.88 84 VAL B N 1
ATOM 2662 C CA . VAL B 1 84 ? 1.753 12.922 16.203 1 98.88 84 VAL B CA 1
ATOM 2663 C C . VAL B 1 84 ? 0.679 12 16.766 1 98.88 84 VAL B C 1
ATOM 2665 O O . VAL B 1 84 ? 0.765 11.57 17.922 1 98.88 84 VAL B O 1
ATOM 2668 N N . ILE B 1 85 ? -0.362 11.734 16.047 1 98.88 85 ILE B N 1
ATOM 2669 C CA . ILE B 1 85 ? -1.294 10.664 16.375 1 98.88 85 ILE B CA 1
ATOM 2670 C C . ILE B 1 85 ? -0.975 9.438 15.516 1 98.88 85 ILE B C 1
ATOM 2672 O O . ILE B 1 85 ? -1.09 9.477 14.289 1 98.88 85 ILE B O 1
ATOM 2676 N N . PRO B 1 86 ? -0.586 8.352 16.109 1 98.75 86 PRO B N 1
ATOM 2677 C CA . PRO B 1 86 ? -0.049 7.203 15.383 1 98.75 86 PRO B CA 1
ATOM 2678 C C . PRO B 1 86 ? -1.143 6.285 14.836 1 98.75 86 PRO B C 1
ATOM 2680 O O . PRO B 1 86 ? -2.305 6.402 15.234 1 98.75 86 PRO B O 1
ATOM 2683 N N . ALA B 1 87 ? -0.772 5.48 13.922 1 98 87 ALA B N 1
ATOM 2684 C CA . ALA B 1 87 ? -1.588 4.387 13.391 1 98 87 ALA B CA 1
ATOM 2685 C C . ALA B 1 87 ? -0.836 3.061 13.461 1 98 87 ALA B C 1
ATOM 2687 O O . ALA B 1 87 ? 0.391 3.041 13.57 1 98 87 ALA B O 1
ATOM 2688 N N . ASP B 1 88 ? -1.508 2.037 13.469 1 95.44 88 ASP B N 1
ATOM 2689 C CA . ASP B 1 88 ? -0.955 0.696 13.297 1 95.44 88 ASP B CA 1
ATOM 2690 C C . ASP B 1 88 ? -1.881 -0.174 12.453 1 95.44 88 ASP B C 1
ATOM 2692 O O . ASP B 1 88 ? -2.891 0.306 11.93 1 95.44 88 ASP B O 1
ATOM 2696 N N . ILE B 1 89 ? -1.528 -1.361 12.266 1 94.56 89 ILE B N 1
ATOM 2697 C CA . ILE B 1 89 ? -2.141 -2.25 11.289 1 94.56 89 ILE B CA 1
ATOM 2698 C C . ILE B 1 89 ? -3.59 -2.529 11.68 1 94.56 89 ILE B C 1
ATOM 2700 O O . ILE B 1 89 ? -4.395 -2.939 10.836 1 94.56 89 ILE B O 1
ATOM 2704 N N . ALA B 1 90 ? -3.996 -2.365 12.938 1 94.56 90 ALA B N 1
ATOM 2705 C CA . ALA B 1 90 ? -5.367 -2.586 13.398 1 94.56 90 ALA B CA 1
ATOM 2706 C C . ALA B 1 90 ? -6.336 -1.631 12.703 1 94.56 90 ALA B C 1
ATOM 2708 O O . ALA B 1 90 ? -7.516 -1.947 12.531 1 94.56 90 ALA B O 1
ATOM 2709 N N . LEU B 1 91 ? -5.812 -0.501 12.25 1 97.25 91 LEU B N 1
ATOM 2710 C CA . LEU B 1 91 ? -6.625 0.506 11.578 1 97.25 91 LEU B CA 1
ATOM 2711 C C . LEU B 1 91 ? -7.266 -0.065 10.32 1 97.25 91 LEU B C 1
ATOM 2713 O O . LEU B 1 91 ? -8.273 0.459 9.836 1 97.25 91 LEU B O 1
ATOM 2717 N N . SER B 1 92 ? -6.75 -1.13 9.789 1 95.44 92 SER B N 1
ATOM 2718 C CA . SER B 1 92 ? -7.277 -1.752 8.578 1 95.44 92 SER B CA 1
ATOM 2719 C C . SER B 1 92 ? -8.703 -2.26 8.797 1 95.44 92 SER B C 1
ATOM 2721 O O . SER B 1 92 ? -9.461 -2.42 7.836 1 95.44 92 SER B O 1
ATOM 2723 N N . SER B 1 93 ? -9.109 -2.465 10.023 1 95.19 93 SER B N 1
ATOM 2724 C CA . SER B 1 93 ? -10.438 -2.98 10.344 1 95.19 93 SER B CA 1
ATOM 2725 C C . SER B 1 93 ? -11.508 -1.907 10.164 1 95.19 93 SER B C 1
ATOM 2727 O O . SER B 1 93 ? -12.695 -2.215 10.094 1 95.19 93 SER B O 1
ATOM 2729 N N . ALA B 1 94 ? -11.086 -0.689 10.047 1 95.19 94 ALA B N 1
ATOM 2730 C CA . ALA B 1 94 ? -12 0.444 9.953 1 95.19 94 ALA B CA 1
ATOM 2731 C C . ALA B 1 94 ? -12.922 0.3 8.742 1 95.19 94 ALA B C 1
ATOM 2733 O O . ALA B 1 94 ? -14.109 0.62 8.82 1 95.19 94 ALA B O 1
ATOM 2734 N N . GLU B 1 95 ? -12.398 -0.189 7.605 1 89.88 95 GLU B N 1
ATOM 2735 C CA . GLU B 1 95 ? -13.156 -0.311 6.367 1 89.88 95 GLU B CA 1
ATOM 2736 C C . GLU B 1 95 ? -14.414 -1.157 6.566 1 89.88 95 GLU B C 1
ATOM 2738 O O . GLU B 1 95 ? -15.453 -0.885 5.969 1 89.88 95 GLU B O 1
ATOM 2743 N N . ARG B 1 96 ? -14.336 -2.121 7.398 1 88.44 96 ARG B N 1
ATOM 2744 C CA . ARG B 1 96 ? -15.445 -3.041 7.613 1 88.44 96 ARG B CA 1
ATOM 2745 C C . ARG B 1 96 ? -16.281 -2.615 8.812 1 88.44 96 ARG B C 1
ATOM 2747 O O . ARG B 1 96 ? -17.453 -2.996 8.93 1 88.44 96 ARG B O 1
ATOM 2754 N N . GLU B 1 97 ? -15.695 -1.805 9.641 1 94.06 97 GLU B N 1
ATOM 2755 C CA . GLU B 1 97 ? -16.359 -1.483 10.898 1 94.06 97 GLU B CA 1
ATOM 2756 C C . GLU B 1 97 ? -17.141 -0.182 10.797 1 94.06 97 GLU B C 1
ATOM 2758 O O . GLU B 1 97 ? -18.172 -0.019 11.453 1 94.06 97 GLU B O 1
ATOM 2763 N N . PHE B 1 98 ? -16.641 0.723 10.016 1 95.19 98 PHE B N 1
ATOM 2764 C CA . PHE B 1 98 ? -17.25 2.045 9.945 1 95.19 98 PHE B CA 1
ATOM 2765 C C . PHE B 1 98 ? -18.25 2.123 8.789 1 95.19 98 PHE B C 1
ATOM 2767 O O . PHE B 1 98 ? -18.016 2.855 7.82 1 95.19 98 PHE B O 1
ATOM 2774 N N . THR B 1 99 ? -19.406 1.474 8.914 1 91.38 99 THR B N 1
ATOM 2775 C CA . THR B 1 99 ? -20.391 1.379 7.836 1 91.38 99 THR B CA 1
ATOM 2776 C C . THR B 1 99 ? -21.688 2.076 8.227 1 91.38 99 THR B C 1
ATOM 2778 O O . THR B 1 99 ? -22.609 2.188 7.418 1 91.38 99 THR B O 1
ATOM 2781 N N . GLN B 1 100 ? -21.797 2.578 9.414 1 93.19 100 GLN B N 1
ATOM 2782 C CA . GLN B 1 100 ? -23.016 3.211 9.898 1 93.19 100 GLN B CA 1
ATOM 2783 C C . GLN B 1 100 ? -23.125 4.648 9.406 1 93.19 100 GLN B C 1
ATOM 2785 O O . GLN B 1 100 ? -22.125 5.242 8.977 1 93.19 100 GLN B O 1
ATOM 2790 N N . VAL B 1 101 ? -24.359 5.113 9.578 1 94.25 101 VAL B N 1
ATOM 2791 C CA . VAL B 1 101 ? -24.625 6.508 9.234 1 94.25 101 VAL B CA 1
ATOM 2792 C C . VAL B 1 101 ? -23.703 7.426 10.047 1 94.25 101 VAL B C 1
ATOM 2794 O O . VAL B 1 101 ? -23.562 7.254 11.258 1 94.25 101 VAL B O 1
ATOM 2797 N N . GLY B 1 102 ? -22.984 8.344 9.32 1 95.94 102 GLY B N 1
ATOM 2798 C CA . GLY B 1 102 ? -22.156 9.336 9.992 1 95.94 102 GLY B CA 1
ATOM 2799 C C . GLY B 1 102 ? -20.703 8.906 10.141 1 95.94 102 GLY B C 1
ATOM 2800 O O . GLY B 1 102 ? -19.875 9.664 10.656 1 95.94 102 GLY B O 1
ATOM 2801 N N . SER B 1 103 ? -20.391 7.719 9.586 1 97 103 SER B N 1
ATOM 2802 C CA . SER B 1 103 ? -19.031 7.176 9.75 1 97 103 SER B CA 1
ATOM 2803 C C . SER B 1 103 ? -18 8.062 9.086 1 97 103 SER B C 1
ATOM 2805 O O . SER B 1 103 ? -16.828 8.062 9.477 1 97 103 SER B O 1
ATOM 2807 N N . GLU B 1 104 ? -18.391 8.867 8.125 1 98 104 GLU B N 1
ATOM 2808 C CA . GLU B 1 104 ? -17.484 9.75 7.406 1 98 104 GLU B CA 1
ATOM 2809 C C . GLU B 1 104 ? -17.047 10.93 8.273 1 98 104 GLU B C 1
ATOM 2811 O O . GLU B 1 104 ? -16.109 11.648 7.93 1 98 104 GLU B O 1
ATOM 2816 N N . HIS B 1 105 ? -17.656 11.141 9.484 1 98.44 105 HIS B N 1
ATOM 2817 C CA . HIS B 1 105 ? -17.438 12.336 10.297 1 98.44 105 HIS B CA 1
ATOM 2818 C C . HIS B 1 105 ? -16.672 12.008 11.57 1 98.44 105 HIS B C 1
ATOM 2820 O O . HIS B 1 105 ? -16.516 12.867 12.438 1 98.44 105 HIS B O 1
ATOM 2826 N N . ARG B 1 106 ? -16.219 10.789 11.688 1 98.5 106 ARG B N 1
ATOM 2827 C CA . ARG B 1 106 ? -15.594 10.352 12.938 1 98.5 106 ARG B CA 1
ATOM 2828 C C . ARG B 1 106 ? -14.352 11.172 13.25 1 98.5 106 ARG B C 1
ATOM 2830 O O . ARG B 1 106 ? -14.18 11.633 14.383 1 98.5 106 ARG B O 1
ATOM 2837 N N . LEU B 1 107 ? -13.5 11.391 12.25 1 98.81 107 LEU B N 1
ATOM 2838 C CA . LEU B 1 107 ? -12.281 12.156 12.484 1 98.81 107 LEU B CA 1
ATOM 2839 C C . LEU B 1 107 ? -12.609 13.602 12.852 1 98.81 107 LEU B C 1
ATOM 2841 O O . LEU B 1 107 ? -11.977 14.18 13.734 1 98.81 107 LEU B O 1
ATOM 2845 N N . LYS B 1 108 ? -13.57 14.188 12.172 1 98.38 108 LYS B N 1
ATOM 2846 C CA . LYS B 1 108 ? -14.016 15.547 12.484 1 98.38 108 LYS B CA 1
ATOM 2847 C C . LYS B 1 108 ? -14.445 15.664 13.938 1 98.38 108 LYS B C 1
ATOM 2849 O O . LYS B 1 108 ? -14.047 16.609 14.633 1 98.38 108 LYS B O 1
ATOM 2854 N N . ARG B 1 109 ? -15.18 14.727 14.375 1 98.06 109 ARG B N 1
ATOM 2855 C CA . ARG B 1 109 ? -15.695 14.734 15.734 1 98.06 109 ARG B CA 1
ATOM 2856 C C . ARG B 1 109 ? -14.562 14.648 16.75 1 98.06 109 ARG B C 1
ATOM 2858 O O . ARG B 1 109 ? -14.508 15.438 17.703 1 98.06 109 ARG B O 1
ATOM 2865 N N . VAL B 1 110 ? -13.656 13.727 16.562 1 98.31 110 VAL B N 1
ATOM 2866 C CA . VAL B 1 110 ? -12.648 13.461 17.594 1 98.31 110 VAL B CA 1
ATOM 2867 C C . VAL B 1 110 ? -11.602 14.57 17.578 1 98.31 110 VAL B C 1
ATOM 2869 O O . VAL B 1 110 ? -10.867 14.75 18.562 1 98.31 110 VAL B O 1
ATOM 2872 N N . LEU B 1 111 ? -11.484 15.336 16.531 1 98.38 111 LEU B N 1
ATOM 2873 C CA . LEU B 1 111 ? -10.484 16.375 16.406 1 98.38 111 LEU B CA 1
ATOM 2874 C C . LEU B 1 111 ? -10.945 17.656 17.094 1 98.38 111 LEU B C 1
ATOM 2876 O O . LEU B 1 111 ? -10.133 18.531 17.422 1 98.38 111 LEU B O 1
ATOM 2880 N N . GLN B 1 112 ? -12.18 17.859 17.297 1 97.06 112 GLN B N 1
ATOM 2881 C CA . GLN B 1 112 ? -12.805 19.094 17.75 1 97.06 112 GLN B CA 1
ATOM 2882 C C . GLN B 1 112 ? -12.156 19.594 19.047 1 97.06 112 GLN B C 1
ATOM 2884 O O . GLN B 1 112 ? -11.812 20.781 19.141 1 97.06 112 GLN B O 1
ATOM 2889 N N . PRO B 1 113 ? -11.891 18.734 19.984 1 96.94 113 PRO B N 1
ATOM 2890 C CA . PRO B 1 113 ? -11.398 19.219 21.266 1 96.94 113 PRO B CA 1
ATOM 2891 C C . PRO B 1 113 ? -9.977 19.781 21.188 1 96.94 113 PRO B C 1
ATOM 2893 O O . PRO B 1 113 ? -9.539 20.5 22.094 1 96.94 113 PRO B O 1
ATOM 2896 N N . ILE B 1 114 ? -9.234 19.484 20.062 1 98.06 114 ILE B N 1
ATOM 2897 C CA . ILE B 1 114 ? -7.82 19.844 20.109 1 98.06 114 ILE B CA 1
ATOM 2898 C C . ILE B 1 114 ? -7.469 20.719 18.906 1 98.06 114 ILE B C 1
ATOM 2900 O O . ILE B 1 114 ? -6.34 21.188 18.797 1 98.06 114 ILE B O 1
ATOM 2904 N N . GLU B 1 115 ? -8.391 20.922 18.078 1 97.88 115 GLU B N 1
ATOM 2905 C CA . GLU B 1 115 ? -8.125 21.609 16.812 1 97.88 115 GLU B CA 1
ATOM 2906 C C . GLU B 1 115 ? -7.504 22.984 17.047 1 97.88 115 GLU B C 1
ATOM 2908 O O . GLU B 1 115 ? -6.578 23.375 16.344 1 97.88 115 GLU B O 1
ATOM 2913 N N . GLU B 1 116 ? -7.883 23.688 18.062 1 97.38 116 GLU B N 1
ATOM 2914 C CA . GLU B 1 116 ? -7.461 25.062 18.312 1 97.38 116 GLU B CA 1
ATOM 2915 C C . GLU B 1 116 ? -6.035 25.109 18.859 1 97.38 116 GLU B C 1
ATOM 2917 O O . GLU B 1 116 ? -5.418 26.172 18.906 1 97.38 116 GLU B O 1
ATOM 2922 N N . ASN B 1 117 ? -5.535 23.984 19.25 1 98.31 117 ASN B N 1
ATOM 2923 C CA . ASN B 1 117 ? -4.188 23.922 19.812 1 98.31 117 ASN B CA 1
ATOM 2924 C C . ASN B 1 117 ? -3.125 24.016 18.719 1 98.31 117 ASN B C 1
ATOM 2926 O O . ASN B 1 117 ? -1.938 24.156 19.016 1 98.31 117 ASN B O 1
ATOM 2930 N N . TYR B 1 118 ? -3.523 24.047 17.438 1 98.75 118 TYR B N 1
ATOM 2931 C CA . TYR B 1 118 ? -2.557 23.953 16.359 1 98.75 118 TYR B CA 1
ATOM 2932 C C . TYR B 1 118 ? -2.797 25.031 15.305 1 98.75 118 TYR B C 1
ATOM 2934 O O . TYR B 1 118 ? -3.93 25.484 15.117 1 98.75 118 TYR B O 1
ATOM 2942 N N . ASP B 1 119 ? -1.706 25.391 14.672 1 98.69 119 ASP B N 1
ATOM 2943 C CA . ASP B 1 119 ? -1.815 26.188 13.453 1 98.69 119 ASP B CA 1
ATOM 2944 C C . ASP B 1 119 ? -2.139 25.312 12.25 1 98.69 119 ASP B C 1
ATOM 2946 O O . ASP B 1 119 ? -2.953 25.672 11.398 1 98.69 119 ASP B O 1
ATOM 2950 N N . TYR B 1 120 ? -1.515 24.125 12.195 1 98.88 120 TYR B N 1
ATOM 2951 C CA . TYR B 1 120 ? -1.682 23.203 11.07 1 98.88 120 TYR B CA 1
ATOM 2952 C C . TYR B 1 120 ? -1.892 21.781 11.562 1 98.88 120 TYR B C 1
ATOM 2954 O O . TYR B 1 120 ? -1.24 21.344 12.508 1 98.88 120 TYR B O 1
ATOM 2962 N N . ILE B 1 121 ? -2.814 21.031 10.961 1 98.94 121 ILE B N 1
ATOM 2963 C CA . ILE B 1 121 ? -3.012 19.594 11.109 1 98.94 121 ILE B CA 1
ATOM 2964 C C . ILE B 1 121 ? -2.832 18.906 9.758 1 98.94 121 ILE B C 1
ATOM 2966 O O . ILE B 1 121 ? -3.51 19.25 8.789 1 98.94 121 ILE B O 1
ATOM 2970 N N . ILE B 1 122 ? -1.865 18.047 9.664 1 98.94 122 ILE B N 1
ATOM 2971 C CA . ILE B 1 122 ? -1.563 17.328 8.438 1 98.94 122 ILE B CA 1
ATOM 2972 C C . ILE B 1 122 ? -2.012 15.867 8.562 1 98.94 122 ILE B C 1
ATOM 2974 O O . ILE B 1 122 ? -1.646 15.18 9.523 1 98.94 122 ILE B O 1
ATOM 2978 N N . ILE B 1 123 ? -2.799 15.398 7.648 1 99 123 ILE B N 1
ATOM 2979 C CA . ILE B 1 123 ? -3.312 14.031 7.664 1 99 123 ILE B CA 1
ATOM 2980 C C . ILE B 1 123 ? -2.65 13.219 6.555 1 99 123 ILE B C 1
ATOM 2982 O O . ILE B 1 123 ? -2.83 13.508 5.371 1 99 123 ILE B O 1
ATOM 2986 N N . ASP B 1 124 ? -1.882 12.195 6.91 1 98.94 124 ASP B N 1
ATOM 2987 C CA . ASP B 1 124 ? -1.265 11.258 5.977 1 98.94 124 ASP B CA 1
ATOM 2988 C C . ASP B 1 124 ? -2.244 10.164 5.57 1 98.94 124 ASP B C 1
ATOM 2990 O O . ASP B 1 124 ? -2.537 9.258 6.359 1 98.94 124 ASP B O 1
ATOM 2994 N N . CYS B 1 125 ? -2.658 10.172 4.359 1 98.88 125 CYS B N 1
ATOM 2995 C CA . CYS B 1 125 ? -3.725 9.281 3.914 1 98.88 125 CYS B CA 1
ATOM 2996 C C . CYS B 1 125 ? -3.154 8.023 3.279 1 98.88 125 CYS B C 1
ATOM 2998 O O . CYS B 1 125 ? -2.043 8.039 2.744 1 98.88 125 CYS B O 1
ATOM 3000 N N . PRO B 1 126 ? -3.871 6.906 3.312 1 98.38 126 PRO B N 1
ATOM 3001 C CA . PRO B 1 126 ? -3.453 5.672 2.645 1 98.38 126 PRO B CA 1
ATOM 3002 C C . PRO B 1 126 ? -3.631 5.73 1.13 1 98.38 126 PRO B C 1
ATOM 3004 O O . PRO B 1 126 ? -4.285 6.641 0.617 1 98.38 126 PRO B O 1
ATOM 3007 N N . PRO B 1 127 ? -3.008 4.809 0.398 1 97.06 127 PRO B N 1
ATOM 3008 C CA . PRO B 1 127 ? -3.219 4.723 -1.049 1 97.06 127 PRO B CA 1
ATOM 3009 C C . PRO B 1 127 ? -4.539 4.051 -1.413 1 97.06 127 PRO B C 1
ATOM 3011 O O . PRO B 1 127 ? -4.551 3.057 -2.145 1 97.06 127 PRO B O 1
ATOM 3014 N N . SER B 1 128 ? -5.594 4.551 -0.929 1 95.62 128 SER B N 1
ATOM 3015 C CA . SER B 1 128 ? -6.961 4.09 -1.147 1 95.62 128 SER B CA 1
ATOM 3016 C C . SER B 1 128 ? -7.961 5.227 -0.991 1 95.62 128 SER B C 1
ATOM 3018 O O . SER B 1 128 ? -7.609 6.305 -0.501 1 95.62 128 SER B O 1
ATOM 3020 N N . LEU B 1 129 ? -9.125 4.969 -1.487 1 96.56 129 LEU B N 1
ATOM 3021 C CA . LEU B 1 129 ? -10.164 5.988 -1.438 1 96.56 129 LEU B CA 1
ATOM 3022 C C . LEU B 1 129 ? -11.344 5.516 -0.601 1 96.56 129 LEU B C 1
ATOM 3024 O O . LEU B 1 129 ? -12.5 5.801 -0.93 1 96.56 129 LEU B O 1
ATOM 3028 N N . GLY B 1 130 ? -11.016 4.781 0.439 1 95.19 130 GLY B N 1
ATOM 3029 C CA . GLY B 1 130 ? -12.039 4.227 1.311 1 95.19 130 GLY B CA 1
ATOM 3030 C C . GLY B 1 130 ? -12.422 5.156 2.445 1 95.19 130 GLY B C 1
ATOM 3031 O O . GLY B 1 130 ? -12.234 6.371 2.352 1 95.19 130 GLY B O 1
ATOM 3032 N N . ILE B 1 131 ? -12.977 4.621 3.504 1 97.19 131 ILE B N 1
ATOM 3033 C CA . ILE B 1 131 ? -13.609 5.367 4.582 1 97.19 131 ILE B CA 1
ATOM 3034 C C . ILE B 1 131 ? -12.57 6.211 5.312 1 97.19 131 ILE B C 1
ATOM 3036 O O . ILE B 1 131 ? -12.867 7.316 5.77 1 97.19 131 ILE B O 1
ATOM 3040 N N . LEU B 1 132 ? -11.367 5.715 5.418 1 98.38 132 LEU B N 1
ATOM 3041 C CA . LEU B 1 132 ? -10.32 6.461 6.113 1 98.38 132 LEU B CA 1
ATOM 3042 C C . LEU B 1 132 ? -9.977 7.742 5.363 1 98.38 132 LEU B C 1
ATOM 3044 O O . LEU B 1 132 ? -9.859 8.812 5.969 1 98.38 132 LEU B O 1
ATOM 3048 N N . THR B 1 133 ? -9.852 7.645 4.055 1 98.56 133 THR B N 1
ATOM 3049 C CA . THR B 1 133 ? -9.578 8.812 3.219 1 98.56 133 THR B CA 1
ATOM 3050 C C . THR B 1 133 ? -10.766 9.773 3.234 1 98.56 133 THR B C 1
ATOM 3052 O O . THR B 1 133 ? -10.578 10.992 3.322 1 98.56 133 THR B O 1
ATOM 3055 N N . VAL B 1 134 ? -11.914 9.242 3.234 1 98.5 134 VAL B N 1
ATOM 3056 C CA . VAL B 1 134 ? -13.125 10.062 3.254 1 98.5 134 VAL B CA 1
ATOM 3057 C C . VAL B 1 134 ? -13.203 10.836 4.566 1 98.5 134 VAL B C 1
ATOM 3059 O O . VAL B 1 134 ? -13.586 12.008 4.578 1 98.5 134 VAL B O 1
ATOM 3062 N N . ASN B 1 135 ? -12.852 10.219 5.66 1 98.88 135 ASN B N 1
ATOM 3063 C CA . ASN B 1 135 ? -12.781 10.93 6.93 1 98.88 135 ASN B CA 1
ATOM 3064 C C . ASN B 1 135 ? -11.797 12.094 6.867 1 98.88 135 ASN B C 1
ATOM 3066 O O . ASN B 1 135 ? -12.094 13.188 7.344 1 98.88 135 ASN B O 1
ATOM 3070 N N . ALA B 1 136 ? -10.664 11.836 6.293 1 98.94 136 ALA B N 1
ATOM 3071 C CA . ALA B 1 136 ? -9.648 12.875 6.164 1 98.94 136 ALA B CA 1
ATOM 3072 C C . ALA B 1 136 ? -10.164 14.047 5.328 1 98.94 136 ALA B C 1
ATOM 3074 O O . ALA B 1 136 ? -10.07 15.203 5.746 1 98.94 136 ALA B O 1
ATOM 3075 N N . PHE B 1 137 ? -10.75 13.734 4.207 1 98.88 137 PHE B N 1
ATOM 3076 C CA . PHE B 1 137 ? -11.258 14.758 3.301 1 98.88 137 PHE B CA 1
ATOM 3077 C C . PHE B 1 137 ? -12.391 15.539 3.949 1 98.88 137 PHE B C 1
ATOM 3079 O O . PHE B 1 137 ? -12.516 16.75 3.732 1 98.88 137 PHE B O 1
ATOM 3086 N N . THR B 1 138 ? -13.164 14.883 4.738 1 98.88 138 THR B N 1
ATOM 3087 C CA . THR B 1 138 ? -14.336 15.484 5.355 1 98.88 138 THR B CA 1
ATOM 3088 C C . THR B 1 138 ? -13.938 16.578 6.336 1 98.88 138 THR B C 1
ATOM 3090 O O . THR B 1 138 ? -14.648 17.578 6.48 1 98.88 138 THR B O 1
ATOM 3093 N N . VAL B 1 139 ? -12.797 16.469 6.906 1 98.75 139 VAL B N 1
ATOM 3094 C CA . VAL B 1 139 ? -12.414 17.406 7.945 1 98.75 139 VAL B CA 1
ATOM 3095 C C . VAL B 1 139 ? -11.398 18.406 7.395 1 98.75 139 VAL B C 1
ATOM 3097 O O . VAL B 1 139 ? -11.156 19.453 7.996 1 98.75 139 VAL B O 1
ATOM 3100 N N . SER B 1 140 ? -10.875 18.203 6.234 1 98.81 140 SER B N 1
ATOM 3101 C CA . SER B 1 140 ? -9.734 18.969 5.738 1 98.81 140 SER B CA 1
ATOM 3102 C C . SER B 1 140 ? -10.195 20.266 5.066 1 98.81 140 SER B C 1
ATOM 3104 O O . SER B 1 140 ? -11.273 20.312 4.473 1 98.81 140 SER B O 1
ATOM 3106 N N . ASP B 1 141 ? -9.359 21.25 5.156 1 98.62 141 ASP B N 1
ATOM 3107 C CA . ASP B 1 141 ? -9.555 22.469 4.371 1 98.62 141 ASP B CA 1
ATOM 3108 C C . ASP B 1 141 ? -9.062 22.281 2.938 1 98.62 141 ASP B C 1
ATOM 3110 O O . ASP B 1 141 ? -9.664 22.812 1.996 1 98.62 141 ASP B O 1
ATOM 3114 N N . GLU B 1 142 ? -8.008 21.562 2.797 1 98.31 142 GLU B N 1
ATOM 3115 C CA . GLU B 1 142 ? -7.391 21.438 1.481 1 98.31 142 GLU B CA 1
ATOM 3116 C C . GLU B 1 142 ? -6.621 20.125 1.366 1 98.31 142 GLU B C 1
ATOM 3118 O O . GLU B 1 142 ? -6.309 19.484 2.377 1 98.31 142 GLU B O 1
ATOM 3123 N N . ILE B 1 143 ? -6.355 19.75 0.087 1 98.69 143 ILE B N 1
ATOM 3124 C CA . ILE B 1 143 ? -5.645 18.516 -0.241 1 98.69 143 ILE B CA 1
ATOM 3125 C C . ILE B 1 143 ? -4.391 18.844 -1.049 1 98.69 143 ILE B C 1
ATOM 3127 O O . ILE B 1 143 ? -4.434 19.672 -1.965 1 98.69 143 ILE B O 1
ATOM 3131 N N . ILE B 1 144 ? -3.277 18.281 -0.646 1 98.62 144 ILE B N 1
ATOM 3132 C CA . ILE B 1 144 ? -2.057 18.266 -1.444 1 98.62 144 ILE B CA 1
ATOM 3133 C C . ILE B 1 144 ? -1.845 16.875 -2.039 1 98.62 144 ILE B C 1
ATOM 3135 O O . ILE B 1 144 ? -1.93 15.867 -1.329 1 98.62 144 ILE B O 1
ATOM 3139 N N . ILE B 1 145 ? -1.535 16.844 -3.322 1 98.06 145 ILE B N 1
ATOM 3140 C CA . ILE B 1 145 ? -1.451 15.578 -4.027 1 98.06 145 ILE B CA 1
ATOM 3141 C C . ILE B 1 145 ? -0.03 15.359 -4.539 1 98.06 145 ILE B C 1
ATOM 3143 O O . ILE B 1 145 ? 0.347 15.898 -5.586 1 98.06 145 ILE B O 1
ATOM 3147 N N . PRO B 1 146 ? 0.752 14.562 -3.863 1 97.75 146 PRO B N 1
ATOM 3148 C CA . PRO B 1 146 ? 2.053 14.172 -4.414 1 97.75 146 PRO B CA 1
ATOM 3149 C C . PRO B 1 146 ? 1.93 13.234 -5.609 1 97.75 146 PRO B C 1
ATOM 3151 O O . PRO B 1 146 ? 1.122 12.297 -5.586 1 97.75 146 PRO B O 1
ATOM 3154 N N . VAL B 1 147 ? 2.744 13.5 -6.629 1 95.19 147 VAL B N 1
ATOM 3155 C CA . VAL B 1 147 ? 2.732 12.695 -7.848 1 95.19 147 VAL B CA 1
ATOM 3156 C C . VAL B 1 147 ? 4.16 12.477 -8.336 1 95.19 147 VAL B C 1
ATOM 3158 O O . VAL B 1 147 ? 4.961 13.422 -8.367 1 95.19 147 VAL B O 1
ATOM 3161 N N . GLU B 1 148 ? 4.449 11.234 -8.562 1 91.38 148 GLU B N 1
ATOM 3162 C CA . GLU B 1 148 ? 5.656 10.984 -9.344 1 91.38 148 GLU B CA 1
ATOM 3163 C C . GLU B 1 148 ? 5.371 11.055 -10.844 1 91.38 148 GLU B C 1
ATOM 3165 O O . GLU B 1 148 ? 4.695 10.18 -11.391 1 91.38 148 GLU B O 1
ATOM 3170 N N . ALA B 1 149 ? 5.957 12 -11.453 1 81 149 ALA B N 1
ATOM 3171 C CA . ALA B 1 149 ? 5.578 12.352 -12.82 1 81 149 ALA B CA 1
ATOM 3172 C C . ALA B 1 149 ? 5.809 11.188 -13.773 1 81 149 ALA B C 1
ATOM 3174 O O . ALA B 1 149 ? 5.023 10.961 -14.703 1 81 149 ALA B O 1
ATOM 3175 N N . ALA B 1 150 ? 6.781 10.398 -13.492 1 77.75 150 ALA B N 1
ATOM 3176 C CA . ALA B 1 150 ? 7.129 9.32 -14.414 1 77.75 150 ALA B CA 1
ATOM 3177 C C . ALA B 1 150 ? 6.219 8.109 -14.211 1 77.75 150 ALA B C 1
ATOM 3179 O O . ALA B 1 150 ? 6.168 7.211 -15.055 1 77.75 150 ALA B O 1
ATOM 3180 N N . TYR B 1 151 ? 5.457 8.133 -13.109 1 78.88 151 TYR B N 1
ATOM 3181 C CA . TYR B 1 151 ? 4.746 6.918 -12.727 1 78.88 151 TYR B CA 1
ATOM 3182 C C . TYR B 1 151 ? 3.348 7.242 -12.219 1 78.88 151 TYR B C 1
ATOM 3184 O O . TYR B 1 151 ? 2.875 6.633 -11.258 1 78.88 151 TYR B O 1
ATOM 3192 N N . PHE B 1 152 ? 2.682 8.031 -12.898 1 82.38 152 PHE B N 1
ATOM 3193 C CA . PHE B 1 152 ? 1.359 8.344 -12.367 1 82.38 152 PHE B CA 1
ATOM 3194 C C . PHE B 1 152 ? 0.275 7.617 -13.156 1 82.38 152 PHE B C 1
ATOM 3196 O O . PHE B 1 152 ? 0.53 7.105 -14.25 1 82.38 152 PHE B O 1
ATOM 3203 N N . SER B 1 153 ? -0.858 7.5 -12.5 1 86.19 153 SER B N 1
ATOM 3204 C CA . SER B 1 153 ? -2.031 6.898 -13.125 1 86.19 153 SER B CA 1
ATOM 3205 C C . SER B 1 153 ? -3.139 7.93 -13.328 1 86.19 153 SER B C 1
ATOM 3207 O O . SER B 1 153 ? -3.682 8.461 -12.359 1 86.19 153 SER B O 1
ATOM 3209 N N . LEU B 1 154 ? -3.461 8.141 -14.586 1 89.19 154 LEU B N 1
ATOM 3210 C CA . LEU B 1 154 ? -4.562 9.055 -14.867 1 89.19 154 LEU B CA 1
ATOM 3211 C C . LEU B 1 154 ? -5.863 8.539 -14.266 1 89.19 154 LEU B C 1
ATOM 3213 O O . LEU B 1 154 ? -6.641 9.312 -13.703 1 89.19 154 LEU B O 1
ATOM 3217 N N . LYS B 1 155 ? -6.102 7.211 -14.406 1 90.81 155 LYS B N 1
ATOM 3218 C CA . LYS B 1 155 ? -7.301 6.609 -13.828 1 90.81 155 LYS B CA 1
ATOM 3219 C C . LYS B 1 155 ? -7.367 6.855 -12.32 1 90.81 155 LYS B C 1
ATOM 3221 O O . LYS B 1 155 ? -8.438 7.168 -11.789 1 90.81 155 LYS B O 1
ATOM 3226 N N . GLY B 1 156 ? -6.219 6.734 -11.719 1 93.69 156 GLY B N 1
ATOM 3227 C CA . GLY B 1 156 ? -6.16 6.973 -10.289 1 93.69 156 GLY B CA 1
ATOM 3228 C C . GLY B 1 156 ? -6.488 8.398 -9.906 1 93.69 156 GLY B C 1
ATOM 3229 O O . GLY B 1 156 ? -7.16 8.641 -8.898 1 93.69 156 GLY B O 1
ATOM 3230 N N . LEU B 1 157 ? -6.07 9.352 -10.727 1 94.25 157 LEU B N 1
ATOM 3231 C CA . LEU B 1 157 ? -6.324 10.766 -10.469 1 94.25 157 LEU B CA 1
ATOM 3232 C C . LEU B 1 157 ? -7.785 11.117 -10.719 1 94.25 157 LEU B C 1
ATOM 3234 O O . LEU B 1 157 ? -8.375 11.914 -9.992 1 94.25 157 LEU B O 1
ATOM 3238 N N . VAL B 1 158 ? -8.328 10.516 -11.672 1 93.81 158 VAL B N 1
ATOM 3239 C CA . VAL B 1 158 ? -9.734 10.742 -11.977 1 93.81 158 VAL B CA 1
ATOM 3240 C C . VAL B 1 158 ? -10.602 10.234 -10.828 1 93.81 158 VAL B C 1
ATOM 3242 O O . VAL B 1 158 ? -11.516 10.93 -10.375 1 93.81 158 VAL B O 1
ATOM 3245 N N . LYS B 1 159 ? -10.289 9.086 -10.367 1 94.69 159 LYS B N 1
ATOM 3246 C CA . LYS B 1 159 ? -11.031 8.516 -9.25 1 94.69 159 LYS B CA 1
ATOM 3247 C C . LYS B 1 159 ? -10.875 9.367 -7.992 1 94.69 159 LYS B C 1
ATOM 3249 O O . LYS B 1 159 ? -11.82 9.547 -7.227 1 94.69 159 LYS B O 1
ATOM 3254 N N . LEU B 1 160 ? -9.672 9.797 -7.781 1 96.94 160 LEU B N 1
ATOM 3255 C CA . LEU B 1 160 ? -9.43 10.703 -6.664 1 96.94 160 LEU B CA 1
ATOM 3256 C C . LEU B 1 160 ? -10.312 11.938 -6.762 1 96.94 160 LEU B C 1
ATOM 3258 O O . LEU B 1 160 ? -10.969 12.32 -5.789 1 96.94 160 LEU B O 1
ATOM 3262 N N . ASN B 1 161 ? -10.352 12.539 -7.883 1 97.12 161 ASN B N 1
ATOM 3263 C CA . ASN B 1 161 ? -11.172 13.727 -8.094 1 97.12 161 ASN B CA 1
ATOM 3264 C C . ASN B 1 161 ? -12.648 13.445 -7.867 1 97.12 161 ASN B C 1
ATOM 3266 O O . ASN B 1 161 ? -13.359 14.258 -7.281 1 97.12 161 ASN B O 1
ATOM 3270 N N . GLU B 1 162 ? -13.094 12.312 -8.367 1 96.69 162 GLU B N 1
ATOM 3271 C CA . GLU B 1 162 ? -14.492 11.93 -8.164 1 96.69 162 GLU B CA 1
ATOM 3272 C C . GLU B 1 162 ? -14.828 11.828 -6.68 1 96.69 162 GLU B C 1
ATOM 3274 O O . GLU B 1 162 ? -15.898 12.273 -6.25 1 96.69 162 GLU B O 1
ATOM 3279 N N . THR B 1 163 ? -13.93 11.211 -5.949 1 97.44 163 THR B N 1
ATOM 3280 C CA . THR B 1 163 ? -14.141 11.078 -4.512 1 97.44 163 THR B CA 1
ATOM 3281 C C . THR B 1 163 ? -14.172 12.445 -3.842 1 97.44 163 THR B C 1
ATOM 3283 O O . THR B 1 163 ? -15.039 12.719 -3 1 97.44 163 THR B O 1
ATOM 3286 N N . ILE B 1 164 ? -13.281 13.352 -4.195 1 98.19 164 ILE B N 1
ATOM 3287 C CA . ILE B 1 164 ? -13.227 14.695 -3.643 1 98.19 164 ILE B CA 1
ATOM 3288 C C . ILE B 1 164 ? -14.531 15.43 -3.93 1 98.19 164 ILE B C 1
ATOM 3290 O O . ILE B 1 164 ? -15.102 16.062 -3.037 1 98.19 164 ILE B O 1
ATOM 3294 N N . GLU B 1 165 ? -15.008 15.312 -5.141 1 97.75 165 GLU B N 1
ATOM 3295 C CA . GLU B 1 165 ? -16.25 15.984 -5.516 1 97.75 165 GLU B CA 1
ATOM 3296 C C . GLU B 1 165 ? -17.438 15.445 -4.707 1 97.75 165 GLU B C 1
ATOM 3298 O O . GLU B 1 165 ? -18.312 16.219 -4.309 1 97.75 165 GLU B O 1
ATOM 3303 N N . THR B 1 166 ? -17.422 14.188 -4.508 1 98.12 166 THR B N 1
ATOM 3304 C CA . THR B 1 166 ? -18.469 13.586 -3.701 1 98.12 166 THR B CA 1
ATOM 3305 C C . THR B 1 166 ? -18.422 14.102 -2.268 1 98.12 166 THR B C 1
ATOM 3307 O O . THR B 1 166 ? -19.453 14.43 -1.683 1 98.12 166 THR B O 1
ATOM 3310 N N . VAL B 1 167 ? -17.25 14.188 -1.697 1 98.69 167 VAL B N 1
ATOM 3311 C CA . VAL B 1 167 ? -17.078 14.703 -0.344 1 98.69 167 VAL B CA 1
ATOM 3312 C C . VAL B 1 167 ? -17.531 16.156 -0.288 1 98.69 167 VAL B C 1
ATOM 3314 O O . VAL B 1 167 ? -18.25 16.562 0.639 1 98.69 167 VAL B O 1
ATOM 3317 N N . LYS B 1 168 ? -17.172 17 -1.268 1 98.38 168 LYS B N 1
ATOM 3318 C CA . LYS B 1 168 ? -17.594 18.391 -1.336 1 98.38 168 LYS B CA 1
ATOM 3319 C C . LYS B 1 168 ? -19.109 18.5 -1.337 1 98.38 168 LYS B C 1
ATOM 3321 O O . LYS B 1 168 ? -19.672 19.375 -0.675 1 98.38 168 LYS B O 1
ATOM 3326 N N . GLU B 1 169 ? -19.719 17.625 -2.008 1 98.31 169 GLU B N 1
ATOM 3327 C CA . GLU B 1 169 ? -21.172 17.656 -2.168 1 98.31 169 GLU B CA 1
ATOM 3328 C C . GLU B 1 169 ? -21.875 17.281 -0.872 1 98.31 169 GLU B C 1
ATOM 3330 O O . GLU B 1 169 ? -22.891 17.891 -0.52 1 98.31 169 GLU B O 1
ATOM 3335 N N . TYR B 1 170 ? -21.297 16.406 -0.125 1 97.94 170 TYR B N 1
ATOM 3336 C CA . TYR B 1 170 ? -22.141 15.781 0.896 1 97.94 170 TYR B CA 1
ATOM 3337 C C . TYR B 1 170 ? -21.609 16.094 2.293 1 97.94 170 TYR B C 1
ATOM 3339 O O . TYR B 1 170 ? -22.391 16.172 3.252 1 97.94 170 TYR B O 1
ATOM 3347 N N . THR B 1 171 ? -20.234 16.234 2.383 1 98.38 171 THR B N 1
ATOM 3348 C CA . THR B 1 171 ? -19.766 16.25 3.766 1 98.38 171 THR B CA 1
ATOM 3349 C C . THR B 1 171 ? -18.859 17.453 4.016 1 98.38 171 THR B C 1
ATOM 3351 O O . THR B 1 171 ? -18.625 17.844 5.168 1 98.38 171 THR B O 1
ATOM 3354 N N . ASN B 1 172 ? -18.312 18.062 3.023 1 98.62 172 ASN B N 1
ATOM 3355 C CA . ASN B 1 172 ? -17.359 19.156 3.193 1 98.62 172 ASN B CA 1
ATOM 3356 C C . ASN B 1 172 ? -17.328 20.062 1.968 1 98.62 172 ASN B C 1
ATOM 3358 O O . ASN B 1 172 ? -16.406 19.984 1.162 1 98.62 172 ASN B O 1
ATOM 3362 N N . GLU B 1 173 ? -18.141 20.984 1.897 1 98.38 173 GLU B N 1
ATOM 3363 C CA . GLU B 1 173 ? -18.344 21.828 0.724 1 98.38 173 GLU B CA 1
ATOM 3364 C C . GLU B 1 173 ? -17.156 22.734 0.489 1 98.38 173 GLU B C 1
ATOM 3366 O O . GLU B 1 173 ? -16.891 23.141 -0.645 1 98.38 173 GLU B O 1
ATOM 3371 N N . SER B 1 174 ? -16.438 22.984 1.469 1 98.12 174 SER B N 1
ATOM 3372 C CA . SER B 1 174 ? -15.375 23.984 1.375 1 98.12 174 SER B CA 1
ATOM 3373 C C . SER B 1 174 ? -14.047 23.344 0.989 1 98.12 174 SER B C 1
ATOM 3375 O O . SER B 1 174 ? -13.055 24.031 0.768 1 98.12 174 SER B O 1
ATOM 3377 N N . LEU B 1 175 ? -14.023 22.016 0.877 1 98.31 175 LEU B N 1
ATOM 3378 C CA . LEU B 1 175 ? -12.797 21.297 0.558 1 98.31 175 LEU B CA 1
ATOM 3379 C C . LEU B 1 175 ? -12.258 21.719 -0.802 1 98.31 175 LEU B C 1
ATOM 3381 O O . LEU B 1 175 ? -13.016 21.859 -1.762 1 98.31 175 LEU B O 1
ATOM 3385 N N . ILE B 1 176 ? -10.914 21.969 -0.91 1 97.19 176 ILE B N 1
ATOM 3386 C CA . ILE B 1 176 ? -10.328 22.297 -2.201 1 97.19 176 ILE B CA 1
ATOM 3387 C C . ILE B 1 176 ? -9.055 21.469 -2.41 1 97.19 176 ILE B C 1
ATOM 3389 O O . ILE B 1 176 ? -8.445 21 -1.447 1 97.19 176 ILE B O 1
ATOM 3393 N N . ILE B 1 177 ? -8.734 21.328 -3.613 1 97.69 177 ILE B N 1
ATOM 3394 C CA . ILE B 1 177 ? -7.398 20.828 -3.938 1 97.69 177 ILE B CA 1
ATOM 3395 C C . ILE B 1 177 ? -6.414 22 -3.994 1 97.69 177 ILE B C 1
ATOM 3397 O O . ILE B 1 177 ? -6.508 22.859 -4.875 1 97.69 177 ILE B O 1
ATOM 3401 N N . ARG B 1 178 ? -5.48 22.016 -3.07 1 96.88 178 ARG B N 1
ATOM 3402 C CA . ARG B 1 178 ? -4.496 23.094 -3.027 1 96.88 178 ARG B CA 1
ATOM 3403 C C . ARG B 1 178 ? -3.531 23 -4.203 1 96.88 178 ARG B C 1
ATOM 3405 O O . ARG B 1 178 ? -3.146 24.016 -4.781 1 96.88 178 ARG B O 1
ATOM 3412 N N . GLY B 1 179 ? -3.117 21.75 -4.52 1 96.44 179 GLY B N 1
ATOM 3413 C CA . GLY B 1 179 ? -2.242 21.578 -5.668 1 96.44 179 GLY B CA 1
ATOM 3414 C C . GLY B 1 179 ? -1.589 20.203 -5.723 1 96.44 179 GLY B C 1
ATOM 3415 O O . GLY B 1 179 ? -1.763 19.391 -4.812 1 96.44 179 GLY B O 1
ATOM 3416 N N . VAL B 1 180 ? -0.921 20.031 -6.859 1 96.5 180 VAL B N 1
ATOM 3417 C CA . VAL B 1 180 ? -0.147 18.812 -7.102 1 96.5 180 VAL B CA 1
ATOM 3418 C C . VAL B 1 180 ? 1.338 19.094 -6.879 1 96.5 180 VAL B C 1
ATOM 3420 O O . VAL B 1 180 ? 1.859 20.109 -7.344 1 96.5 180 VAL B O 1
ATOM 3423 N N . LEU B 1 181 ? 1.948 18.234 -6.109 1 96.38 181 LEU B N 1
ATOM 3424 C CA . LEU B 1 181 ? 3.383 18.312 -5.852 1 96.38 181 LEU B CA 1
ATOM 3425 C C . LEU B 1 181 ? 4.133 17.203 -6.57 1 96.38 181 LEU B C 1
ATOM 3427 O O . LEU B 1 181 ? 3.938 16.016 -6.266 1 96.38 181 LEU B O 1
ATOM 3431 N N . PHE B 1 182 ? 5.008 17.578 -7.484 1 94.25 182 PHE B N 1
ATOM 3432 C CA . PHE B 1 182 ? 5.832 16.578 -8.141 1 94.25 182 PHE B CA 1
ATOM 3433 C C . PHE B 1 182 ? 6.957 16.109 -7.227 1 94.25 182 PHE B C 1
ATOM 3435 O O . PHE B 1 182 ? 7.688 16.922 -6.664 1 94.25 182 PHE B O 1
ATOM 3442 N N . THR B 1 183 ? 7.02 14.773 -7.09 1 95.56 183 THR B N 1
ATOM 3443 C CA . THR B 1 183 ? 8.008 14.188 -6.191 1 95.56 183 THR B CA 1
ATOM 3444 C C . THR B 1 183 ? 8.93 13.242 -6.945 1 95.56 183 THR B C 1
ATOM 3446 O O . THR B 1 183 ? 8.664 12.883 -8.094 1 95.56 183 THR B O 1
ATOM 3449 N N . LYS B 1 184 ? 10.07 12.898 -6.273 1 92.75 184 LYS B N 1
ATOM 3450 C CA . LYS B 1 184 ? 11.094 12.008 -6.805 1 92.75 184 LYS B CA 1
ATOM 3451 C C . LYS B 1 184 ? 11.531 12.445 -8.195 1 92.75 184 LYS B C 1
ATOM 3453 O O . LYS B 1 184 ? 11.648 11.617 -9.109 1 92.75 184 LYS B O 1
ATOM 3458 N N . TYR B 1 185 ? 11.68 13.703 -8.32 1 87.19 185 TYR B N 1
ATOM 3459 C CA . TYR B 1 185 ? 12.07 14.305 -9.594 1 87.19 185 TYR B CA 1
ATOM 3460 C C . TYR B 1 185 ? 13.539 14.031 -9.891 1 87.19 185 TYR B C 1
ATOM 3462 O O . TYR B 1 185 ? 14.398 14.227 -9.031 1 87.19 185 TYR B O 1
ATOM 3470 N N . ASN B 1 186 ? 13.758 13.43 -11.125 1 78.25 186 ASN B N 1
ATOM 3471 C CA . ASN B 1 186 ? 15.109 13.234 -11.633 1 78.25 186 ASN B CA 1
ATOM 3472 C C . ASN B 1 186 ? 15.367 14.07 -12.883 1 78.25 186 ASN B C 1
ATOM 3474 O O . ASN B 1 186 ? 14.562 14.07 -13.812 1 78.25 186 ASN B O 1
ATOM 3478 N N . GLU B 1 187 ? 16.359 14.828 -12.828 1 66.88 187 GLU B N 1
ATOM 3479 C CA . GLU B 1 187 ? 16.688 15.75 -13.906 1 66.88 187 GLU B CA 1
ATOM 3480 C C . GLU B 1 187 ? 16.812 15.016 -15.242 1 66.88 187 GLU B C 1
ATOM 3482 O O . GLU B 1 187 ? 16.578 15.594 -16.297 1 66.88 187 GLU B O 1
ATOM 3487 N N . ARG B 1 188 ? 17.328 13.82 -15.172 1 62.19 188 ARG B N 1
ATOM 3488 C CA . ARG B 1 188 ? 17.484 13.094 -16.438 1 62.19 188 ARG B CA 1
ATOM 3489 C C . ARG B 1 188 ? 16.141 12.906 -17.141 1 62.19 188 ARG B C 1
ATOM 3491 O O . ARG B 1 188 ? 16.109 12.57 -18.312 1 62.19 188 ARG B O 1
ATOM 3498 N N . PHE B 1 189 ? 15.164 12.82 -16.375 1 55.62 189 PHE B N 1
ATOM 3499 C CA . PHE B 1 189 ? 13.852 12.773 -17.016 1 55.62 189 PHE B CA 1
ATOM 3500 C C . PHE B 1 189 ? 13.57 14.055 -17.781 1 55.62 189 PHE B C 1
ATOM 3502 O O . PHE B 1 189 ? 13.492 15.133 -17.203 1 55.62 189 PHE B O 1
ATOM 3509 N N . ASN B 1 190 ? 14.312 14.273 -18.875 1 53.53 190 ASN B N 1
ATOM 3510 C CA . ASN B 1 190 ? 14.172 15.453 -19.719 1 53.53 190 ASN B CA 1
ATOM 3511 C C . ASN B 1 190 ? 12.734 15.977 -19.719 1 53.53 190 ASN B C 1
ATOM 3513 O O . ASN B 1 190 ? 11.938 15.625 -20.594 1 53.53 190 ASN B O 1
ATOM 3517 N N . ILE B 1 191 ? 12.211 16.156 -18.703 1 52.94 191 ILE B N 1
ATOM 3518 C CA . ILE B 1 191 ? 10.797 16.328 -18.391 1 52.94 191 ILE B CA 1
ATOM 3519 C C . ILE B 1 191 ? 10.281 17.625 -19.016 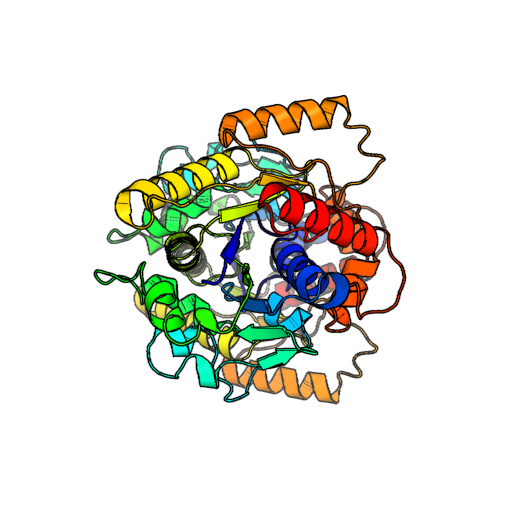1 52.94 191 ILE B C 1
ATOM 3521 O O . ILE B 1 191 ? 9.328 18.234 -18.531 1 52.94 191 ILE B O 1
ATOM 3525 N N . SER B 1 192 ? 11.109 18.5 -19.688 1 58.69 192 SER B N 1
ATOM 3526 C CA . SER B 1 192 ? 10.281 19.672 -19.984 1 58.69 192 SER B CA 1
ATOM 3527 C C . SER B 1 192 ? 9.031 19.281 -20.766 1 58.69 192 SER B C 1
ATOM 3529 O O . SER B 1 192 ? 7.914 19.625 -20.375 1 58.69 192 SER B O 1
ATOM 3531 N N . LYS B 1 193 ? 9.328 18.484 -21.797 1 63.06 193 LYS B N 1
ATOM 3532 C CA . LYS B 1 193 ? 8.164 18.203 -22.625 1 63.06 193 LYS B CA 1
ATOM 3533 C C . LYS B 1 193 ? 7.258 17.156 -21.969 1 63.06 193 LYS B C 1
ATOM 3535 O O . LYS B 1 193 ? 6.039 17.344 -21.906 1 63.06 193 LYS B O 1
ATOM 3540 N N . GLU B 1 194 ? 7.918 16.156 -21.359 1 71.19 194 GLU B N 1
ATOM 3541 C CA . GLU B 1 194 ? 7.141 15.102 -20.734 1 71.19 194 GLU B CA 1
ATOM 3542 C C . GLU B 1 194 ? 6.457 15.594 -19.469 1 71.19 194 GLU B C 1
ATOM 3544 O O . GLU B 1 194 ? 5.32 15.219 -19.172 1 71.19 194 GLU B O 1
ATOM 3549 N N . MET B 1 195 ? 7.199 16.484 -18.969 1 71.31 195 MET B N 1
ATOM 3550 C CA . MET B 1 195 ? 6.633 17.062 -17.75 1 71.31 195 MET B CA 1
ATOM 3551 C C . MET B 1 195 ? 5.434 17.953 -18.078 1 71.31 195 MET B C 1
ATOM 3553 O O . MET B 1 195 ? 4.43 17.922 -17.375 1 71.31 195 MET B O 1
ATOM 3557 N N . ASN B 1 196 ? 5.625 18.625 -19.125 1 76.19 196 ASN B N 1
ATOM 3558 C CA . ASN B 1 196 ? 4.516 19.484 -19.531 1 76.19 196 ASN B CA 1
ATOM 3559 C C . ASN B 1 196 ? 3.293 18.672 -19.938 1 76.19 196 ASN B C 1
ATOM 3561 O O . ASN B 1 196 ? 2.162 19.031 -19.609 1 76.19 196 ASN B O 1
ATOM 3565 N N . LYS B 1 197 ? 3.592 17.656 -20.656 1 80.81 197 LYS B N 1
ATOM 3566 C CA . LYS B 1 197 ? 2.492 16.766 -21.031 1 80.81 197 LYS B CA 1
ATOM 3567 C C . LYS B 1 197 ? 1.81 16.172 -19.812 1 80.81 197 LYS B C 1
ATOM 3569 O O . LYS B 1 197 ? 0.58 16.172 -19.719 1 80.81 197 LYS B O 1
ATOM 3574 N N . THR B 1 198 ? 2.615 15.758 -18.922 1 83 198 THR B N 1
ATOM 3575 C CA . THR B 1 198 ? 2.1 15.195 -17.688 1 83 198 THR B CA 1
ATOM 3576 C C . THR B 1 198 ? 1.311 16.234 -16.906 1 83 198 THR B C 1
ATOM 3578 O O . THR B 1 198 ? 0.208 15.961 -16.422 1 83 198 THR B O 1
ATOM 3581 N N . ALA B 1 199 ? 1.884 17.375 -16.828 1 82.75 199 ALA B N 1
ATOM 3582 C CA . ALA B 1 199 ? 1.227 18.469 -16.109 1 82.75 199 ALA B CA 1
ATOM 3583 C C . ALA B 1 199 ? -0.137 18.781 -16.719 1 82.75 199 ALA B C 1
ATOM 3585 O O . ALA B 1 199 ? -1.107 19.016 -16 1 82.75 199 ALA B O 1
ATOM 3586 N N . ASN B 1 200 ? -0.213 18.766 -17.984 1 85.56 200 ASN B N 1
ATOM 3587 C CA . ASN B 1 200 ? -1.468 19.031 -18.688 1 85.56 200 ASN B CA 1
ATOM 3588 C C . ASN B 1 200 ? -2.508 17.953 -18.406 1 85.56 200 ASN B C 1
ATOM 3590 O O . ASN B 1 200 ? -3.684 18.266 -18.188 1 85.56 200 ASN B O 1
ATOM 3594 N N . GLN B 1 201 ? -2.066 16.766 -18.422 1 86.38 201 GLN B N 1
ATOM 3595 C CA . GLN B 1 201 ? -2.979 15.656 -18.141 1 86.38 201 GLN B CA 1
ATOM 3596 C C . GLN B 1 201 ? -3.539 15.75 -16.719 1 86.38 201 GLN B C 1
ATOM 3598 O O . GLN B 1 201 ? -4.73 15.508 -16.5 1 86.38 201 GLN B O 1
ATOM 3603 N N . ILE B 1 202 ? -2.68 16.078 -15.898 1 89 202 ILE B N 1
ATOM 3604 C CA . ILE B 1 202 ? -3.076 16.188 -14.5 1 89 202 ILE B CA 1
ATOM 3605 C C . ILE B 1 202 ? -4.039 17.359 -14.328 1 89 202 ILE B C 1
ATOM 3607 O O . ILE B 1 202 ? -5.055 17.25 -13.641 1 89 202 ILE B O 1
ATOM 3611 N N . SER B 1 203 ? -3.67 18.469 -14.945 1 85.75 203 SER B N 1
ATOM 3612 C CA . SER B 1 203 ? -4.531 19.641 -14.883 1 85.75 203 SER B CA 1
ATOM 3613 C C . SER B 1 203 ? -5.914 19.359 -15.461 1 85.75 203 SER B C 1
ATOM 3615 O O . SER B 1 203 ? -6.922 19.844 -14.953 1 85.75 203 SER B O 1
ATOM 3617 N N . ASP B 1 204 ? -5.945 18.609 -16.438 1 85 204 ASP B N 1
ATOM 3618 C CA . ASP B 1 204 ? -7.215 18.234 -17.047 1 85 204 ASP B CA 1
ATOM 3619 C C . ASP B 1 204 ? -8.039 17.344 -16.125 1 85 204 ASP B C 1
ATOM 3621 O O . ASP B 1 204 ? -9.266 17.484 -16.047 1 85 204 ASP B O 1
ATOM 3625 N N . ALA B 1 205 ? -7.352 16.5 -15.438 1 85.38 205 ALA B N 1
ATOM 3626 C CA . ALA B 1 205 ? -8.039 15.531 -14.594 1 85.38 205 ALA B CA 1
ATOM 3627 C C . ALA B 1 205 ? -8.508 16.17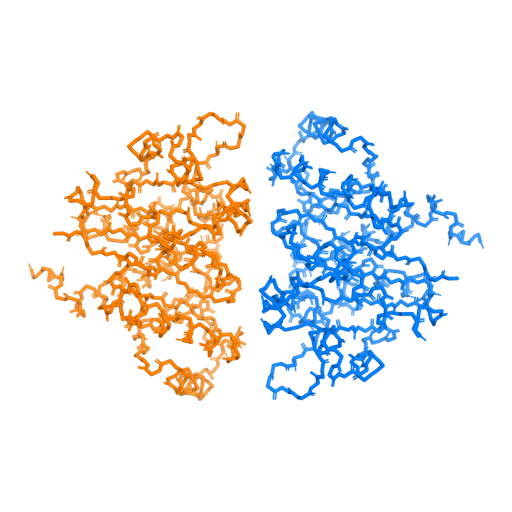2 -13.289 1 85.38 205 ALA B C 1
ATOM 3629 O O . ALA B 1 205 ? -9.609 15.891 -12.805 1 85.38 205 ALA B O 1
ATOM 3630 N N . LEU B 1 206 ? -7.711 17.031 -12.75 1 88 206 LEU B N 1
ATOM 3631 C CA . LEU B 1 206 ? -7.961 17.531 -11.406 1 88 206 LEU B CA 1
ATOM 3632 C C . LEU B 1 206 ? -8.383 19 -11.445 1 88 206 LEU B C 1
ATOM 3634 O O . LEU B 1 206 ? -8.945 19.516 -10.469 1 88 206 LEU B O 1
ATOM 3638 N N . HIS B 1 207 ? -8.109 19.719 -12.445 1 84.38 207 HIS B N 1
ATOM 3639 C CA . HIS B 1 207 ? -8.398 21.141 -12.609 1 84.38 207 HIS B CA 1
ATOM 3640 C C . HIS B 1 207 ? -7.723 21.969 -11.523 1 84.38 207 HIS B C 1
ATOM 3642 O O . HIS B 1 207 ? -8.367 22.812 -10.891 1 84.38 207 HIS B O 1
ATOM 3648 N N . VAL B 1 208 ? -6.473 21.641 -11.352 1 84.25 208 VAL B N 1
ATOM 3649 C CA . VAL B 1 208 ? -5.801 22.312 -10.25 1 84.25 208 VAL B CA 1
ATOM 3650 C C . VAL B 1 208 ? -4.406 22.75 -10.688 1 84.25 208 VAL B C 1
ATOM 3652 O O . VAL B 1 208 ? -3.928 22.359 -11.75 1 84.25 208 VAL B O 1
ATOM 3655 N N . ASN B 1 209 ? -3.775 23.562 -9.758 1 84.31 209 ASN B N 1
ATOM 3656 C CA . ASN B 1 209 ? -2.43 24.062 -10 1 84.31 209 ASN B CA 1
ATOM 3657 C C . ASN B 1 209 ? -1.364 23.047 -9.586 1 84.31 209 ASN B C 1
ATOM 3659 O O . ASN B 1 209 ? -1.564 22.281 -8.641 1 84.31 209 ASN B O 1
ATOM 3663 N N . ILE B 1 210 ? -0.387 23.094 -10.359 1 92.12 210 ILE B N 1
ATOM 3664 C CA . ILE B 1 210 ? 0.841 22.391 -10.016 1 92.12 210 ILE B CA 1
ATOM 3665 C C . ILE B 1 210 ? 1.8 23.344 -9.297 1 92.12 210 ILE B C 1
ATOM 3667 O O . ILE B 1 210 ? 1.988 24.484 -9.727 1 92.12 210 ILE B O 1
ATOM 3671 N N . PHE B 1 211 ? 2.242 22.922 -8.188 1 95 211 PHE B N 1
ATOM 3672 C CA . PHE B 1 211 ? 3.211 23.734 -7.473 1 95 211 PHE B CA 1
ATOM 3673 C C . PHE B 1 211 ? 4.453 23.969 -8.32 1 95 211 PHE B C 1
ATOM 3675 O O . PHE B 1 211 ? 4.828 23.125 -9.133 1 95 211 PHE B O 1
ATOM 3682 N N . ASP B 1 212 ? 5.094 25.094 -8.086 1 94.06 212 ASP B N 1
ATOM 3683 C CA . ASP B 1 212 ? 6.336 25.406 -8.789 1 94.06 212 ASP B CA 1
ATOM 3684 C C . ASP B 1 212 ? 7.484 24.531 -8.297 1 94.06 212 ASP B C 1
ATOM 3686 O O . ASP B 1 212 ? 8.344 24.125 -9.078 1 94.06 212 ASP B O 1
ATOM 3690 N N . THR B 1 213 ? 7.438 24.281 -7.027 1 95.94 213 THR B N 1
ATOM 3691 C CA . THR B 1 213 ? 8.5 23.484 -6.418 1 95.94 213 THR B CA 1
ATOM 3692 C C . THR B 1 213 ? 8.281 22 -6.688 1 95.94 213 THR B C 1
ATOM 3694 O O . THR B 1 213 ? 7.152 21.516 -6.652 1 95.94 213 THR B O 1
ATOM 3697 N N . TYR B 1 214 ? 9.297 21.297 -7.055 1 93.88 214 TYR B N 1
ATOM 3698 C CA . TYR B 1 214 ? 9.32 19.844 -7.117 1 93.88 214 TYR B CA 1
ATOM 3699 C C . TYR B 1 214 ? 10.352 19.266 -6.148 1 93.88 214 TYR B C 1
ATOM 3701 O O . TYR B 1 214 ? 11.312 19.953 -5.785 1 93.88 214 TYR B O 1
ATOM 3709 N N . ILE B 1 215 ? 10.086 18.062 -5.723 1 96.88 215 ILE B N 1
ATOM 3710 C CA . ILE B 1 215 ? 11 17.438 -4.773 1 96.88 215 ILE B CA 1
ATOM 3711 C C . ILE B 1 215 ? 11.969 16.516 -5.516 1 96.88 215 ILE B C 1
ATOM 3713 O O . ILE B 1 215 ? 11.547 15.547 -6.148 1 96.88 215 ILE B O 1
ATOM 3717 N N . ARG B 1 216 ? 13.25 16.797 -5.457 1 95.88 216 ARG B N 1
ATOM 3718 C CA . ARG B 1 216 ? 14.258 16 -6.152 1 95.88 216 ARG B CA 1
ATOM 3719 C C . ARG B 1 216 ? 14.508 14.688 -5.43 1 95.88 216 ARG B C 1
ATOM 3721 O O . ARG B 1 216 ? 14.414 14.617 -4.203 1 95.88 216 ARG B O 1
ATOM 3728 N N . ARG B 1 217 ? 14.797 13.68 -6.168 1 93.19 217 ARG B N 1
ATOM 3729 C CA . ARG B 1 217 ? 15.125 12.367 -5.625 1 93.19 217 ARG B CA 1
ATOM 3730 C C . ARG B 1 217 ? 16.469 12.391 -4.906 1 93.19 217 ARG B C 1
ATOM 3732 O O . ARG B 1 217 ? 17.438 12.977 -5.406 1 93.19 217 ARG B O 1
ATOM 3739 N N . THR B 1 218 ? 16.516 11.844 -3.75 1 93.38 218 THR B N 1
ATOM 3740 C CA . THR B 1 218 ? 17.781 11.688 -3.021 1 93.38 218 THR B CA 1
ATOM 3741 C C . THR B 1 218 ? 17.719 10.469 -2.102 1 93.38 218 THR B C 1
ATOM 3743 O O . THR B 1 218 ? 16.656 10.117 -1.597 1 93.38 218 THR B O 1
ATOM 3746 N N . ILE B 1 219 ? 18.828 9.836 -1.896 1 92.25 219 ILE B N 1
ATOM 3747 C CA . ILE B 1 219 ? 18.922 8.68 -1.021 1 92.25 219 ILE B CA 1
ATOM 3748 C C . ILE B 1 219 ? 18.719 9.102 0.43 1 92.25 219 ILE B C 1
ATOM 3750 O O . ILE B 1 219 ? 18.359 8.289 1.28 1 92.25 219 ILE B O 1
ATOM 3754 N N . THR B 1 220 ? 18.891 10.398 0.705 1 96 220 THR B N 1
ATOM 3755 C CA . THR B 1 220 ? 18.828 10.93 2.062 1 96 220 THR B CA 1
ATOM 3756 C C . THR B 1 220 ? 17.422 10.758 2.637 1 96 220 THR B C 1
ATOM 3758 O O . THR B 1 220 ? 17.25 10.609 3.85 1 96 220 THR B O 1
ATOM 3761 N N . VAL B 1 221 ? 16.375 10.766 1.768 1 96.56 221 VAL B N 1
ATOM 3762 C CA . VAL B 1 221 ? 15.008 10.555 2.229 1 96.56 221 VAL B CA 1
ATOM 3763 C C . VAL B 1 221 ? 14.891 9.18 2.883 1 96.56 221 VAL B C 1
ATOM 3765 O O . VAL B 1 221 ? 14.367 9.062 3.994 1 96.56 221 VAL B O 1
ATOM 3768 N N . ASP B 1 222 ? 15.43 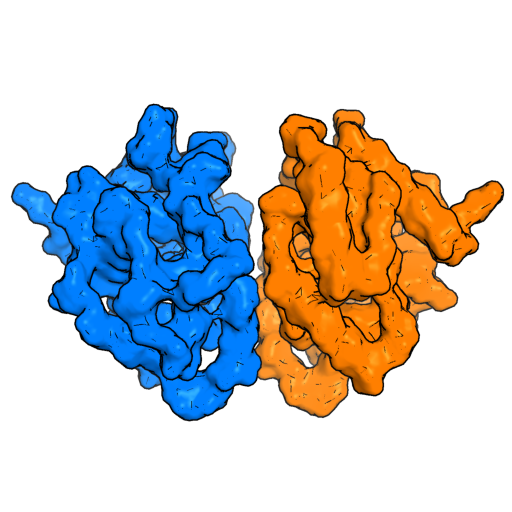8.18 2.211 1 93.5 222 ASP B N 1
ATOM 3769 C CA . ASP B 1 222 ? 15.398 6.812 2.734 1 93.5 222 ASP B CA 1
ATOM 3770 C C . ASP B 1 222 ? 16.203 6.703 4.027 1 93.5 222 ASP B C 1
ATOM 3772 O O . ASP B 1 222 ? 15.781 6.012 4.965 1 93.5 222 ASP B O 1
ATOM 3776 N N . GLU B 1 223 ? 17.297 7.367 4.055 1 95.38 223 GLU B N 1
ATOM 3777 C CA . GLU B 1 223 ? 18.156 7.336 5.234 1 95.38 223 GLU B CA 1
ATOM 3778 C C . GLU B 1 223 ? 17.469 7.977 6.434 1 95.38 223 GLU B C 1
ATOM 3780 O O . GLU B 1 223 ? 17.5 7.434 7.543 1 95.38 223 GLU B O 1
ATOM 3785 N N . ALA B 1 224 ? 16.875 9.117 6.203 1 97.38 224 ALA B N 1
ATOM 3786 C CA . ALA B 1 224 ? 16.156 9.812 7.273 1 97.38 224 ALA B CA 1
ATOM 3787 C C . ALA B 1 224 ? 15 8.969 7.805 1 97.38 224 ALA B C 1
ATOM 3789 O O . ALA B 1 224 ? 14.797 8.875 9.016 1 97.38 224 ALA B O 1
ATOM 3790 N N . GLN B 1 225 ? 14.297 8.359 6.906 1 94.94 225 GLN B N 1
ATOM 3791 C CA . GLN B 1 225 ? 13.188 7.492 7.281 1 94.94 225 GLN B CA 1
ATOM 3792 C C . GLN B 1 225 ? 13.672 6.32 8.133 1 94.94 225 GLN B C 1
ATOM 3794 O O . GLN B 1 225 ? 13.07 6.004 9.156 1 94.94 225 GLN B O 1
ATOM 3799 N N . ALA B 1 226 ? 14.703 5.73 7.703 1 90.75 226 ALA B N 1
ATOM 3800 C CA . ALA B 1 226 ? 15.273 4.602 8.438 1 90.75 226 ALA B CA 1
ATOM 3801 C C . ALA B 1 226 ? 15.719 5.023 9.828 1 90.75 226 ALA B C 1
ATOM 3803 O O . ALA B 1 226 ? 15.648 4.238 10.781 1 90.75 226 ALA B O 1
ATOM 3804 N N . ALA B 1 227 ? 16.109 6.266 9.969 1 95.06 227 ALA B N 1
ATOM 3805 C CA . ALA B 1 227 ? 16.594 6.789 11.242 1 95.06 227 ALA B CA 1
ATOM 3806 C C . ALA B 1 227 ? 15.453 7.312 12.102 1 95.06 227 ALA B C 1
ATOM 3808 O O . ALA B 1 227 ? 15.672 7.781 13.219 1 95.06 227 ALA B O 1
ATOM 3809 N N . GLY B 1 228 ? 14.258 7.258 11.594 1 96.75 228 GLY B N 1
ATOM 3810 C CA . GLY B 1 228 ? 13.125 7.789 12.328 1 96.75 228 GLY B CA 1
ATOM 3811 C C . GLY B 1 228 ? 13.164 9.305 12.469 1 96.75 228 GLY B C 1
ATOM 3812 O O . GLY B 1 228 ? 12.875 9.836 13.539 1 96.75 228 GLY B O 1
ATOM 3813 N N . SER B 1 229 ? 13.539 9.961 11.328 1 97.62 229 SER B N 1
ATOM 3814 C CA . SER B 1 229 ? 13.719 11.406 11.406 1 97.62 229 SER B CA 1
ATOM 3815 C C . SER B 1 229 ? 13.188 12.102 10.164 1 97.62 229 SER B C 1
ATOM 3817 O O . SER B 1 229 ? 13.156 11.516 9.078 1 97.62 229 SER B O 1
ATOM 3819 N N . ASP B 1 230 ? 12.703 13.336 10.359 1 98.19 230 ASP B N 1
ATOM 3820 C CA . ASP B 1 230 ? 12.469 14.195 9.211 1 98.19 230 ASP B CA 1
ATOM 3821 C C . ASP B 1 230 ? 13.789 14.656 8.594 1 98.19 230 ASP B C 1
ATOM 3823 O O . ASP B 1 230 ? 14.859 14.422 9.156 1 98.19 230 ASP B O 1
ATOM 3827 N N . LEU B 1 231 ? 13.742 15.32 7.484 1 98.31 231 LEU B N 1
ATOM 3828 C CA . LEU B 1 231 ? 14.945 15.688 6.746 1 98.31 231 LEU B CA 1
ATOM 3829 C C . LEU B 1 231 ? 15.695 16.812 7.445 1 98.31 231 LEU B C 1
ATOM 3831 O O . LEU B 1 231 ? 16.922 16.859 7.426 1 98.31 231 LEU B O 1
ATOM 3835 N N . ILE B 1 232 ? 14.984 17.75 8.078 1 97.75 232 ILE B N 1
ATOM 3836 C CA . ILE B 1 232 ? 15.602 18.906 8.727 1 97.75 232 ILE B CA 1
ATOM 3837 C C . ILE B 1 232 ? 16.375 18.453 9.961 1 97.75 232 ILE B C 1
ATOM 3839 O O . ILE B 1 232 ? 17.547 18.812 10.141 1 97.75 232 ILE B O 1
ATOM 3843 N N . SER B 1 233 ? 15.836 17.594 10.75 1 97.25 233 SER B N 1
ATOM 3844 C CA . SER B 1 233 ? 16.438 17.125 11.992 1 97.25 233 SER B CA 1
ATOM 3845 C C . SER B 1 233 ? 17.516 16.078 11.727 1 97.25 233 SER B C 1
ATOM 3847 O O . SER B 1 233 ? 18.344 15.789 12.594 1 97.25 233 SER B O 1
ATOM 3849 N N . PHE B 1 234 ? 17.422 15.328 10.586 1 96.31 234 PHE B N 1
ATOM 3850 C CA . PHE B 1 234 ? 18.391 14.305 10.234 1 96.31 234 PHE B CA 1
ATOM 3851 C C . PHE B 1 234 ? 19.797 14.898 10.102 1 96.31 234 PHE B C 1
ATOM 3853 O O . PHE B 1 234 ? 20.797 14.203 10.273 1 96.31 234 PHE B O 1
ATOM 3860 N N . ASN B 1 235 ? 19.875 16.156 9.844 1 89.44 235 ASN B N 1
ATOM 3861 C CA . ASN B 1 235 ? 21.094 16.969 9.859 1 89.44 235 ASN B CA 1
ATOM 3862 C C . ASN B 1 235 ? 22.109 16.484 8.82 1 89.44 235 ASN B C 1
ATOM 3864 O O . ASN B 1 235 ? 23.297 16.391 9.109 1 89.44 235 ASN B O 1
ATOM 3868 N N . LYS B 1 236 ? 21.766 15.852 7.805 1 93.69 236 LYS B N 1
ATOM 3869 C CA . LYS B 1 236 ? 22.516 15.594 6.574 1 93.69 236 LYS B CA 1
ATOM 3870 C C . LYS B 1 236 ? 21.938 16.375 5.402 1 93.69 236 LYS B C 1
ATOM 3872 O O . LYS B 1 236 ? 20.797 16.125 4.984 1 93.69 236 LYS B O 1
ATOM 3877 N N . THR B 1 237 ? 22.719 17.297 5.012 1 91.19 237 THR B N 1
ATOM 3878 C CA . THR B 1 237 ? 22.234 18.188 3.969 1 91.19 237 THR B CA 1
ATOM 3879 C C . THR B 1 237 ? 21.781 17.391 2.742 1 91.19 237 THR B C 1
ATOM 3881 O O . THR B 1 237 ? 22.438 16.422 2.359 1 91.19 237 THR B O 1
ATOM 3884 N N . SER B 1 238 ? 20.594 17.812 2.227 1 94.94 238 SER B N 1
ATOM 3885 C CA . SER B 1 238 ? 20.062 17.156 1.032 1 94.94 238 SER B CA 1
ATOM 3886 C C . SER B 1 238 ? 19.219 18.125 0.199 1 94.94 238 SER B C 1
ATOM 3888 O O . SER B 1 238 ? 18.656 19.078 0.73 1 94.94 238 SER B O 1
ATOM 3890 N N . THR B 1 239 ? 19.219 17.844 -1.073 1 95.81 239 THR B N 1
ATOM 3891 C CA . THR B 1 239 ? 18.406 18.641 -1.979 1 95.81 239 THR B CA 1
ATOM 3892 C C . THR B 1 239 ? 16.922 18.516 -1.622 1 95.81 239 THR B C 1
ATOM 3894 O O . THR B 1 239 ? 16.172 19.484 -1.747 1 95.81 239 THR B O 1
ATOM 3897 N N . ALA B 1 240 ? 16.469 17.406 -1.095 1 97.44 240 ALA B N 1
ATOM 3898 C CA . ALA B 1 240 ? 15.07 17.203 -0.73 1 97.44 240 ALA B CA 1
ATOM 3899 C C . ALA B 1 240 ? 14.68 18.078 0.455 1 97.44 240 ALA B C 1
ATOM 3901 O O . ALA B 1 240 ? 13.555 18.578 0.52 1 97.44 240 ALA B O 1
ATOM 3902 N N . GLU B 1 241 ? 15.617 18.203 1.362 1 98 241 GLU B N 1
ATOM 3903 C CA . GLU B 1 241 ? 15.359 19.109 2.484 1 98 241 GLU B CA 1
ATOM 3904 C C . GLU B 1 241 ? 15.078 20.531 2 1 98 241 GLU B C 1
ATOM 3906 O O . GLU B 1 241 ? 14.078 21.141 2.389 1 98 241 GLU B O 1
ATOM 3911 N N . ASP B 1 242 ? 15.977 20.984 1.125 1 98.12 242 ASP B N 1
ATOM 3912 C CA . ASP B 1 242 ? 15.805 22.312 0.55 1 98.12 242 ASP B CA 1
ATOM 3913 C C . ASP B 1 242 ? 14.484 22.422 -0.203 1 98.12 242 ASP B C 1
ATOM 3915 O O . ASP B 1 242 ? 13.781 23.438 -0.093 1 98.12 242 ASP B O 1
ATOM 3919 N N . ASP B 1 243 ? 14.219 21.422 -0.919 1 98.19 243 ASP B N 1
ATOM 3920 C CA . ASP B 1 243 ? 13 21.422 -1.729 1 98.19 243 ASP B CA 1
ATOM 3921 C C . ASP B 1 243 ? 11.758 21.5 -0.851 1 98.19 243 ASP B C 1
ATOM 3923 O O . ASP B 1 243 ? 10.828 22.25 -1.146 1 98.19 243 ASP B O 1
ATOM 3927 N N . TYR B 1 244 ? 11.664 20.766 0.267 1 98.69 244 TYR B N 1
ATOM 3928 C CA . TYR B 1 244 ? 10.484 20.781 1.126 1 98.69 244 TYR B CA 1
ATOM 3929 C C . TYR B 1 244 ? 10.352 22.109 1.852 1 98.69 244 TYR B C 1
ATOM 3931 O O . TYR B 1 244 ? 9.234 22.578 2.1 1 98.69 244 TYR B O 1
ATOM 3939 N N . ILE B 1 245 ? 11.469 22.703 2.191 1 98.56 245 ILE B N 1
ATOM 3940 C CA . ILE B 1 245 ? 11.422 24.031 2.785 1 98.56 245 ILE B CA 1
ATOM 3941 C C . ILE B 1 245 ? 10.852 25.031 1.774 1 98.56 245 ILE B C 1
ATOM 3943 O O . ILE B 1 245 ? 9.961 25.828 2.102 1 98.56 245 ILE B O 1
ATOM 3947 N N . GLN B 1 246 ? 11.344 24.938 0.564 1 98.69 246 GLN B N 1
ATOM 3948 C CA . GLN B 1 246 ? 10.867 25.828 -0.49 1 98.69 246 GLN B CA 1
ATOM 3949 C C . GLN B 1 246 ? 9.391 25.562 -0.803 1 98.69 246 GLN B C 1
ATOM 3951 O O . GLN B 1 246 ? 8.625 26.5 -1.024 1 98.69 246 GLN B O 1
ATOM 3956 N N . PHE B 1 247 ? 9.008 24.375 -0.849 1 98.56 247 PHE B N 1
ATOM 3957 C CA . PHE B 1 247 ? 7.617 24 -1.066 1 98.56 247 PHE B CA 1
ATOM 3958 C C . PHE B 1 247 ? 6.723 24.578 0.022 1 98.56 247 PHE B C 1
ATOM 3960 O O . PHE B 1 247 ? 5.656 25.125 -0.268 1 98.56 247 PHE B O 1
ATOM 3967 N N . THR B 1 248 ? 7.164 24.422 1.272 1 98.88 248 THR B N 1
ATOM 3968 C CA . THR B 1 248 ? 6.387 24.938 2.396 1 98.88 248 THR B CA 1
ATOM 3969 C C . THR B 1 248 ? 6.246 26.453 2.312 1 98.88 248 THR B C 1
ATOM 3971 O O . THR B 1 248 ? 5.176 27 2.584 1 98.88 248 THR B O 1
ATOM 3974 N N . LYS B 1 249 ? 7.316 27.094 1.924 1 98.62 249 LYS B N 1
ATOM 3975 C CA . LYS B 1 249 ? 7.262 28.531 1.715 1 98.62 249 LYS B CA 1
ATOM 3976 C C . LYS B 1 249 ? 6.238 28.891 0.642 1 98.62 249 LYS B C 1
ATOM 3978 O O . LYS B 1 249 ? 5.426 29.797 0.833 1 98.62 249 LYS B O 1
ATOM 3983 N N . GLU B 1 250 ? 6.316 28.25 -0.45 1 98.38 250 GLU B N 1
ATOM 3984 C CA . GLU B 1 250 ? 5.359 28.469 -1.531 1 98.38 250 GLU B CA 1
ATOM 3985 C C . GLU B 1 250 ? 3.926 28.266 -1.05 1 98.38 250 GLU B C 1
ATOM 3987 O O . GLU B 1 250 ? 3.037 29.062 -1.367 1 98.38 250 GLU B O 1
ATOM 3992 N N . PHE B 1 251 ? 3.688 27.234 -0.327 1 98.38 251 PHE B N 1
ATOM 3993 C CA . PHE B 1 251 ? 2.373 26.938 0.227 1 98.38 251 PHE B CA 1
ATOM 3994 C C . PHE B 1 251 ? 1.892 28.062 1.132 1 98.38 251 PHE B C 1
ATOM 3996 O O . PHE B 1 251 ? 0.758 28.531 1.004 1 98.38 251 PHE B O 1
ATOM 4003 N N . LEU B 1 252 ? 2.764 28.484 2.061 1 98.38 252 LEU B N 1
ATOM 4004 C CA . LEU B 1 252 ? 2.41 29.531 3.006 1 98.38 252 LEU B CA 1
ATOM 4005 C C . LEU B 1 252 ? 2.086 30.828 2.279 1 98.38 252 LEU B C 1
ATOM 4007 O O . LEU B 1 252 ? 1.193 31.578 2.693 1 98.38 252 LEU B O 1
ATOM 4011 N N . GLU B 1 253 ? 2.826 31.078 1.205 1 97.19 253 GLU B N 1
ATOM 4012 C CA . GLU B 1 253 ? 2.527 32.25 0.396 1 97.19 253 GLU B CA 1
ATOM 4013 C C . GLU B 1 253 ? 1.136 32.156 -0.223 1 97.19 253 GLU B C 1
ATOM 4015 O O . GLU B 1 253 ? 0.373 33.125 -0.202 1 97.19 253 GLU B O 1
ATOM 4020 N N . LYS B 1 254 ? 0.855 31.062 -0.681 1 95.25 254 LYS B N 1
ATOM 4021 C CA . LYS B 1 254 ? -0.419 30.844 -1.359 1 95.25 254 LYS B CA 1
ATOM 4022 C C . LYS B 1 254 ? -1.589 30.984 -0.387 1 95.25 254 LYS B C 1
ATOM 4024 O O . LYS B 1 254 ? -2.674 31.422 -0.771 1 95.25 254 LYS B O 1
ATOM 4029 N N . VAL B 1 255 ? -1.357 30.578 0.864 1 95.94 255 VAL B N 1
ATOM 4030 C CA . VAL B 1 255 ? -2.469 30.609 1.808 1 95.94 255 VAL B CA 1
ATOM 4031 C C . VAL B 1 255 ? -2.395 31.875 2.652 1 95.94 255 VAL B C 1
ATOM 4033 O O . VAL B 1 255 ? -3.18 32.062 3.588 1 95.94 255 VAL B O 1
ATOM 4036 N N . GLY B 1 256 ? -1.467 32.75 2.395 1 94.38 256 GLY B N 1
ATOM 4037 C CA . GLY B 1 256 ? -1.357 34.031 3.043 1 94.38 256 GLY B CA 1
ATOM 4038 C C . GLY B 1 256 ? -0.866 33.938 4.477 1 94.38 256 GLY B C 1
ATOM 4039 O O . GLY B 1 256 ? -1.304 34.719 5.336 1 94.38 256 GLY B O 1
ATOM 4040 N N . ASP B 1 257 ? -0.035 32.938 4.777 1 94 257 ASP B N 1
ATOM 4041 C CA . ASP B 1 257 ? 0.416 32.719 6.148 1 94 257 ASP B CA 1
ATOM 4042 C C . ASP B 1 257 ? 1.935 32.844 6.254 1 94 257 ASP B C 1
ATOM 4044 O O . ASP B 1 257 ? 2.541 32.344 7.199 1 94 257 ASP B O 1
ATOM 4048 N N . LEU B 1 258 ? 2.592 33.312 5.164 1 87.62 258 LEU B N 1
ATOM 4049 C CA . LEU B 1 258 ? 4.031 33.531 5.223 1 87.62 258 LEU B CA 1
ATOM 4050 C C . LEU B 1 258 ? 4.359 34.844 5.945 1 87.62 258 LEU B C 1
ATOM 4052 O O . LEU B 1 258 ? 3.82 35.906 5.605 1 87.62 258 LEU B O 1
ATOM 4056 N N . ASN B 1 259 ? 3.977 35.062 7.258 1 66.88 259 ASN B N 1
ATOM 4057 C CA . ASN B 1 259 ? 4.289 36.312 7.906 1 66.88 259 ASN B CA 1
ATOM 4058 C C . ASN B 1 259 ? 5.617 36.906 7.406 1 66.88 259 ASN B C 1
ATOM 4060 O O . ASN B 1 259 ? 6.574 36.156 7.188 1 66.88 259 ASN B O 1
ATOM 4064 N N . GLU B 1 260 ? 5.578 38.188 6.73 1 45.94 260 GLU B N 1
ATOM 4065 C CA . GLU B 1 260 ? 6.711 39.094 6.531 1 45.94 260 GLU B CA 1
ATOM 4066 C C . GLU B 1 260 ? 7.523 39.25 7.812 1 45.94 260 GLU B C 1
ATOM 4068 O O . GLU B 1 260 ? 6.973 39.188 8.914 1 45.94 260 GLU B O 1
#

Radius of gyration: 22.61 Å; Cα contacts (8 Å, |Δi|>4): 1062; chains: 2; bounding box: 49×75×49 Å

Foldseek 3Di:
DAAEEEEDFLDPPLCLLLLLALLQVLCCVVVPWQEEEEELAQCFLNVLLLPHDCVPHPQDAVQCLLVVNDAQVSQWDDRPRYTYGTHHNVSVCLQVVQPDPPSLQSLVVRCVVCRVVTRYYYYRHYSDLGSSVSNSQLNHQEYEYRGALVDDDLVRLLVVQVSSVVSCVPRNVNYYYAAYEHEQDDVVCVPPVSSVVSLVSNCVRNVYDHDPFHAHHDCLSVVSSVVSHRSVVVPDDDSRSVRSSVRSCSSCVVVVNSDD/DAAEEEEDFLDPPLCLLLLLALLQVLCCVVVPWQEEEEELAQCFLNVLLLPHDCVPHPQDAVQCLLVVNDAQVSQWDDRPRYTYGTHHNVSVCLQVVQPDPPSLQSLVVRCVVCRVVTRYYYYRHYSDLGSSVSNSQLNHQEYEYRGALVDDDLVRLLVVQVSSVVSCVPRNVNYYYAAYEHEQDDVVPVCPPSVVVSLVSNCVRNVYDHDPFHAHHDCLSVVSSVVSHRSVVSPDDDSRSVRSSVRSCSSCVVVVNSDD

Solvent-accessible surface area (backbone atoms only — not comparable to full-atom values): 26917 Å² total; per-residue (Å²): 121,38,47,26,35,26,26,43,41,43,61,70,91,29,45,35,48,59,45,43,48,32,44,46,45,31,40,31,78,73,63,73,40,44,36,34,40,35,27,56,21,33,80,14,59,50,26,39,27,56,51,50,81,58,79,94,51,87,70,48,28,46,48,37,31,65,68,69,74,41,57,57,76,74,23,52,41,76,53,96,78,34,34,32,33,29,29,40,56,73,39,59,52,46,71,77,65,55,72,54,91,68,46,50,43,39,54,46,62,61,41,60,89,53,40,73,76,25,52,33,34,37,34,23,42,33,55,48,84,50,59,64,37,45,15,44,51,37,55,20,49,29,30,39,29,41,34,27,79,92,71,66,54,68,68,34,44,40,51,48,39,53,52,52,52,50,37,27,73,73,63,22,66,75,45,44,69,70,26,35,35,42,25,68,43,53,78,82,60,69,31,66,64,55,40,48,52,47,49,49,53,47,29,70,53,59,70,48,51,66,52,91,51,52,28,44,58,57,72,60,60,59,52,20,36,74,66,20,28,43,51,76,79,53,71,57,92,46,68,40,44,54,28,37,44,50,38,45,50,54,50,27,54,75,70,70,62,56,77,130,121,39,48,27,36,27,26,41,40,45,61,69,91,29,46,37,47,60,45,43,47,32,45,46,44,32,40,32,78,72,64,73,40,42,35,35,38,35,28,56,20,32,79,14,57,50,26,39,27,56,52,50,82,58,80,93,52,85,70,48,28,48,49,38,29,65,67,69,73,40,56,57,76,73,22,55,41,77,53,96,78,34,34,32,32,30,28,40,56,74,38,60,51,45,70,79,64,55,73,55,93,68,44,50,44,40,54,44,60,63,40,59,89,52,40,73,77,25,52,32,36,37,34,25,41,36,56,48,86,48,57,62,37,45,16,44,52,36,54,20,49,28,30,39,28,43,34,27,80,92,70,64,52,70,69,37,44,40,52,48,40,53,52,50,52,50,37,26,72,74,62,22,68,74,44,43,71,69,26,36,34,42,25,67,42,52,78,81,54,68,34,70,65,56,39,48,51,47,49,50,53,47,28,68,52,59,68,47,50,65,52,88,50,52,28,44,60,58,70,60,60,59,51,2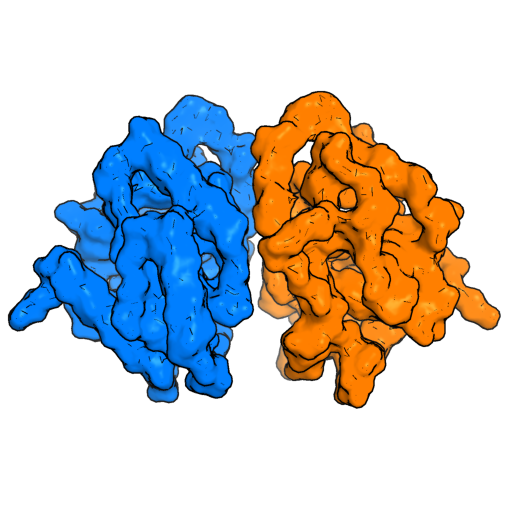0,35,74,67,21,28,44,52,76,80,52,71,56,91,48,69,39,44,54,27,38,44,50,38,46,49,53,50,26,51,74,69,70,64,55,78,131

pLDDT: mean 94.02, std 8.62, range [45.88, 99.0]

Sequence (520 aa):
MARIISVANQKGGVSKTTTSINLGAALHFTFNKSVLVIDMDPQGNATDNFGFDIDGTNVPTIYEVLKDEASITEAILNYKGIDVIPADIALSSAEREFTQVGSEHRLKRVLQPIEENYDYIIIDCPPSLGILTVNAFTVSDEIIIPVEAAYFSLKGLVKLNETIETVKEYTNESLIIRGVLFTKYNERFNISKEMNKTANQISDALHVNIFDTYIRRTITVDEAQAAGSDLISFNKTSTAEDDYIQFTKEFLEKVGDLNEMARIISVANQKGGVSKTTTSINLGAALHFTFNKSVLVIDMDPQGNATDNFGFDIDGTNVPTIYEVLKDEASITEAILNYKGIDVIPADIALSSAEREFTQVGSEHRLKRVLQPIEENYDYIIIDCPPSLGILTVNAFTVSDEIIIPVEAAYFSLKGLVKLNETIETVKEYTNESLIIRGVLFTKYNERFNISKEMNKTANQISDALHVNIFDTYIRRTITVDEAQAAGSDLISFNKTSTAEDDYIQFTKEFLEKVGDLNE

Secondary structure (DSSP, 8-state):
--EEEEE--SSSSSSHHHHHHHHHHIIIIIT---EEEEE--TT-HHHHHTT---TTS----HHHHHTTSS-TGGG-EEETTEEEE---GGGGGHHHH--STTGGGHHHHHHTTTGGG-SEEEEE--SS-SHHHHHHHHH-SEEEEEEEGGG--HHHHHHHHHHHHHHHHHT-TT-EEEEEEEEEE-TTS-TTHHHHHHHHHHHHHH--PEEEEEEEP-HHHHHHHHTT--HHHHT---HHHHHHHHHHHHHHHHTT----/--EEEEE--SSSSSSHHHHHHHHHHIIIIIT---EEEEE--TT-HHHHHTT---TTS----HHHHHTTSS-TGGG-EEETTEEEE---GGGGGHHHH--STTGGGHHHHHHTTTGGG-SEEEEE--SS-SHHHHHHHHH-SEEEEEEEGGG--HHHHHHHHHHHHHHHHHT-TT-EEEEEEEEEE-TTS-TTHHHHHHHHHHHHHH--PEEEEEEEP-HHHHHHHHTT--HHHHT---HHHHHHHHHHHHHHHHTT----

Organism: Enterococcus faecalis (strain ATCC 700802 / V583) (NCBI:txid226185)